Protein AF-0000000087744013 (afdb_homodimer)

Structure (mmCIF, N/CA/C/O backbone):
data_AF-0000000087744013-model_v1
#
loop_
_entity.id
_entity.type
_entity.pdbx_description
1 polymer 'HTH araC/xylS-type domain-containing protein'
#
loop_
_atom_site.group_PDB
_atom_site.id
_atom_site.type_symbol
_atom_site.label_atom_id
_atom_site.label_alt_id
_atom_site.label_comp_id
_atom_site.label_asym_id
_atom_site.label_entity_id
_atom_site.label_seq_id
_atom_site.pdbx_PDB_ins_code
_atom_site.Cartn_x
_atom_site.Cartn_y
_atom_site.Cartn_z
_atom_site.occupancy
_atom_site.B_iso_or_equiv
_atom_site.auth_seq_id
_atom_site.auth_comp_id
_atom_site.auth_asym_id
_atom_site.auth_atom_id
_atom_site.pdbx_PDB_model_num
ATOM 1 N N . MET A 1 1 ? 2.92 0.363 21.812 1 88 1 MET A N 1
ATOM 2 C CA . MET A 1 1 ? 1.718 0.573 21.016 1 88 1 MET A CA 1
ATOM 3 C C . MET A 1 1 ? 1.677 1.992 20.453 1 88 1 MET A C 1
ATOM 5 O O . MET A 1 1 ? 1.945 2.955 21.188 1 88 1 MET A O 1
ATOM 9 N N . TYR A 1 2 ? 1.379 2.107 19.188 1 93.19 2 TYR A N 1
ATOM 10 C CA . TYR A 1 2 ? 1.37 3.414 18.531 1 93.19 2 TYR A CA 1
ATOM 11 C C . TYR A 1 2 ? -0.012 4.051 18.609 1 93.19 2 TYR A C 1
ATOM 13 O O . TYR A 1 2 ? -1.027 3.354 18.578 1 93.19 2 TYR A O 1
ATOM 21 N N . GLU A 1 3 ? -0.002 5.312 18.781 1 94.38 3 GLU A N 1
ATOM 22 C CA . GLU A 1 3 ? -1.193 6.145 18.656 1 94.38 3 GLU A CA 1
ATOM 23 C C . GLU A 1 3 ? -0.997 7.215 17.578 1 94.38 3 GLU A C 1
ATOM 25 O O . GLU A 1 3 ? -0.146 8.094 17.719 1 94.38 3 GLU A O 1
ATOM 30 N N . VAL A 1 4 ? -1.73 7.078 16.531 1 96.88 4 VAL A N 1
ATOM 31 C CA . VAL A 1 4 ? -1.647 8.055 15.445 1 96.88 4 VAL A CA 1
ATOM 32 C C . VAL A 1 4 ? -2.746 9.102 15.602 1 96.88 4 VAL A C 1
ATOM 34 O O . VAL A 1 4 ? -3.912 8.758 15.82 1 96.88 4 VAL A O 1
ATOM 37 N N . PHE A 1 5 ? -2.357 10.336 15.492 1 95.75 5 PHE A N 1
ATOM 38 C CA . PHE A 1 5 ? -3.309 11.422 15.703 1 95.75 5 PHE A CA 1
ATOM 39 C C . PHE A 1 5 ? -3.885 11.898 14.375 1 95.75 5 PHE A C 1
ATOM 41 O O . PHE A 1 5 ? -5.102 12.039 14.234 1 95.75 5 PHE A O 1
ATOM 48 N N . TYR A 1 6 ? -3.092 12.258 13.484 1 94.62 6 TYR A N 1
ATOM 49 C CA . TYR A 1 6 ? -3.475 12.742 12.164 1 94.62 6 TYR A CA 1
ATOM 50 C C . TYR A 1 6 ? -2.273 12.781 11.227 1 94.62 6 TYR A C 1
ATOM 52 O O . TYR A 1 6 ? -1.135 12.586 11.664 1 94.62 6 TYR A O 1
ATOM 60 N N . GLY A 1 7 ? -2.541 12.977 9.945 1 96.12 7 GLY A N 1
ATOM 61 C CA . GLY A 1 7 ? -1.487 13.016 8.945 1 96.12 7 GLY A CA 1
ATOM 62 C C . GLY A 1 7 ? -1.976 13.477 7.586 1 96.12 7 GLY A C 1
ATOM 63 O O . GLY A 1 7 ? -3.127 13.891 7.445 1 96.12 7 GLY A O 1
ATOM 64 N N . GLY A 1 8 ? -1.054 13.523 6.727 1 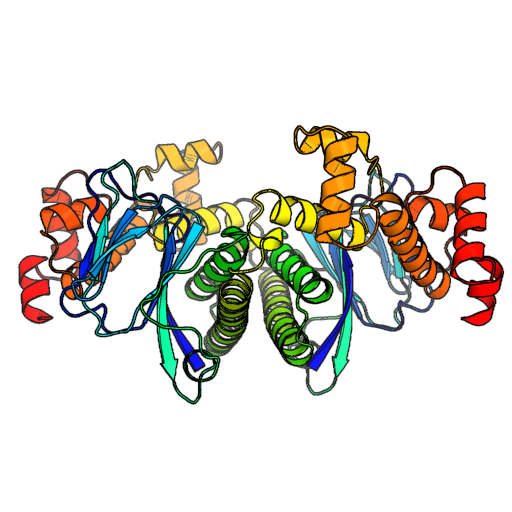94.62 8 GLY A N 1
ATOM 65 C CA . GLY A 1 8 ? -1.317 13.891 5.344 1 94.62 8 GLY A CA 1
ATOM 66 C C . GLY A 1 8 ? -0.425 13.172 4.355 1 94.62 8 GLY A C 1
ATOM 67 O O . GLY A 1 8 ? 0.685 12.758 4.695 1 94.62 8 GLY A O 1
ATOM 68 N N . SER A 1 9 ? -0.974 12.977 3.16 1 94.44 9 SER A N 1
ATOM 69 C CA . SER A 1 9 ? -0.246 12.266 2.109 1 94.44 9 SER A CA 1
ATOM 70 C C . SER A 1 9 ? -0.187 13.094 0.83 1 94.44 9 SER A C 1
ATOM 72 O O . SER A 1 9 ? -1.205 13.625 0.378 1 94.44 9 SER A O 1
ATOM 74 N N . ASN A 1 10 ? 1.054 13.117 0.286 1 93.38 10 ASN A N 1
ATOM 75 C CA . ASN A 1 10 ? 1.293 13.836 -0.958 1 93.38 10 ASN A CA 1
ATOM 76 C C . ASN A 1 10 ? 0.64 15.219 -0.942 1 93.38 10 ASN A C 1
ATOM 78 O O . ASN A 1 10 ? -0.073 15.578 -1.878 1 93.38 10 ASN A O 1
ATOM 82 N N . LYS A 1 11 ? 0.801 15.875 0.161 1 92.38 11 LYS A N 1
ATOM 83 C CA . LYS A 1 11 ? 0.198 17.188 0.333 1 92.38 11 LYS A CA 1
ATOM 84 C C . LYS A 1 11 ? 0.995 18.266 -0.407 1 92.38 11 LYS A C 1
ATOM 86 O O . LYS A 1 11 ? 2.195 18.422 -0.176 1 92.38 11 LYS A O 1
ATOM 91 N N . VAL A 1 12 ? 0.341 18.953 -1.263 1 91.81 12 VAL A N 1
ATOM 92 C CA . VAL A 1 12 ? 0.916 20.125 -1.931 1 91.81 12 VAL A CA 1
ATOM 93 C C . VAL A 1 12 ? 0.519 21.391 -1.185 1 91.81 12 VAL A C 1
ATOM 95 O O . VAL A 1 12 ? -0.65 21.781 -1.19 1 91.81 12 VAL A O 1
ATOM 98 N N . HIS A 1 13 ? 1.458 22 -0.572 1 90.38 13 HIS A N 1
ATOM 99 C CA . HIS A 1 13 ? 1.181 23.219 0.191 1 90.38 13 HIS A CA 1
ATOM 100 C C . HIS A 1 13 ? 1.21 24.453 -0.705 1 90.38 13 HIS A C 1
ATOM 102 O O . HIS A 1 13 ? 1.871 24.453 -1.746 1 90.38 13 HIS A O 1
ATOM 108 N N . PRO A 1 14 ? 0.477 25.406 -0.302 1 83.81 14 PRO A N 1
ATOM 109 C CA . PRO A 1 14 ? 0.463 26.641 -1.105 1 83.81 14 PRO A CA 1
ATOM 110 C C . PRO A 1 14 ? 1.826 27.328 -1.154 1 83.81 14 PRO A C 1
ATOM 112 O O . PRO A 1 14 ? 2.68 27.078 -0.3 1 83.81 14 PRO A O 1
ATOM 115 N N . GLU A 1 15 ? 1.925 28.156 -2.178 1 84.12 15 GLU A N 1
ATOM 116 C CA . GLU A 1 15 ? 3.146 28.953 -2.277 1 84.12 15 GLU A CA 1
ATOM 117 C C . GLU A 1 15 ? 3.352 29.812 -1.032 1 84.12 15 GLU A C 1
ATOM 119 O O . GLU A 1 15 ? 2.396 30.375 -0.499 1 84.12 15 GLU A O 1
ATOM 124 N N . GLY A 1 16 ? 4.617 29.891 -0.596 1 84.94 16 GLY A N 1
ATOM 125 C CA . GLY A 1 16 ? 4.93 30.672 0.588 1 84.94 16 GLY A CA 1
ATOM 126 C C . GLY A 1 16 ? 4.719 29.906 1.882 1 84.94 16 GLY A C 1
ATOM 127 O O . GLY A 1 16 ? 4.922 30.453 2.969 1 84.94 16 GLY A O 1
ATOM 128 N N . PHE A 1 17 ? 4.473 28.656 1.68 1 90.12 17 PHE A N 1
ATOM 129 C CA . PHE A 1 17 ? 4.262 27.797 2.832 1 90.12 17 PHE A CA 1
ATOM 130 C C . PHE A 1 17 ? 5.469 27.828 3.762 1 90.12 17 PHE A C 1
ATOM 132 O O . PHE A 1 17 ? 6.613 27.797 3.303 1 90.12 17 PHE A O 1
ATOM 139 N N . MET A 1 18 ? 5.109 27.984 5.086 1 93.19 18 MET A N 1
ATOM 140 C CA . MET A 1 18 ? 6.117 27.875 6.137 1 93.19 18 MET A CA 1
ATOM 141 C C . MET A 1 18 ? 5.523 27.234 7.391 1 93.19 18 MET A C 1
ATOM 143 O O . MET A 1 18 ? 4.449 27.625 7.844 1 93.19 18 MET A O 1
ATOM 147 N N . MET A 1 19 ? 6.168 26.219 7.867 1 95.81 19 MET A N 1
ATOM 148 C CA . MET A 1 19 ? 5.809 25.594 9.133 1 95.81 19 MET A CA 1
ATOM 149 C C . MET A 1 19 ? 6.801 25.969 10.227 1 95.81 19 MET A C 1
ATOM 151 O O . MET A 1 19 ? 8.016 25.875 10.031 1 95.81 19 MET A O 1
ATOM 155 N N . SER A 1 20 ? 6.277 26.5 11.352 1 96.69 20 SER A N 1
ATOM 156 C CA . SER A 1 20 ? 7.145 26.891 12.461 1 96.69 20 SER A CA 1
ATOM 157 C C . SER A 1 20 ? 6.59 26.391 13.797 1 96.69 20 SER A C 1
ATOM 159 O O . SER A 1 20 ? 5.492 26.781 14.203 1 96.69 20 SER A O 1
ATOM 161 N N . ARG A 1 21 ? 7.363 25.5 14.406 1 96.94 21 ARG A N 1
ATOM 162 C CA . ARG A 1 21 ? 7.039 24.969 15.719 1 96.94 21 ARG A CA 1
ATOM 163 C C . ARG A 1 21 ? 8.195 25.156 16.688 1 96.94 21 ARG A C 1
ATOM 165 O O . ARG A 1 21 ? 8.961 24.234 16.953 1 96.94 21 ARG A O 1
ATOM 172 N N . PRO A 1 22 ? 8.219 26.344 17.297 1 95.38 22 PRO A N 1
ATOM 173 C CA . PRO A 1 22 ? 9.367 26.672 18.141 1 95.38 22 PRO A CA 1
ATOM 174 C C . PRO A 1 22 ? 9.453 25.812 19.391 1 95.38 22 PRO A C 1
ATOM 176 O O . PRO A 1 22 ? 10.523 25.703 20 1 95.38 22 PRO A O 1
ATOM 179 N N . LYS A 1 23 ? 8.359 25.203 19.844 1 95.12 23 LYS A N 1
ATOM 180 C CA . LYS A 1 23 ? 8.359 24.375 21.047 1 95.12 23 LYS A CA 1
ATOM 181 C C . LYS A 1 23 ? 8.156 22.891 20.688 1 95.12 23 LYS A C 1
ATOM 183 O O . LYS A 1 23 ? 7.875 22.078 21.562 1 95.12 23 LYS A O 1
ATOM 188 N N . GLY A 1 24 ? 8.234 22.594 19.422 1 96.12 24 GLY A N 1
ATOM 189 C CA . GLY A 1 24 ? 7.938 21.25 18.953 1 96.12 24 GLY A CA 1
ATOM 190 C C . GLY A 1 24 ? 6.457 21 18.75 1 96.12 24 GLY A C 1
ATOM 191 O O . GLY A 1 24 ? 5.633 21.875 19.016 1 96.12 24 GLY A O 1
ATOM 192 N N . ALA A 1 25 ? 6.074 19.844 18.281 1 95.38 25 ALA A N 1
ATOM 193 C CA . ALA A 1 25 ? 4.688 19.5 17.984 1 95.38 25 ALA A CA 1
ATOM 194 C C . ALA A 1 25 ? 4.004 18.891 19.203 1 95.38 25 ALA A C 1
ATOM 196 O O . ALA A 1 25 ? 2.777 18.75 19.234 1 95.38 25 ALA A O 1
ATOM 197 N N . GLY A 1 26 ? 4.727 18.5 20.234 1 95.44 26 GLY A N 1
ATOM 198 C CA . GLY A 1 26 ? 4.176 17.859 21.406 1 95.44 26 GLY A CA 1
ATOM 199 C C . GLY A 1 26 ? 4.062 16.359 21.266 1 95.44 26 GLY A C 1
ATOM 200 O O . GLY A 1 26 ? 3.75 15.656 22.234 1 95.44 26 GLY A O 1
ATOM 201 N N . HIS A 1 27 ? 4.238 15.828 20.156 1 95.88 27 HIS A N 1
ATOM 202 C CA . HIS A 1 27 ? 4.305 14.414 19.797 1 95.88 27 HIS A CA 1
ATOM 203 C C . HIS A 1 27 ? 5.258 14.18 18.641 1 95.88 27 HIS A C 1
ATOM 205 O O . HIS A 1 27 ? 5.816 15.125 18.078 1 95.88 27 HIS A O 1
ATOM 211 N N . TYR A 1 28 ? 5.523 12.945 18.297 1 95.62 28 TYR A N 1
ATOM 212 C CA . TYR A 1 28 ? 6.457 12.625 17.234 1 95.62 28 TYR A CA 1
ATOM 213 C C . TYR A 1 28 ? 5.844 12.938 15.867 1 95.62 28 TYR A C 1
ATOM 215 O O . TYR A 1 28 ? 4.633 12.812 15.68 1 95.62 28 TYR A O 1
ATOM 223 N N . VAL A 1 29 ? 6.707 13.359 14.945 1 97.69 29 VAL A N 1
ATOM 224 C CA . VAL A 1 29 ? 6.27 13.648 13.586 1 97.69 29 VAL A CA 1
ATOM 225 C C . VAL A 1 29 ? 7.188 12.945 12.586 1 97.69 29 VAL A C 1
ATOM 227 O O . VAL A 1 29 ? 8.414 13.078 12.664 1 97.69 29 VAL A O 1
ATOM 230 N N . ILE A 1 30 ? 6.648 12.148 11.711 1 97.94 30 ILE A N 1
ATOM 231 C CA . ILE A 1 30 ? 7.371 11.641 10.547 1 97.94 30 ILE A CA 1
ATOM 232 C C . ILE A 1 30 ? 7.137 12.562 9.352 1 97.94 30 ILE A C 1
ATOM 234 O O . ILE A 1 30 ? 5.996 12.906 9.039 1 97.94 30 ILE A O 1
ATOM 238 N N . LEU A 1 31 ? 8.18 12.984 8.703 1 98.5 31 LEU A N 1
ATOM 239 C CA . LEU A 1 31 ? 8.094 13.734 7.457 1 98.5 31 LEU A CA 1
ATOM 240 C C . LEU A 1 31 ? 8.758 12.969 6.316 1 98.5 31 LEU A C 1
ATOM 242 O O . LEU A 1 31 ? 9.914 12.562 6.426 1 98.5 31 LEU A O 1
ATOM 246 N N . LEU A 1 32 ? 8.047 12.68 5.293 1 98.56 32 LEU A N 1
ATOM 247 C CA . LEU A 1 32 ? 8.57 12.242 4.008 1 98.56 32 LEU A CA 1
ATOM 248 C C . LEU A 1 32 ? 8.594 13.391 3.004 1 98.56 32 LEU A C 1
ATOM 250 O O . LEU A 1 32 ? 7.543 13.859 2.564 1 98.56 32 LEU A O 1
ATOM 254 N N . ILE A 1 33 ? 9.781 13.82 2.625 1 98.25 33 ILE A N 1
ATOM 255 C CA . ILE A 1 33 ? 9.984 15.094 1.941 1 98.25 33 ILE A CA 1
ATOM 256 C C . ILE A 1 33 ? 10.047 14.867 0.433 1 98.25 33 ILE A C 1
ATOM 258 O O . ILE A 1 33 ? 11.031 14.32 -0.077 1 98.25 33 ILE A O 1
ATOM 262 N N . ARG A 1 34 ? 9.062 15.328 -0.295 1 97.12 34 ARG A N 1
ATOM 263 C CA . ARG A 1 34 ? 8.953 15.07 -1.727 1 97.12 34 ARG A CA 1
ATOM 264 C C . ARG A 1 34 ? 9.586 16.188 -2.537 1 97.12 34 ARG A C 1
ATOM 266 O O . ARG A 1 34 ? 10.195 15.945 -3.584 1 97.12 34 ARG A O 1
ATOM 273 N N . SER A 1 35 ? 9.477 17.469 -2.092 1 96.62 35 SER A N 1
ATOM 274 C CA . SER A 1 35 ? 9.938 18.594 -2.885 1 96.62 35 SER A CA 1
ATOM 275 C C . SER A 1 35 ? 11.312 19.062 -2.43 1 96.62 35 SER A C 1
ATOM 277 O O . SER A 1 35 ? 11.93 19.906 -3.08 1 96.62 35 SER A O 1
ATOM 279 N N . GLY A 1 36 ? 11.859 18.609 -1.398 1 96.12 36 GLY A N 1
ATOM 280 C CA . GLY A 1 36 ? 12.969 19.266 -0.721 1 96.12 36 GLY A CA 1
ATOM 281 C C . GLY A 1 36 ? 12.562 20.531 -0.009 1 96.12 36 GLY A C 1
ATOM 282 O O . GLY A 1 36 ? 11.375 20.859 0.057 1 96.12 36 GLY A O 1
ATOM 283 N N . GLY A 1 37 ? 13.531 21.109 0.631 1 96.88 37 GLY A N 1
ATOM 284 C CA . GLY A 1 37 ? 13.242 22.328 1.353 1 96.88 37 GLY A CA 1
ATOM 285 C C . GLY A 1 37 ? 14.344 22.75 2.301 1 96.88 37 GLY A C 1
ATOM 286 O O . GLY A 1 37 ? 15.398 22.109 2.348 1 96.88 37 GLY A O 1
ATOM 287 N N . GLU A 1 38 ? 14.133 23.922 2.865 1 98.12 38 GLU A N 1
ATOM 288 C CA . GLU A 1 38 ? 15.008 24.438 3.912 1 98.12 38 GLU A CA 1
ATOM 289 C C . GLU A 1 38 ? 14.445 24.141 5.297 1 98.12 38 GLU A C 1
ATOM 291 O O . GLU A 1 38 ? 13.289 24.453 5.582 1 98.12 38 GLU A O 1
ATOM 296 N N . TYR A 1 39 ? 15.297 23.547 6.098 1 98.31 39 TYR A N 1
ATOM 297 C CA . TYR A 1 39 ? 14.875 23.141 7.434 1 98.31 39 TYR A CA 1
ATOM 298 C C . TYR A 1 39 ? 15.734 23.797 8.5 1 98.31 39 TYR A C 1
ATOM 300 O O . TYR A 1 39 ? 16.938 23.984 8.312 1 98.31 39 TYR A O 1
ATOM 308 N N . ASN A 1 40 ? 15.141 24.25 9.539 1 98.38 40 ASN A N 1
ATOM 309 C CA . ASN A 1 40 ? 15.797 24.641 10.781 1 98.38 40 ASN A CA 1
ATOM 310 C C . ASN A 1 40 ? 15.398 23.719 11.938 1 98.38 40 ASN A C 1
ATOM 312 O O . ASN A 1 40 ? 14.281 23.812 12.461 1 98.38 40 ASN A O 1
ATOM 316 N N . ILE A 1 41 ? 16.25 22.797 12.297 1 98.19 41 ILE A N 1
ATOM 317 C CA . ILE A 1 41 ? 16 21.891 13.406 1 98.19 41 ILE A CA 1
ATOM 318 C C . ILE A 1 41 ? 16.891 22.266 14.594 1 98.19 41 ILE A C 1
ATOM 320 O O . ILE A 1 41 ? 18.109 22.078 14.555 1 98.19 41 ILE A O 1
ATOM 324 N N . ASP A 1 42 ? 16.266 22.766 15.625 1 97.19 42 ASP A N 1
ATOM 325 C CA . ASP A 1 42 ? 16.969 23.172 16.844 1 97.19 42 ASP A CA 1
ATOM 326 C C . ASP A 1 42 ? 18.094 24.156 16.531 1 97.19 42 ASP A C 1
ATOM 328 O O . ASP A 1 42 ? 19.219 23.984 16.984 1 97.19 42 ASP A O 1
ATOM 332 N N . GLY A 1 43 ? 17.828 24.984 15.633 1 96.75 43 GLY A N 1
ATOM 333 C CA . GLY A 1 43 ? 18.781 26.016 15.297 1 96.75 43 GLY A CA 1
ATOM 334 C C . GLY A 1 43 ? 19.703 25.641 14.148 1 96.75 43 GLY A C 1
ATOM 335 O O . GLY A 1 43 ? 20.438 26.484 13.641 1 96.75 43 GLY A O 1
ATOM 336 N N . ASN A 1 44 ? 19.734 24.453 13.727 1 97.19 44 ASN A N 1
ATOM 337 C CA . ASN A 1 44 ? 20.562 24 12.617 1 97.19 44 ASN A CA 1
ATOM 338 C C . ASN A 1 44 ? 19.828 24.109 11.289 1 97.19 44 ASN A C 1
ATOM 340 O O . ASN A 1 44 ? 18.891 23.359 11.023 1 97.19 44 ASN A O 1
ATOM 344 N N . ILE A 1 45 ? 20.406 25.031 10.5 1 97.62 45 ILE A N 1
ATOM 345 C CA . ILE A 1 45 ? 19.766 25.297 9.219 1 97.62 45 ILE A CA 1
ATOM 346 C C . ILE A 1 45 ? 20.438 24.469 8.125 1 97.62 45 ILE A C 1
ATOM 348 O O . ILE A 1 45 ? 21.672 24.422 8.039 1 97.62 45 ILE A O 1
ATOM 352 N N . GLN A 1 46 ? 19.594 23.812 7.336 1 97.12 46 GLN A N 1
ATOM 353 C CA . GLN A 1 46 ? 20.156 23.031 6.238 1 97.12 46 GLN A CA 1
ATOM 354 C C . GLN A 1 46 ? 19.156 22.875 5.105 1 97.12 46 GLN A C 1
ATOM 356 O O . GLN A 1 46 ? 17.938 22.906 5.332 1 97.12 46 GLN A O 1
ATOM 361 N N . MET A 1 47 ? 19.656 22.766 3.91 1 97.69 47 MET A N 1
ATOM 362 C CA . MET A 1 47 ? 18.859 22.406 2.75 1 97.69 47 MET A CA 1
ATOM 363 C C . MET A 1 47 ? 18.75 20.891 2.629 1 97.69 47 MET A C 1
ATOM 365 O O . MET A 1 47 ? 19.75 20.172 2.729 1 97.69 47 MET A O 1
ATOM 369 N N . VAL A 1 48 ? 17.531 20.422 2.475 1 97.88 48 VAL A N 1
ATOM 370 C CA . VAL A 1 48 ? 17.281 18.984 2.379 1 97.88 48 VAL A CA 1
ATOM 371 C C . VAL A 1 48 ? 16.734 18.656 0.993 1 97.88 48 VAL A C 1
ATOM 373 O O . VAL A 1 48 ? 15.805 19.297 0.506 1 97.88 48 VAL A O 1
ATOM 376 N N . PRO A 1 49 ? 17.266 17.734 0.324 1 95.81 49 PRO A N 1
ATOM 377 C CA . PRO A 1 49 ? 16.812 17.359 -1.018 1 95.81 49 PRO A CA 1
ATOM 378 C C . PRO A 1 49 ? 15.531 16.531 -0.997 1 95.81 49 PRO A C 1
ATOM 380 O O . PRO A 1 49 ? 15.156 15.992 0.045 1 95.81 49 PRO A O 1
ATOM 383 N N . PRO A 1 50 ? 14.812 16.469 -2.209 1 96.62 50 PRO A N 1
ATOM 384 C CA . PRO A 1 50 ? 13.703 15.523 -2.322 1 96.62 50 PRO A CA 1
ATOM 385 C C . PRO A 1 50 ? 14.117 14.086 -2.029 1 96.62 50 PRO A C 1
ATOM 387 O O . PRO A 1 50 ? 15.266 13.711 -2.271 1 96.62 50 PRO A O 1
ATOM 390 N N . GLY A 1 51 ? 13.164 13.312 -1.507 1 95.94 51 GLY A N 1
ATOM 391 C CA . GLY A 1 51 ? 13.461 11.914 -1.229 1 95.94 51 GLY A CA 1
ATOM 392 C C . GLY A 1 51 ? 14.109 11.695 0.125 1 95.94 51 GLY A C 1
ATOM 393 O O . GLY A 1 51 ? 14.805 10.703 0.335 1 95.94 51 GLY A O 1
ATOM 394 N N . SER A 1 52 ? 13.969 12.648 1.019 1 97.38 52 SER A N 1
ATOM 395 C CA . SER A 1 52 ? 14.492 12.531 2.373 1 97.38 52 SER A CA 1
ATOM 396 C C . SER A 1 52 ? 13.375 12.289 3.383 1 97.38 52 SER A C 1
ATOM 398 O O . SER A 1 52 ? 12.203 12.508 3.082 1 97.38 52 SER A O 1
ATOM 400 N N . ALA A 1 53 ? 13.766 11.75 4.52 1 97.75 53 ALA A N 1
ATOM 401 C CA . ALA A 1 53 ? 12.836 11.555 5.629 1 97.75 53 ALA A CA 1
ATOM 402 C C . ALA A 1 53 ? 13.453 12.008 6.949 1 97.75 53 ALA A C 1
ATOM 404 O O . ALA A 1 53 ? 14.68 12.125 7.059 1 97.75 53 ALA A O 1
ATOM 405 N N . VAL A 1 54 ? 12.625 12.297 7.914 1 97.81 54 VAL A N 1
ATOM 406 C CA . VAL A 1 54 ? 13.062 12.617 9.266 1 97.81 54 VAL A CA 1
ATOM 407 C C . VAL A 1 54 ? 11.953 12.281 10.266 1 97.81 54 VAL A C 1
ATOM 409 O O . VAL A 1 54 ? 10.773 12.336 9.922 1 97.81 54 VAL A O 1
ATOM 412 N N . ILE A 1 55 ? 12.32 11.812 11.398 1 96.75 55 ILE A N 1
ATOM 413 C CA . ILE A 1 55 ? 11.414 11.711 12.539 1 96.75 55 ILE A CA 1
ATOM 414 C C . ILE A 1 55 ? 11.773 12.766 13.578 1 96.75 55 ILE A C 1
ATOM 416 O O . ILE A 1 55 ? 12.914 12.812 14.055 1 96.75 55 ILE A O 1
ATOM 420 N N . LEU A 1 56 ? 10.812 13.594 13.891 1 97.19 56 LEU A N 1
ATOM 421 C CA . LEU A 1 56 ? 11.062 14.711 14.797 1 97.19 56 LEU A CA 1
ATOM 422 C C . LEU A 1 56 ? 10.586 14.383 16.219 1 97.19 56 LEU A C 1
ATOM 424 O O . LEU A 1 56 ? 9.492 13.844 16.391 1 97.19 56 LEU A O 1
ATOM 428 N N . ASP A 1 57 ? 11.414 14.812 17.156 1 93.69 57 ASP A N 1
ATOM 429 C CA . ASP A 1 57 ? 11.109 14.672 18.578 1 93.69 57 ASP A CA 1
ATOM 430 C C . ASP A 1 57 ? 9.977 15.609 18.984 1 93.69 57 ASP A C 1
ATOM 432 O O . ASP A 1 57 ? 9.859 16.719 18.469 1 93.69 57 ASP A O 1
ATOM 436 N N . PRO A 1 58 ? 9.188 15.148 20.016 1 94.94 58 PRO A N 1
ATOM 437 C CA . PRO A 1 58 ? 8.039 15.945 20.453 1 94.94 58 PRO A CA 1
ATOM 438 C C . PRO A 1 58 ? 8.43 17.359 20.859 1 94.94 58 PRO A C 1
ATOM 440 O O . PRO A 1 58 ? 7.664 18.297 20.641 1 94.94 58 PRO A O 1
ATOM 443 N N . LYS A 1 59 ? 9.602 17.578 21.297 1 95.88 59 LYS A N 1
ATOM 444 C CA . LYS A 1 59 ? 9.93 18.859 21.891 1 95.88 59 LYS A CA 1
ATOM 445 C C . LYS A 1 59 ? 10.969 19.609 21.062 1 95.88 59 LYS A C 1
ATOM 447 O O . LYS A 1 59 ? 11.367 20.734 21.422 1 95.88 59 LYS A O 1
ATOM 452 N N . VAL A 1 60 ? 11.445 19.062 20 1 97.06 60 VAL A N 1
ATOM 453 C CA . VAL A 1 60 ? 12.477 19.719 19.203 1 97.06 60 VAL A CA 1
ATOM 454 C C . VAL A 1 60 ? 11.867 20.922 18.469 1 97.06 60 VAL A C 1
ATOM 456 O O . VAL A 1 60 ? 10.789 20.812 17.891 1 97.06 60 VAL A O 1
ATOM 459 N N . SER A 1 61 ? 12.539 22.062 18.594 1 97.75 61 SER A N 1
ATOM 460 C CA . SER A 1 61 ? 12.125 23.219 17.797 1 97.75 61 SER A CA 1
ATOM 461 C C . SER A 1 61 ? 12.445 23.016 16.328 1 97.75 61 SER A C 1
ATOM 463 O O . SER A 1 61 ? 13.539 22.547 15.977 1 97.75 61 SER A O 1
ATOM 465 N N . TYR A 1 62 ? 11.508 23.312 15.469 1 98.06 62 TYR A N 1
ATOM 466 C CA . TYR A 1 62 ? 11.828 23.188 14.055 1 98.06 62 TYR A CA 1
ATOM 467 C C . TYR A 1 62 ? 10.961 24.125 13.219 1 98.06 62 TYR A C 1
ATOM 469 O O . TYR A 1 62 ? 9.891 24.547 13.656 1 98.06 62 TYR A O 1
ATOM 477 N N . SER A 1 63 ? 11.438 24.484 12.07 1 97.81 63 SER A N 1
ATOM 478 C CA . SER A 1 63 ? 10.719 25.172 11.008 1 97.81 63 SER A CA 1
ATOM 479 C C . SER A 1 63 ? 11.188 24.719 9.633 1 97.81 63 SER A C 1
ATOM 481 O O . SER A 1 63 ? 12.32 24.25 9.477 1 97.81 63 SER A O 1
ATOM 483 N N . TYR A 1 64 ? 10.328 24.766 8.695 1 97.81 64 TYR A N 1
ATOM 484 C CA . TYR A 1 64 ? 10.734 24.391 7.344 1 97.81 64 TYR A CA 1
ATOM 485 C C . TYR A 1 64 ? 9.844 25.047 6.301 1 97.81 64 TYR A C 1
ATOM 487 O O . TYR A 1 64 ? 8.719 25.453 6.602 1 97.81 64 TYR A O 1
ATOM 495 N N . SER A 1 65 ? 10.344 25.188 5.152 1 96.62 65 SER A N 1
ATOM 496 C CA . SER A 1 65 ? 9.703 25.734 3.959 1 96.62 65 SER A CA 1
ATOM 497 C C . SER A 1 65 ? 10.453 25.328 2.695 1 96.62 65 SER A C 1
ATOM 499 O O . SER A 1 65 ? 11.477 24.641 2.77 1 96.62 65 SER A O 1
ATOM 501 N N . ASN A 1 66 ? 9.867 25.609 1.555 1 95.69 66 ASN A N 1
ATOM 502 C CA . ASN A 1 66 ? 10.547 25.453 0.271 1 95.69 66 ASN A CA 1
ATOM 503 C C . ASN A 1 66 ? 10.664 26.797 -0.458 1 95.69 66 ASN A C 1
ATOM 505 O O . ASN A 1 66 ? 9.742 27.219 -1.152 1 95.69 66 ASN A O 1
ATOM 509 N N . PRO A 1 67 ? 11.828 27.422 -0.363 1 91.25 67 PRO A N 1
ATOM 510 C CA . PRO A 1 67 ? 12.016 28.719 -1.009 1 91.25 67 PRO A CA 1
ATOM 511 C C . PRO A 1 67 ? 11.992 28.641 -2.533 1 91.25 67 PRO A C 1
ATOM 513 O O . PRO A 1 67 ? 11.852 29.656 -3.213 1 91.25 67 PRO A O 1
ATOM 516 N N . LYS A 1 68 ? 12.148 27.469 -3.068 1 89.25 68 LYS A N 1
ATOM 517 C CA . LYS A 1 68 ? 12.273 27.297 -4.512 1 89.25 68 LYS A CA 1
ATOM 518 C C . LYS A 1 68 ? 10.922 26.984 -5.148 1 89.25 68 LYS A C 1
ATOM 520 O O . LYS A 1 68 ? 10.828 26.812 -6.367 1 89.25 68 LYS A O 1
ATOM 525 N N . GLY A 1 69 ? 9.906 26.875 -4.363 1 90.44 69 GLY A N 1
ATOM 526 C CA . GLY A 1 69 ? 8.602 26.547 -4.926 1 90.44 69 GLY A CA 1
ATOM 527 C C . GLY A 1 69 ? 7.645 25.953 -3.916 1 90.44 69 GLY A C 1
ATOM 528 O O . GLY A 1 69 ? 7.684 26.297 -2.734 1 90.44 69 GLY A O 1
ATOM 529 N N . GLN A 1 70 ? 6.754 25.172 -4.418 1 92.19 70 GLN A N 1
ATOM 530 C CA . GLN A 1 70 ? 5.766 24.547 -3.553 1 92.19 70 GLN A CA 1
ATOM 531 C C . GLN A 1 70 ? 6.41 23.469 -2.678 1 92.19 70 GLN A C 1
ATOM 533 O O . GLN A 1 70 ? 7.285 22.734 -3.135 1 92.19 70 GLN A O 1
ATOM 538 N N . TYR A 1 71 ? 6.035 23.469 -1.505 1 94.94 71 TYR A N 1
ATOM 539 C CA . TYR A 1 71 ? 6.457 22.422 -0.58 1 94.94 71 TYR A CA 1
ATOM 540 C C . TYR A 1 71 ? 5.504 21.234 -0.631 1 94.94 71 TYR A C 1
ATOM 542 O O . TYR A 1 71 ? 4.285 21.406 -0.546 1 94.94 71 TYR A O 1
ATOM 550 N N . ILE A 1 72 ? 6.008 19.984 -0.87 1 96.06 72 ILE A N 1
ATOM 551 C CA . ILE A 1 72 ? 5.219 18.766 -0.981 1 96.06 72 ILE A CA 1
ATOM 552 C C . ILE A 1 72 ? 5.777 17.703 -0.036 1 96.06 72 ILE A C 1
ATOM 554 O O . ILE A 1 72 ? 6.984 17.453 -0.021 1 96.06 72 ILE A O 1
ATOM 558 N N . ASP A 1 73 ? 4.906 17.141 0.782 1 96.62 73 ASP A N 1
ATOM 559 C CA . ASP A 1 73 ? 5.395 16.109 1.694 1 96.62 73 ASP A CA 1
ATOM 560 C C . ASP A 1 73 ? 4.266 15.172 2.109 1 96.62 73 ASP A C 1
ATOM 562 O O . ASP A 1 73 ? 3.119 15.344 1.691 1 96.62 73 ASP A O 1
ATOM 566 N N . ASP A 1 74 ? 4.578 14.047 2.73 1 97.31 74 ASP A N 1
ATOM 567 C CA . ASP A 1 74 ? 3.744 13.203 3.588 1 97.31 74 ASP A CA 1
ATOM 568 C C . ASP A 1 74 ? 4.137 13.359 5.055 1 97.31 74 ASP A C 1
ATOM 570 O O . ASP A 1 74 ? 5.32 13.477 5.379 1 97.31 74 ASP A O 1
ATOM 574 N N . TRP A 1 75 ? 3.178 13.414 5.922 1 97.75 75 TRP A N 1
ATOM 575 C CA . TRP A 1 75 ? 3.516 13.594 7.328 1 97.75 75 TRP A CA 1
ATOM 576 C C . TRP A 1 75 ? 2.574 12.797 8.227 1 97.75 75 TRP A C 1
ATOM 578 O O . TRP A 1 75 ? 1.42 12.562 7.867 1 97.75 75 TRP A O 1
ATOM 588 N N . LEU A 1 76 ? 3.012 12.336 9.297 1 97.88 76 LEU A N 1
ATOM 589 C CA . LEU A 1 76 ? 2.25 11.562 10.273 1 97.88 76 LEU A CA 1
ATOM 590 C C . LEU A 1 76 ? 2.588 12 11.695 1 97.88 76 LEU A C 1
ATOM 592 O O . LEU A 1 76 ? 3.758 12.008 12.086 1 97.88 76 LEU A O 1
ATOM 596 N N . HIS A 1 77 ? 1.619 12.43 12.492 1 97.25 77 HIS A N 1
ATOM 597 C CA . HIS A 1 77 ? 1.749 12.781 13.898 1 97.25 77 HIS A CA 1
ATOM 598 C C . HIS A 1 77 ? 1.321 11.625 14.797 1 97.25 77 HIS A C 1
ATOM 600 O O . HIS A 1 77 ? 0.207 11.117 14.672 1 97.25 77 HIS A O 1
ATOM 606 N N . PHE A 1 78 ? 2.178 11.25 15.625 1 96.62 78 PHE A N 1
ATOM 607 C CA . PHE A 1 78 ? 1.896 10.031 16.375 1 96.62 78 PHE A CA 1
ATOM 608 C C . PHE A 1 78 ? 2.635 10.039 17.703 1 96.62 78 PHE A C 1
ATOM 610 O O . PHE A 1 78 ? 3.473 10.906 17.953 1 96.62 78 PHE A O 1
ATOM 617 N N . SER A 1 79 ? 2.262 9.195 18.594 1 94.38 79 SER A N 1
ATOM 618 C CA . SER A 1 79 ? 2.936 8.867 19.859 1 94.38 79 SER A CA 1
ATOM 619 C C . SER A 1 79 ? 3.064 7.359 20.031 1 94.38 79 SER A C 1
ATOM 621 O O . SER A 1 79 ? 2.596 6.582 19.203 1 94.38 79 SER A O 1
ATOM 623 N N . PHE A 1 80 ? 3.826 6.934 20.906 1 89.56 80 PHE A N 1
ATOM 624 C CA . PHE A 1 80 ? 3.883 5.516 21.234 1 89.56 80 PHE A CA 1
ATOM 625 C C . PHE A 1 80 ? 4.168 5.316 22.719 1 89.56 80 PHE A C 1
ATOM 627 O O . PHE A 1 80 ? 4.711 6.207 23.375 1 89.56 80 PHE A O 1
ATOM 634 N N . GLU A 1 81 ? 3.646 4.254 23.188 1 84.12 81 GLU A N 1
ATOM 635 C CA . GLU A 1 81 ? 3.895 3.832 24.562 1 84.12 81 GLU A CA 1
ATOM 636 C C . GLU A 1 81 ? 4.664 2.514 24.609 1 84.12 81 GLU A C 1
ATOM 638 O O . GLU A 1 81 ? 4.469 1.646 23.75 1 84.12 81 GLU A O 1
ATOM 643 N N . GLY A 1 82 ? 5.5 2.342 25.719 1 75.62 82 GLY A N 1
ATOM 644 C CA . GLY A 1 82 ? 6.25 1.114 25.922 1 75.62 82 GLY A CA 1
ATOM 645 C C . GLY A 1 82 ? 7.559 1.071 25.156 1 75.62 82 GLY A C 1
ATOM 646 O O . GLY A 1 82 ? 8.055 2.105 24.703 1 75.62 82 GLY A O 1
ATOM 647 N N . ASP A 1 83 ? 8.297 -0.117 25.328 1 61.75 83 ASP A N 1
ATOM 648 C CA . ASP A 1 83 ? 9.555 -0.323 24.625 1 61.75 83 ASP A CA 1
ATOM 649 C C . ASP A 1 83 ? 9.344 -0.361 23.109 1 61.75 83 ASP A C 1
ATOM 651 O O . ASP A 1 83 ? 8.523 -1.137 22.609 1 61.75 83 ASP A O 1
ATOM 655 N N . ASN A 1 84 ? 9.453 0.813 22.484 1 61.44 84 ASN A N 1
ATOM 656 C CA . ASN A 1 84 ? 9.109 0.764 21.078 1 61.44 84 ASN A CA 1
ATOM 657 C C . ASN A 1 84 ? 10.359 0.79 20.188 1 61.44 84 ASN A C 1
ATOM 659 O O . ASN A 1 84 ? 11.453 1.1 20.672 1 61.44 84 ASN A O 1
ATOM 663 N N . ILE A 1 85 ? 10.133 0.125 19.062 1 61.22 85 ILE A N 1
ATOM 664 C CA . ILE A 1 85 ? 11.141 -0.121 18.047 1 61.22 85 ILE A CA 1
ATOM 665 C C . ILE A 1 85 ? 11.906 1.171 17.75 1 61.22 85 ILE A C 1
ATOM 667 O O . ILE A 1 85 ? 13.109 1.146 17.5 1 61.22 85 ILE A O 1
ATOM 671 N N . ILE A 1 86 ? 11.172 2.33 17.953 1 60.16 86 ILE A N 1
ATOM 672 C CA . ILE A 1 86 ? 11.836 3.578 17.578 1 60.16 86 ILE A CA 1
ATOM 673 C C . ILE A 1 86 ? 13.008 3.834 18.531 1 60.16 86 ILE A C 1
ATOM 675 O O . ILE A 1 86 ? 14.117 4.137 18.078 1 60.16 86 ILE A O 1
ATOM 679 N N . LEU A 1 87 ? 12.711 3.561 19.688 1 60.38 87 LEU A N 1
ATOM 680 C CA . LEU A 1 87 ? 13.758 3.846 20.672 1 60.38 87 LEU A CA 1
ATOM 681 C C . LEU A 1 87 ? 14.766 2.703 20.734 1 60.38 87 LEU A C 1
ATOM 683 O O . LEU A 1 87 ? 15.961 2.936 20.922 1 60.38 87 LEU A O 1
ATOM 687 N N . SER A 1 88 ? 14.211 1.617 20.453 1 65.06 88 SER A N 1
ATOM 688 C CA . SER A 1 88 ? 15.094 0.463 20.609 1 65.06 88 SER A CA 1
ATOM 689 C C . SER A 1 88 ? 15.914 0.206 19.359 1 65.06 88 SER A C 1
ATOM 691 O O . SER A 1 88 ? 16.984 -0.406 19.422 1 65.06 88 SER A O 1
ATOM 693 N N . ARG A 1 89 ? 15.461 0.636 18.078 1 63.91 89 ARG A N 1
ATOM 694 C CA . ARG A 1 89 ? 16.078 0.16 16.844 1 63.91 89 ARG A CA 1
ATOM 695 C C . ARG A 1 89 ? 17.031 1.199 16.266 1 63.91 89 ARG A C 1
ATOM 697 O O . ARG A 1 89 ? 17.5 1.063 15.133 1 63.91 89 ARG A O 1
ATOM 704 N N . LYS A 1 90 ? 17.281 2.217 17.062 1 71.62 90 LYS A N 1
ATOM 705 C CA . LYS A 1 90 ? 18.391 3.102 16.719 1 71.62 90 LYS A CA 1
ATOM 706 C C . LYS A 1 90 ? 18.016 4.059 15.594 1 71.62 90 LYS A C 1
ATOM 708 O O . LYS A 1 90 ? 18.875 4.547 14.867 1 71.62 90 LYS A O 1
ATOM 713 N N . LEU A 1 91 ? 16.844 4.145 15.156 1 80.62 91 LEU A N 1
ATOM 714 C CA . LEU A 1 91 ? 16.5 5.188 14.188 1 80.62 91 LEU A CA 1
ATOM 715 C C . LEU A 1 91 ? 16.703 6.574 14.789 1 80.62 91 LEU A C 1
ATOM 717 O O . LEU A 1 91 ? 16.062 6.926 15.781 1 80.62 91 LEU A O 1
ATOM 721 N N . PRO A 1 92 ? 17.703 7.293 14.266 1 87.94 92 PRO A N 1
ATOM 722 C CA . PRO A 1 92 ? 17.984 8.594 14.883 1 87.94 92 PRO A CA 1
ATOM 723 C C . PRO A 1 92 ? 16.828 9.594 14.695 1 87.94 92 PRO A C 1
ATOM 725 O O . PRO A 1 92 ? 16.234 9.656 13.617 1 87.94 92 PRO A O 1
ATOM 728 N N . LEU A 1 93 ? 16.562 10.305 15.758 1 93 93 LEU A N 1
ATOM 729 C CA . LEU A 1 93 ? 15.594 11.391 15.719 1 93 93 LEU A CA 1
ATOM 730 C C . LEU A 1 93 ? 16.234 12.695 15.273 1 93 93 LEU A C 1
ATOM 732 O O . LEU A 1 93 ? 17.438 12.906 15.484 1 93 93 LEU A O 1
ATOM 736 N N . ASN A 1 94 ? 15.484 13.539 14.547 1 96.38 94 ASN A N 1
ATOM 737 C CA . ASN A 1 94 ? 15.891 14.883 14.141 1 96.38 94 ASN A CA 1
ATOM 738 C C . ASN A 1 94 ? 17.047 14.852 13.148 1 96.38 94 ASN A C 1
ATOM 740 O O . ASN A 1 94 ? 17.828 15.797 13.078 1 96.38 94 ASN A O 1
ATOM 744 N N . THR A 1 95 ? 17.172 13.742 12.5 1 95.25 95 THR A N 1
ATOM 745 C CA . THR A 1 95 ? 18.234 13.555 11.516 1 95.25 95 THR A CA 1
ATOM 746 C C . THR A 1 95 ? 17.656 13.125 10.164 1 95.25 95 THR A C 1
ATOM 748 O O . THR A 1 95 ? 16.875 12.172 10.094 1 95.25 95 THR A O 1
ATOM 751 N N . PHE A 1 96 ? 18.094 13.836 9.164 1 97.19 96 PHE A N 1
ATOM 752 C CA . PHE A 1 96 ? 17.594 13.523 7.832 1 97.19 96 PHE A CA 1
ATOM 753 C C . PHE A 1 96 ? 18.328 12.328 7.242 1 97.19 96 PHE A C 1
ATOM 755 O O . PHE A 1 96 ? 19.531 12.164 7.469 1 97.19 96 PHE A O 1
ATOM 762 N N . PHE A 1 97 ? 17.672 11.531 6.492 1 95.69 97 PHE A N 1
ATOM 763 C CA . PHE A 1 97 ? 18.266 10.445 5.734 1 95.69 97 PHE A CA 1
ATOM 764 C C . PHE A 1 97 ? 17.547 10.242 4.406 1 95.69 97 PHE A C 1
ATOM 766 O O . PHE A 1 97 ? 16.406 10.68 4.242 1 95.69 97 PHE A O 1
ATOM 773 N N . SER A 1 98 ? 18.188 9.648 3.51 1 95.31 98 SER A N 1
ATOM 774 C CA . SER A 1 98 ? 17.688 9.492 2.152 1 95.31 98 SER A CA 1
ATOM 775 C C . SER A 1 98 ? 16.812 8.242 2.027 1 95.31 98 SER A C 1
ATOM 777 O O . SER A 1 98 ? 17.125 7.211 2.629 1 95.31 98 SER A O 1
ATOM 779 N N . LEU A 1 99 ? 15.789 8.375 1.208 1 95.38 99 LEU A N 1
ATOM 780 C CA . LEU A 1 99 ? 14.953 7.25 0.807 1 95.38 99 LEU A CA 1
ATOM 781 C C . LEU A 1 99 ? 15.227 6.855 -0.641 1 95.38 99 LEU A C 1
ATOM 783 O O . LEU A 1 99 ? 15.273 7.715 -1.524 1 95.38 99 LEU A O 1
ATOM 787 N N . SER A 1 100 ? 15.438 5.605 -0.838 1 92.25 100 SER A N 1
ATOM 788 C CA . SER A 1 100 ? 15.57 5.129 -2.211 1 92.25 100 SER A CA 1
ATOM 789 C C . SER A 1 100 ? 14.227 5.18 -2.943 1 92.25 100 SER A C 1
ATOM 791 O O . SER A 1 100 ? 14.188 5.324 -4.168 1 92.25 100 SER A O 1
ATOM 793 N N . ASP A 1 101 ? 13.203 4.973 -2.254 1 94.62 101 ASP A N 1
ATOM 794 C CA . ASP A 1 101 ? 11.836 5.012 -2.771 1 94.62 101 ASP A CA 1
ATOM 795 C C . ASP A 1 101 ? 10.875 5.605 -1.745 1 94.62 101 ASP A C 1
ATOM 797 O O . ASP A 1 101 ? 10.422 4.91 -0.838 1 94.62 101 ASP A O 1
ATOM 801 N N . ILE A 1 102 ? 10.398 6.785 -2.004 1 96.19 102 ILE A N 1
ATOM 802 C CA . ILE A 1 102 ? 9.547 7.48 -1.045 1 96.19 102 ILE A CA 1
ATOM 803 C C . ILE A 1 102 ? 8.156 6.855 -1.044 1 96.19 102 ILE A C 1
ATOM 805 O O . ILE A 1 102 ? 7.406 6.992 -0.073 1 96.19 102 ILE A O 1
ATOM 809 N N . GLU A 1 103 ? 7.785 6.133 -2.125 1 95.5 103 GLU A N 1
ATOM 810 C CA . GLU A 1 103 ? 6.449 5.555 -2.217 1 95.5 103 GLU A CA 1
ATOM 811 C C . GLU A 1 103 ? 6.297 4.363 -1.278 1 95.5 103 GLU A C 1
ATOM 813 O O . GLU A 1 103 ? 5.188 4.043 -0.845 1 95.5 103 GLU A O 1
ATOM 818 N N . ASP A 1 104 ? 7.457 3.762 -0.948 1 94.88 104 ASP A N 1
ATOM 819 C CA . ASP A 1 104 ? 7.414 2.627 -0.032 1 94.88 104 ASP A CA 1
ATOM 820 C C . ASP A 1 104 ? 6.844 3.035 1.324 1 94.88 104 ASP A C 1
ATOM 822 O O . ASP A 1 104 ? 5.738 2.633 1.685 1 94.88 104 ASP A O 1
ATOM 826 N N . PRO A 1 105 ? 7.449 3.939 2.045 1 97.5 105 PRO A N 1
ATOM 827 C CA . PRO A 1 105 ? 6.859 4.359 3.318 1 97.5 105 PRO A CA 1
ATOM 828 C C . PRO A 1 105 ? 5.578 5.172 3.135 1 97.5 105 PRO A C 1
ATOM 830 O O . PRO A 1 105 ? 4.688 5.125 3.988 1 97.5 105 PRO A O 1
ATOM 833 N N . ALA A 1 106 ? 5.41 5.863 2.045 1 97.25 106 ALA A N 1
ATOM 834 C CA . ALA A 1 106 ? 4.223 6.68 1.818 1 97.25 106 ALA A CA 1
ATOM 835 C C . ALA A 1 106 ? 2.975 5.812 1.688 1 97.25 106 ALA A C 1
ATOM 837 O O . ALA A 1 106 ? 1.895 6.199 2.141 1 97.25 106 ALA A O 1
ATOM 838 N N . THR A 1 107 ? 3.125 4.711 1.048 1 97.12 107 THR A N 1
ATOM 839 C CA . THR A 1 107 ? 2.008 3.785 0.9 1 97.12 107 THR A CA 1
ATOM 840 C C . THR A 1 107 ? 1.526 3.297 2.264 1 97.12 107 THR A C 1
ATOM 842 O O . THR A 1 107 ? 0.321 3.227 2.514 1 97.12 107 THR A O 1
ATOM 845 N N . LEU A 1 108 ? 2.434 2.939 3.135 1 98.19 108 LEU A N 1
ATOM 846 C CA . LEU A 1 108 ? 2.092 2.518 4.488 1 98.19 108 LEU A CA 1
ATOM 847 C C . LEU A 1 108 ? 1.421 3.65 5.258 1 98.19 108 LEU A C 1
ATOM 849 O O . LEU A 1 108 ? 0.429 3.432 5.957 1 98.19 108 LEU A O 1
ATOM 853 N N . LEU A 1 109 ? 1.941 4.812 5.078 1 97.94 109 LEU A N 1
ATOM 854 C CA . LEU A 1 109 ? 1.354 5.988 5.715 1 97.94 109 LEU A CA 1
ATOM 855 C C . LEU A 1 109 ? -0.089 6.184 5.262 1 97.94 109 LEU A C 1
ATOM 857 O O . LEU A 1 109 ? -0.974 6.426 6.086 1 97.94 109 LEU A O 1
ATOM 861 N N . ARG A 1 110 ? -0.362 6.047 4.023 1 96.62 110 ARG A N 1
ATOM 862 C CA . ARG A 1 110 ? -1.709 6.195 3.484 1 96.62 110 ARG A CA 1
ATOM 863 C C . ARG A 1 110 ? -2.648 5.141 4.059 1 96.62 110 ARG A C 1
ATOM 865 O O . ARG A 1 110 ? -3.818 5.422 4.328 1 96.62 110 ARG A O 1
ATOM 872 N N . GLN A 1 111 ? -2.143 3.957 4.207 1 97.31 111 GLN A N 1
ATOM 873 C CA . GLN A 1 111 ? -2.955 2.896 4.789 1 97.31 111 GLN A CA 1
ATOM 874 C C . GLN A 1 111 ? -3.297 3.203 6.246 1 97.31 111 GLN A C 1
ATOM 876 O O . GLN A 1 111 ? -4.395 2.885 6.711 1 97.31 111 GLN A O 1
ATOM 881 N N . ILE A 1 112 ? -2.373 3.73 6.93 1 98.12 112 ILE A N 1
ATOM 882 C CA . ILE A 1 112 ? -2.605 4.129 8.312 1 98.12 112 ILE A CA 1
ATOM 883 C C . ILE A 1 112 ? -3.723 5.168 8.375 1 98.12 112 ILE A C 1
ATOM 885 O O . ILE A 1 112 ? -4.641 5.059 9.188 1 98.12 112 ILE A O 1
ATOM 889 N N . LEU A 1 113 ? -3.652 6.148 7.477 1 97.12 113 LEU A N 1
ATOM 890 C CA . LEU A 1 113 ? -4.672 7.188 7.43 1 97.12 113 LEU A CA 1
ATOM 891 C C . LEU A 1 113 ? -6.031 6.605 7.059 1 97.12 113 LEU A C 1
ATOM 893 O O . LEU A 1 113 ? -7.062 7.047 7.566 1 97.12 113 LEU A O 1
ATOM 897 N N . PHE A 1 114 ? -6.035 5.645 6.219 1 96.75 114 PHE A N 1
ATOM 898 C CA . PHE A 1 114 ? -7.266 4.949 5.859 1 96.75 114 PHE A CA 1
ATOM 899 C C . PHE A 1 114 ? -7.879 4.277 7.082 1 96.75 114 PHE A C 1
ATOM 901 O O . PHE A 1 114 ? -9.086 4.391 7.32 1 96.75 114 PHE A O 1
ATOM 908 N N . GLU A 1 115 ? -7.035 3.582 7.836 1 97.38 115 GLU A N 1
ATOM 909 C CA . GLU A 1 115 ? -7.512 2.936 9.055 1 97.38 115 GLU A CA 1
ATOM 910 C C . GLU A 1 115 ? -8.125 3.953 10.016 1 97.38 115 GLU A C 1
ATOM 912 O O . GLU A 1 115 ? -9.188 3.709 10.594 1 97.38 115 GLU A O 1
ATOM 917 N N . LEU A 1 116 ? -7.457 5.008 10.172 1 95.5 116 LEU A N 1
ATOM 918 C CA . LEU A 1 116 ? -7.906 6.055 11.086 1 95.5 116 LEU A CA 1
ATOM 919 C C . LEU A 1 116 ? -9.281 6.57 10.68 1 95.5 116 LEU A C 1
ATOM 921 O O . LEU A 1 116 ? -10.094 6.918 11.539 1 95.5 116 LEU A O 1
ATOM 925 N N . SER A 1 117 ? -9.57 6.527 9.43 1 94 117 SER A N 1
ATOM 926 C CA . SER A 1 117 ? -10.75 7.203 8.914 1 94 117 SER A CA 1
ATOM 927 C C . SER A 1 117 ? -11.914 6.234 8.734 1 94 117 SER A C 1
ATOM 929 O O . SER A 1 117 ? -13.078 6.621 8.852 1 94 117 SER A O 1
ATOM 931 N N . TYR A 1 118 ? -11.586 4.93 8.477 1 93.25 118 TYR A N 1
ATOM 932 C CA . TYR A 1 118 ? -12.68 4.141 7.922 1 93.25 118 TYR A CA 1
ATOM 933 C C . TYR A 1 118 ? -12.867 2.842 8.695 1 93.25 118 TYR A C 1
ATOM 935 O O . TYR A 1 118 ? -13.867 2.145 8.523 1 93.25 118 TYR A O 1
ATOM 943 N N . THR A 1 119 ? -11.922 2.477 9.508 1 94.62 119 THR A N 1
ATOM 944 C CA . THR A 1 119 ? -12.117 1.281 10.32 1 94.62 119 THR A CA 1
ATOM 945 C C . THR A 1 119 ? -12.969 1.595 11.547 1 94.62 119 THR A C 1
ATOM 947 O O . THR A 1 119 ? -12.547 2.352 12.43 1 94.62 119 THR A O 1
ATOM 950 N N . LYS A 1 120 ? -14.109 1.03 11.656 1 91.06 120 LYS A N 1
ATOM 951 C CA . LYS A 1 120 ? -15.086 1.389 12.68 1 91.06 120 LYS A CA 1
ATOM 952 C C . LYS A 1 120 ? -14.805 0.661 13.992 1 91.06 120 LYS A C 1
ATOM 954 O O . LYS A 1 120 ? -14.93 1.244 15.07 1 91.06 120 LYS A O 1
ATOM 959 N N . ASP A 1 121 ? -14.453 -0.639 13.914 1 93.75 121 ASP A N 1
ATOM 960 C CA . ASP A 1 121 ? -14.109 -1.392 15.125 1 93.75 121 ASP A CA 1
ATOM 961 C C . ASP A 1 121 ? -12.836 -0.848 15.766 1 93.75 121 ASP A C 1
ATOM 963 O O . ASP A 1 121 ? -11.75 -0.955 15.195 1 93.75 121 ASP A O 1
ATOM 967 N N . GLU A 1 122 ? -12.992 -0.321 16.969 1 95.31 122 GLU A N 1
ATOM 968 C CA . GLU A 1 122 ? -11.898 0.389 17.625 1 95.31 122 GLU A CA 1
ATOM 969 C C . GLU A 1 122 ? -10.711 -0.537 17.875 1 95.31 122 GLU A C 1
ATOM 971 O O . GLU A 1 122 ? -9.562 -0.137 17.703 1 95.31 122 GLU A O 1
ATOM 976 N N . GLU A 1 123 ? -10.984 -1.689 18.359 1 94.5 123 GLU A N 1
ATOM 977 C CA . GLU A 1 123 ? -9.914 -2.637 18.641 1 94.5 123 GLU A CA 1
ATOM 978 C C . GLU A 1 123 ? -9.172 -3.047 17.375 1 94.5 123 GLU A C 1
ATOM 980 O O . GLU A 1 123 ? -7.941 -3.092 17.359 1 94.5 123 GLU A O 1
ATOM 985 N N . VAL A 1 124 ? -9.898 -3.301 16.312 1 94.62 124 VAL A N 1
ATOM 986 C CA . VAL A 1 124 ? -9.312 -3.664 15.023 1 94.62 124 VAL A CA 1
ATOM 987 C C . VAL A 1 124 ? -8.5 -2.492 14.469 1 94.62 124 VAL A C 1
ATOM 989 O O . VAL A 1 124 ? -7.395 -2.678 13.961 1 94.62 124 VAL A O 1
ATOM 992 N N . GLN A 1 125 ? -9.094 -1.338 14.609 1 96.75 125 GLN A N 1
ATOM 993 C CA . GLN A 1 125 ? -8.406 -0.134 14.148 1 96.75 125 GLN A CA 1
ATOM 994 C C . GLN A 1 125 ? -7.051 0.02 14.836 1 96.75 125 GLN A C 1
ATOM 996 O O . GLN A 1 125 ? -6.027 0.207 14.172 1 96.75 125 GLN A O 1
ATOM 1001 N N . LYS A 1 126 ? -7.082 -0.067 16.172 1 96.06 126 LYS A N 1
ATOM 1002 C CA . LYS A 1 126 ? -5.859 0.09 16.953 1 96.06 126 LYS A CA 1
ATOM 1003 C C . LYS A 1 126 ? -4.824 -0.966 16.562 1 96.06 126 LYS A C 1
ATOM 1005 O O . LYS A 1 126 ? -3.645 -0.654 16.391 1 96.06 126 LYS A O 1
ATOM 1010 N N . ASP A 1 127 ? -5.262 -2.166 16.422 1 95.06 127 ASP A N 1
ATOM 1011 C CA . ASP A 1 127 ? -4.367 -3.26 16.062 1 95.06 127 ASP A CA 1
ATOM 1012 C C . ASP A 1 127 ? -3.783 -3.057 14.672 1 95.06 127 ASP A C 1
ATOM 1014 O O . ASP A 1 127 ? -2.584 -3.25 14.461 1 95.06 127 ASP A O 1
ATOM 1018 N N . ASN A 1 128 ? -4.641 -2.719 13.695 1 97.44 128 ASN A N 1
ATOM 1019 C CA . ASN A 1 128 ? -4.184 -2.469 12.336 1 97.44 128 ASN A CA 1
ATOM 1020 C C . ASN A 1 128 ? -3.17 -1.328 12.289 1 97.44 128 ASN A C 1
ATOM 1022 O O . ASN A 1 128 ? -2.133 -1.441 11.633 1 97.44 128 ASN A O 1
ATOM 1026 N N . ILE A 1 129 ? -3.496 -0.291 12.969 1 97.69 129 ILE A N 1
ATOM 1027 C CA . ILE A 1 129 ? -2.607 0.866 12.977 1 97.69 129 ILE A CA 1
ATOM 1028 C C . ILE A 1 129 ? -1.271 0.487 13.609 1 97.69 129 ILE A C 1
ATOM 1030 O O . ILE A 1 129 ? -0.209 0.838 13.094 1 97.69 129 ILE A O 1
ATOM 1034 N N . ASN A 1 130 ? -1.306 -0.23 14.695 1 95.5 130 ASN A N 1
ATOM 1035 C CA . ASN A 1 130 ? -0.071 -0.673 15.328 1 95.5 130 ASN A CA 1
ATOM 1036 C C . ASN A 1 130 ? 0.772 -1.528 14.391 1 95.5 130 ASN A C 1
ATOM 1038 O O . ASN A 1 130 ? 1.991 -1.361 14.32 1 95.5 130 ASN A O 1
ATOM 1042 N N . CYS A 1 131 ? 0.162 -2.439 13.703 1 95.94 131 CYS A N 1
ATOM 1043 C CA . CYS A 1 131 ? 0.835 -3.299 12.742 1 95.94 131 CYS A CA 1
ATOM 1044 C C . CYS A 1 131 ? 1.468 -2.473 11.625 1 95.94 131 CYS A C 1
ATOM 1046 O O . CYS A 1 131 ? 2.656 -2.619 11.336 1 95.94 131 CYS A O 1
ATOM 1048 N N . LEU A 1 132 ? 0.723 -1.594 11.047 1 97.94 132 LEU A N 1
ATOM 1049 C CA . LEU A 1 132 ? 1.194 -0.786 9.93 1 97.94 132 LEU A CA 1
ATOM 1050 C C . LEU A 1 132 ? 2.309 0.157 10.375 1 97.94 132 LEU A C 1
ATOM 1052 O O . LEU A 1 132 ? 3.285 0.354 9.641 1 97.94 132 LEU A O 1
ATOM 1056 N N . MET A 1 133 ? 2.182 0.679 11.57 1 96.38 133 MET A N 1
ATOM 1057 C CA . MET A 1 133 ? 3.229 1.535 12.117 1 96.38 133 MET A CA 1
ATOM 1058 C C . MET A 1 133 ? 4.523 0.753 12.312 1 96.38 133 MET A C 1
ATOM 1060 O O . MET A 1 133 ? 5.609 1.258 12.016 1 96.38 133 MET A O 1
ATOM 1064 N N . ASN A 1 134 ? 4.41 -0.405 12.805 1 93.94 134 ASN A N 1
ATOM 1065 C CA . ASN A 1 134 ? 5.598 -1.232 12.969 1 93.94 134 ASN A CA 1
ATOM 1066 C C . ASN A 1 134 ? 6.316 -1.459 11.641 1 93.94 134 ASN A C 1
ATOM 1068 O O . ASN A 1 134 ? 7.535 -1.322 11.562 1 93.94 134 ASN A O 1
ATOM 1072 N N . VAL A 1 135 ? 5.598 -1.785 10.641 1 96.69 135 VAL A N 1
ATOM 1073 C CA . VAL A 1 135 ? 6.176 -2.027 9.32 1 96.69 135 VAL A CA 1
ATOM 1074 C C . VAL A 1 135 ? 6.785 -0.737 8.781 1 96.69 135 VAL A C 1
ATOM 1076 O O . VAL A 1 135 ? 7.891 -0.747 8.234 1 96.69 135 VAL A O 1
ATOM 1079 N N . LEU A 1 136 ? 6.055 0.369 8.906 1 96.88 136 LEU A N 1
ATOM 1080 C CA . LEU A 1 136 ? 6.539 1.67 8.461 1 96.88 136 LEU A CA 1
ATOM 1081 C C . LEU A 1 136 ? 7.875 2.008 9.109 1 96.88 136 LEU A C 1
ATOM 1083 O O . LEU A 1 136 ? 8.836 2.367 8.414 1 96.88 136 LEU A O 1
ATOM 1087 N N . ILE A 1 137 ? 7.949 1.822 10.43 1 94.88 137 ILE A N 1
ATOM 1088 C CA . ILE A 1 137 ? 9.164 2.158 11.164 1 94.88 137 ILE A CA 1
ATOM 1089 C C . ILE A 1 137 ? 10.297 1.23 10.742 1 94.88 137 ILE A C 1
ATOM 1091 O O . ILE A 1 137 ? 11.438 1.671 10.578 1 94.88 137 ILE A O 1
ATOM 1095 N N . ASN A 1 138 ? 10.031 -0.014 10.547 1 94.19 138 ASN A N 1
ATOM 1096 C CA . ASN A 1 138 ? 11.047 -0.952 10.07 1 94.19 138 ASN A CA 1
ATOM 1097 C C . ASN A 1 138 ? 11.586 -0.55 8.703 1 94.19 138 ASN A C 1
ATOM 1099 O O . ASN A 1 138 ? 12.789 -0.65 8.453 1 94.19 138 ASN A O 1
ATOM 1103 N N . HIS A 1 139 ? 10.734 -0.108 7.824 1 95.44 139 HIS A N 1
ATOM 1104 C CA . HIS A 1 139 ? 11.156 0.314 6.496 1 95.44 139 HIS A CA 1
ATOM 1105 C C . HIS A 1 139 ? 12.008 1.577 6.562 1 95.44 139 HIS A C 1
ATOM 1107 O O . HIS A 1 139 ? 13 1.702 5.84 1 95.44 139 HIS A O 1
ATOM 1113 N N . LEU A 1 140 ? 11.617 2.467 7.418 1 95.44 140 LEU A N 1
ATOM 1114 C CA . LEU A 1 140 ? 12.422 3.674 7.598 1 95.44 140 LEU A CA 1
ATOM 1115 C C . LEU A 1 140 ? 13.789 3.334 8.172 1 95.44 140 LEU A C 1
ATOM 1117 O O . LEU A 1 140 ? 14.805 3.893 7.738 1 95.44 140 LEU A O 1
ATOM 1121 N N . LEU A 1 141 ? 13.773 2.453 9.148 1 93.38 141 LEU A N 1
ATOM 1122 C CA . LEU A 1 141 ? 15.039 2.016 9.734 1 93.38 141 LEU A CA 1
ATOM 1123 C C . LEU A 1 141 ? 15.93 1.364 8.68 1 93.38 141 LEU A C 1
ATOM 1125 O O . LEU A 1 141 ? 17.125 1.628 8.625 1 93.38 141 LEU A O 1
ATOM 1129 N N . SER A 1 142 ? 15.352 0.513 7.852 1 92.31 142 SER A N 1
ATOM 1130 C CA . SER A 1 142 ? 16.094 -0.138 6.777 1 92.31 142 SER A CA 1
ATOM 1131 C C . SER A 1 142 ? 16.688 0.885 5.812 1 92.31 142 SER A C 1
ATOM 1133 O O . SER A 1 142 ? 17.844 0.772 5.414 1 92.31 142 SER A O 1
ATOM 1135 N N . ALA A 1 143 ? 15.914 1.845 5.43 1 93.12 143 ALA A N 1
ATOM 1136 C CA . ALA A 1 143 ? 16.391 2.906 4.543 1 93.12 143 ALA A CA 1
ATOM 1137 C C . ALA A 1 143 ? 17.562 3.656 5.164 1 93.12 143 ALA A C 1
ATOM 1139 O O . ALA A 1 143 ? 18.547 3.945 4.484 1 93.12 143 ALA A O 1
ATOM 1140 N N . TYR A 1 144 ? 17.438 3.947 6.453 1 93.5 144 TYR A N 1
ATOM 1141 C CA . TYR A 1 144 ? 18.5 4.648 7.164 1 93.5 144 TYR A CA 1
ATOM 1142 C C . TYR A 1 144 ? 19.797 3.84 7.145 1 93.5 144 TYR A C 1
ATOM 1144 O O . TYR A 1 144 ? 20.875 4.387 6.898 1 93.5 144 TYR A O 1
ATOM 1152 N N . LYS A 1 145 ? 19.641 2.609 7.41 1 91.12 145 LYS A N 1
ATOM 1153 C CA . LYS A 1 145 ? 20.812 1.738 7.48 1 91.12 145 LYS A CA 1
ATOM 1154 C C . LYS A 1 145 ? 21.453 1.573 6.105 1 91.12 145 LYS A C 1
ATOM 1156 O O . LYS A 1 145 ? 22.672 1.419 6 1 91.12 145 LYS A O 1
ATOM 1161 N N . MET A 1 146 ? 20.703 1.681 5.051 1 90.38 146 MET A N 1
ATOM 1162 C CA . MET A 1 146 ? 21.188 1.383 3.703 1 90.38 146 MET A CA 1
ATOM 1163 C C . MET A 1 146 ? 21.625 2.656 2.986 1 90.38 146 MET A C 1
ATOM 1165 O O . MET A 1 146 ? 22.125 2.602 1.858 1 90.38 146 MET A O 1
ATOM 1169 N N . GLN A 1 147 ? 21.422 3.777 3.553 1 87 147 GLN A N 1
ATOM 1170 C CA . GLN A 1 147 ? 21.656 5.051 2.875 1 87 147 GLN A CA 1
ATOM 1171 C C . GLN A 1 147 ? 23.094 5.164 2.404 1 87 147 GLN A C 1
ATOM 1173 O O . GLN A 1 147 ? 23.391 5.914 1.471 1 87 147 GLN A O 1
ATOM 1178 N N . GLY A 1 148 ? 24.031 4.445 2.926 1 85.19 148 GLY A N 1
ATOM 1179 C CA . GLY A 1 148 ? 25.422 4.477 2.514 1 85.19 148 GLY A CA 1
ATOM 1180 C C . GLY A 1 148 ? 25.734 3.518 1.379 1 85.19 148 GLY A C 1
ATOM 1181 O O . GLY A 1 148 ? 26.828 3.555 0.807 1 85.19 148 GLY A O 1
ATOM 1182 N N . ASP A 1 149 ? 24.812 2.709 0.988 1 88.94 149 ASP A N 1
ATOM 1183 C CA . ASP A 1 149 ? 24.984 1.752 -0.103 1 88.94 149 ASP A CA 1
ATOM 1184 C C . ASP A 1 149 ? 24.688 2.404 -1.453 1 88.94 149 ASP A C 1
ATOM 1186 O O . ASP A 1 149 ? 23.562 2.82 -1.722 1 88.94 149 ASP A O 1
ATOM 1190 N N . GLU A 1 150 ? 25.688 2.43 -2.293 1 89.19 150 GLU A N 1
ATOM 1191 C CA . GLU A 1 150 ? 25.594 3.104 -3.586 1 89.19 150 GLU A CA 1
ATOM 1192 C C . GLU A 1 150 ? 24.5 2.482 -4.457 1 89.19 150 GLU A C 1
ATOM 1194 O O . GLU A 1 150 ? 23.859 3.182 -5.238 1 89.19 150 GLU A O 1
ATOM 1199 N N . ARG A 1 151 ? 24.359 1.218 -4.418 1 89.19 151 ARG A N 1
ATOM 1200 C CA . ARG A 1 151 ? 23.312 0.543 -5.18 1 89.19 151 ARG A CA 1
ATOM 1201 C C . ARG A 1 151 ? 21.938 1.108 -4.844 1 89.19 151 ARG A C 1
ATOM 1203 O O . ARG A 1 151 ? 21.141 1.414 -5.738 1 89.19 151 ARG A O 1
ATOM 1210 N N . TYR A 1 152 ? 21.781 1.324 -3.588 1 87.69 152 TYR A N 1
ATOM 1211 C CA . TYR A 1 152 ? 20.484 1.762 -3.094 1 87.69 152 TYR A CA 1
ATOM 1212 C C . TYR A 1 152 ? 20.25 3.236 -3.404 1 87.69 152 TYR A C 1
ATOM 1214 O O . TYR A 1 152 ? 19.109 3.695 -3.436 1 87.69 152 TYR A O 1
ATOM 1222 N N . GLN A 1 153 ? 21.297 3.93 -3.684 1 88.06 153 GLN A N 1
ATOM 1223 C CA . GLN A 1 153 ? 21.188 5.359 -3.963 1 88.06 153 GLN A CA 1
ATOM 1224 C C . GLN A 1 153 ? 20.891 5.609 -5.438 1 88.06 153 GLN A C 1
ATOM 1226 O O . GLN A 1 153 ? 20.516 6.719 -5.824 1 88.06 153 GLN A O 1
ATOM 1231 N N . ASN A 1 154 ? 21.062 4.57 -6.203 1 92.69 154 ASN A N 1
ATOM 1232 C CA . ASN A 1 154 ? 20.766 4.695 -7.625 1 92.69 154 ASN A CA 1
ATOM 1233 C C . ASN A 1 154 ? 19.266 4.914 -7.867 1 92.69 154 ASN A C 1
ATOM 1235 O O . ASN A 1 154 ? 18.438 4.148 -7.371 1 92.69 154 ASN A O 1
ATOM 1239 N N . PRO A 1 155 ? 18.953 5.922 -8.609 1 90.38 155 PRO A N 1
ATOM 1240 C CA . PRO A 1 155 ? 17.547 6.266 -8.805 1 90.38 155 PRO A CA 1
ATOM 1241 C C . PRO A 1 155 ? 16.766 5.176 -9.547 1 90.38 155 PRO A C 1
AT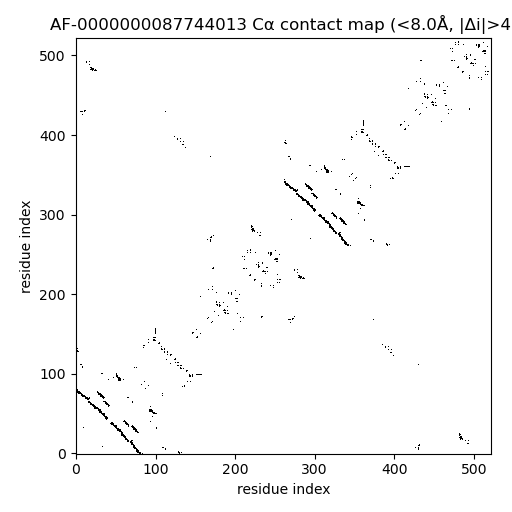OM 1243 O O . PRO A 1 155 ? 15.539 5.121 -9.461 1 90.38 155 PRO A O 1
ATOM 1246 N N . TYR A 1 156 ? 17.469 4.301 -10.18 1 94.75 156 TYR A N 1
ATOM 1247 C CA . TYR A 1 156 ? 16.797 3.25 -10.945 1 94.75 156 TYR A CA 1
ATOM 1248 C C . TYR A 1 156 ? 16.516 2.035 -10.07 1 94.75 156 TYR A C 1
ATOM 1250 O O . TYR A 1 156 ? 15.727 1.166 -10.438 1 94.75 156 TYR A O 1
ATOM 1258 N N . TYR A 1 157 ? 17.094 1.972 -8.969 1 94.88 157 TYR A N 1
ATOM 1259 C CA . TYR A 1 157 ? 17.047 0.769 -8.141 1 94.88 157 TYR A CA 1
ATOM 1260 C C . TYR A 1 157 ? 15.609 0.404 -7.797 1 94.88 157 TYR A C 1
ATOM 1262 O O . TYR A 1 157 ? 15.188 -0.739 -7.992 1 94.88 157 TYR A O 1
ATOM 1270 N N . PRO A 1 158 ? 14.789 1.384 -7.395 1 94.38 158 PRO A N 1
ATOM 1271 C CA . PRO A 1 158 ? 13.406 1.012 -7.082 1 94.38 158 PRO A CA 1
ATOM 1272 C C . PRO A 1 158 ? 12.648 0.472 -8.289 1 94.38 158 PRO A C 1
ATOM 1274 O O . PRO A 1 158 ? 11.781 -0.394 -8.148 1 94.38 158 PRO A O 1
ATOM 1277 N N . HIS A 1 159 ? 12.93 0.969 -9.391 1 94.81 159 HIS A N 1
ATOM 1278 C CA . HIS A 1 159 ? 12.281 0.495 -10.609 1 94.81 159 HIS A CA 1
ATOM 1279 C C . HIS A 1 159 ? 12.672 -0.948 -10.914 1 94.81 159 HIS A C 1
ATOM 1281 O O . HIS A 1 159 ? 11.828 -1.753 -11.312 1 94.81 159 HIS A O 1
ATOM 1287 N N . PHE A 1 160 ? 13.938 -1.216 -10.734 1 96 160 PHE A N 1
ATOM 1288 C CA . PHE A 1 160 ? 14.414 -2.578 -10.945 1 96 160 PHE A CA 1
ATOM 1289 C C . PHE A 1 160 ? 13.789 -3.531 -9.93 1 96 160 PHE A C 1
ATOM 1291 O O . PHE A 1 160 ? 13.43 -4.66 -10.273 1 96 160 PHE A O 1
ATOM 1298 N N . GLN A 1 161 ? 13.664 -3.084 -8.695 1 95.19 161 GLN A N 1
ATOM 1299 C CA . GLN A 1 161 ? 12.992 -3.896 -7.688 1 95.19 161 GLN A CA 1
ATOM 1300 C C . GLN A 1 161 ? 11.555 -4.207 -8.094 1 95.19 161 GLN A C 1
ATOM 1302 O O . GLN A 1 161 ? 11.102 -5.34 -7.957 1 95.19 161 GLN A O 1
ATOM 1307 N N . ALA A 1 162 ? 10.906 -3.189 -8.57 1 93.5 162 ALA A N 1
ATOM 1308 C CA . ALA A 1 162 ? 9.508 -3.35 -8.969 1 93.5 162 ALA A CA 1
ATOM 1309 C C . ALA A 1 162 ? 9.383 -4.359 -10.102 1 93.5 162 ALA A C 1
ATOM 1311 O O . ALA A 1 162 ? 8.484 -5.211 -10.086 1 93.5 162 ALA A O 1
ATOM 1312 N N . ILE A 1 163 ? 10.227 -4.297 -11.047 1 92.81 163 ILE A N 1
ATOM 1313 C CA . ILE A 1 163 ? 10.219 -5.211 -12.18 1 92.81 163 ILE A CA 1
ATOM 1314 C C . ILE A 1 163 ? 10.492 -6.633 -11.703 1 92.81 163 ILE A C 1
ATOM 1316 O O . ILE A 1 163 ? 9.766 -7.566 -12.062 1 92.81 163 ILE A O 1
ATOM 1320 N N . ARG A 1 164 ? 11.484 -6.75 -10.914 1 94.31 164 ARG A N 1
ATOM 1321 C CA . ARG A 1 164 ? 11.852 -8.07 -10.414 1 94.31 164 ARG A CA 1
ATOM 1322 C C . ARG A 1 164 ? 10.727 -8.672 -9.57 1 94.31 164 ARG A C 1
ATOM 1324 O O . ARG A 1 164 ? 10.43 -9.859 -9.672 1 94.31 164 ARG A O 1
ATOM 1331 N N . LEU A 1 165 ? 10.133 -7.836 -8.82 1 93.31 165 LEU A N 1
ATOM 1332 C CA . LEU A 1 165 ? 9.016 -8.289 -7.996 1 93.31 165 LEU A CA 1
ATOM 1333 C C . LEU A 1 165 ? 7.848 -8.742 -8.867 1 93.31 165 LEU A C 1
ATOM 1335 O O . LEU A 1 165 ? 7.188 -9.734 -8.555 1 93.31 165 LEU A O 1
ATOM 1339 N N . SER A 1 166 ? 7.625 -8.016 -9.844 1 90.25 166 SER A N 1
ATOM 1340 C CA . SER A 1 166 ? 6.551 -8.391 -10.758 1 90.25 166 SER A CA 1
ATOM 1341 C C . SER A 1 166 ? 6.812 -9.75 -11.391 1 90.25 166 SER A C 1
ATOM 1343 O O . SER A 1 166 ? 5.891 -10.547 -11.57 1 90.25 166 SER A O 1
ATOM 1345 N N . MET A 1 167 ? 8.039 -10.016 -11.703 1 90.69 167 MET A N 1
ATOM 1346 C CA . MET A 1 167 ? 8.414 -11.305 -12.273 1 90.69 167 MET A CA 1
ATOM 1347 C C . MET A 1 167 ? 8.281 -12.414 -11.242 1 90.69 167 MET A C 1
ATOM 1349 O O . MET A 1 167 ? 7.723 -13.477 -11.523 1 90.69 167 MET A O 1
ATOM 1353 N N . LEU A 1 168 ? 8.734 -12.094 -10.102 1 88.06 168 LEU A N 1
ATOM 1354 C CA . LEU A 1 168 ? 8.664 -13.062 -9 1 88.06 168 LEU A CA 1
ATOM 1355 C C . LEU A 1 168 ? 7.211 -13.406 -8.68 1 88.06 168 LEU A C 1
ATOM 1357 O O . LEU A 1 168 ? 6.918 -14.531 -8.273 1 88.06 168 LEU A O 1
ATOM 1361 N N . SER A 1 169 ? 6.375 -12.469 -9.047 1 84.06 169 SER A N 1
ATOM 1362 C CA . SER A 1 169 ? 4.965 -12.625 -8.719 1 84.06 169 SER A CA 1
ATOM 1363 C C . SER A 1 169 ? 4.203 -13.297 -9.852 1 84.06 169 SER A C 1
ATOM 1365 O O . SER A 1 169 ? 2.971 -13.375 -9.82 1 84.06 169 SER A O 1
ATOM 1367 N N . GLY A 1 170 ? 4.91 -13.695 -10.82 1 78.69 170 GLY A N 1
ATOM 1368 C CA . GLY A 1 170 ? 4.297 -14.555 -11.82 1 78.69 170 GLY A CA 1
ATOM 1369 C C . GLY A 1 170 ? 4.152 -13.883 -13.172 1 78.69 170 GLY A C 1
ATOM 1370 O O . GLY A 1 170 ? 3.729 -14.523 -14.141 1 78.69 170 GLY A O 1
ATOM 1371 N N . ARG A 1 171 ? 4.395 -12.633 -13.18 1 80 171 ARG A N 1
ATOM 1372 C CA . ARG A 1 171 ? 4.316 -11.969 -14.477 1 80 171 ARG A CA 1
ATOM 1373 C C . ARG A 1 171 ? 5.52 -12.32 -15.344 1 80 171 ARG A C 1
ATOM 1375 O O . ARG A 1 171 ? 6.426 -11.5 -15.516 1 80 171 ARG A O 1
ATOM 1382 N N . LEU A 1 172 ? 5.43 -13.422 -15.883 1 80.31 172 LEU A N 1
ATOM 1383 C CA . LEU A 1 172 ? 6.598 -13.977 -16.562 1 80.31 172 LEU A CA 1
ATOM 1384 C C . LEU A 1 172 ? 6.398 -13.961 -18.078 1 80.31 172 LEU A C 1
ATOM 1386 O O . LEU A 1 172 ? 7.188 -14.562 -18.812 1 80.31 172 LEU A O 1
ATOM 1390 N N . TYR A 1 173 ? 5.312 -13.18 -18.484 1 77.44 173 TYR A N 1
ATOM 1391 C CA . TYR A 1 173 ? 5.074 -13.102 -19.922 1 77.44 173 TYR A CA 1
ATOM 1392 C C . TYR A 1 173 ? 5.539 -11.758 -20.469 1 77.44 173 TYR A C 1
ATOM 1394 O O . TYR A 1 173 ? 5.504 -10.742 -19.781 1 77.44 173 TYR A O 1
ATOM 1402 N N . ASP A 1 174 ? 6.023 -11.75 -21.688 1 74.69 174 ASP A N 1
ATOM 1403 C CA . ASP A 1 174 ? 6.422 -10.555 -22.406 1 74.69 174 ASP A CA 1
ATOM 1404 C C . ASP A 1 174 ? 7.449 -9.742 -21.625 1 74.69 174 ASP A C 1
ATOM 1406 O O . ASP A 1 174 ? 7.316 -8.523 -21.5 1 74.69 174 ASP A O 1
ATOM 1410 N N . ILE A 1 175 ? 8.344 -10.43 -21.078 1 82.5 175 ILE A N 1
ATOM 1411 C CA . ILE A 1 175 ? 9.352 -9.742 -20.266 1 82.5 175 ILE A CA 1
ATOM 1412 C C . ILE A 1 175 ? 10.719 -9.852 -20.953 1 82.5 175 ILE A C 1
ATOM 1414 O O . ILE A 1 175 ? 11.719 -10.148 -20.297 1 82.5 175 ILE A O 1
ATOM 1418 N N . SER A 1 176 ? 10.719 -9.523 -22.25 1 87.75 176 SER A N 1
ATOM 1419 C CA . SER A 1 176 ? 12.016 -9.484 -22.906 1 87.75 176 SER A CA 1
ATOM 1420 C C . SER A 1 176 ? 12.859 -8.32 -22.391 1 87.75 176 SER A C 1
ATOM 1422 O O . SER A 1 176 ? 12.328 -7.281 -22 1 87.75 176 SER A O 1
ATOM 1424 N N . MET A 1 177 ? 14.156 -8.531 -22.422 1 91.12 177 MET A N 1
ATOM 1425 C CA . MET A 1 177 ? 15.086 -7.512 -21.938 1 91.12 177 MET A CA 1
ATOM 1426 C C . MET A 1 177 ? 14.883 -6.199 -22.703 1 91.12 177 MET A C 1
ATOM 1428 O O . MET A 1 177 ? 14.945 -5.121 -22.109 1 91.12 177 MET A O 1
ATOM 1432 N N . GLN A 1 178 ? 14.648 -6.344 -23.953 1 92.69 178 GLN A N 1
ATOM 1433 C CA . GLN A 1 178 ? 14.445 -5.16 -24.781 1 92.69 178 GLN A CA 1
ATOM 1434 C C . GLN A 1 178 ? 13.227 -4.371 -24.328 1 92.69 178 GLN A C 1
ATOM 1436 O O . GLN A 1 178 ? 13.297 -3.156 -24.141 1 92.69 178 GLN A O 1
ATOM 1441 N N . LYS A 1 179 ? 12.156 -5.043 -24.125 1 91.75 179 LYS A N 1
ATOM 1442 C CA . LYS A 1 179 ? 10.906 -4.395 -23.734 1 91.75 179 LYS A CA 1
ATOM 1443 C C . LYS A 1 179 ? 11.039 -3.729 -22.375 1 91.75 179 LYS A C 1
ATOM 1445 O O . LYS A 1 179 ? 10.578 -2.6 -22.172 1 91.75 179 LYS A O 1
ATOM 1450 N N . VAL A 1 180 ? 11.641 -4.402 -21.438 1 92.75 180 VAL A N 1
ATOM 1451 C CA . VAL A 1 180 ? 11.797 -3.883 -20.094 1 92.75 180 VAL A CA 1
ATOM 1452 C C . VAL A 1 180 ? 12.734 -2.676 -20.109 1 92.75 180 VAL A C 1
ATOM 1454 O O . VAL A 1 180 ? 12.453 -1.655 -19.469 1 92.75 180 VAL A O 1
ATOM 1457 N N . ALA A 1 181 ? 13.82 -2.771 -20.828 1 95.19 181 ALA A N 1
ATOM 1458 C CA . ALA A 1 181 ? 14.758 -1.66 -20.953 1 95.19 181 ALA A CA 1
ATOM 1459 C C . ALA A 1 181 ? 14.086 -0.44 -21.578 1 95.19 181 ALA A C 1
ATOM 1461 O O . ALA A 1 181 ? 14.258 0.684 -21.094 1 95.19 181 ALA A O 1
ATOM 1462 N N . ASP A 1 182 ? 13.266 -0.64 -22.594 1 93.75 182 ASP A N 1
ATOM 1463 C CA . ASP A 1 182 ? 12.547 0.434 -23.281 1 93.75 182 ASP A CA 1
ATOM 1464 C C . ASP A 1 182 ? 11.594 1.149 -22.328 1 93.75 182 ASP A C 1
ATOM 1466 O O . ASP A 1 182 ? 11.453 2.373 -22.375 1 93.75 182 ASP A O 1
ATOM 1470 N N . SER A 1 183 ? 10.992 0.35 -21.516 1 90.06 183 SER A N 1
ATOM 1471 C CA . SER A 1 183 ? 10.039 0.928 -20.578 1 90.06 183 SER A CA 1
ATOM 1472 C C . SER A 1 183 ? 10.727 1.878 -19.609 1 90.06 183 SER A C 1
ATOM 1474 O O . SER A 1 183 ? 10.078 2.73 -19 1 90.06 183 SER A O 1
ATOM 1476 N N . MET A 1 184 ? 12.031 1.759 -19.469 1 93.25 184 MET A N 1
ATOM 1477 C CA . MET A 1 184 ? 12.805 2.607 -18.562 1 93.25 184 MET A CA 1
ATOM 1478 C C . MET A 1 184 ? 13.688 3.576 -19.344 1 93.25 184 MET A C 1
ATOM 1480 O O . MET A 1 184 ? 14.555 4.227 -18.766 1 93.25 184 MET A O 1
ATOM 1484 N N . SER A 1 185 ? 13.516 3.551 -20.625 1 95.06 185 SER A N 1
ATOM 1485 C CA . SER A 1 185 ? 14.242 4.438 -21.531 1 95.06 185 SER A CA 1
ATOM 1486 C C . SER A 1 185 ? 15.75 4.242 -21.406 1 95.06 185 SER A C 1
ATOM 1488 O O . SER A 1 185 ? 16.5 5.215 -21.312 1 95.06 185 SER A O 1
ATOM 1490 N N . MET A 1 186 ? 16.172 2.992 -21.391 1 95.94 186 MET A N 1
ATOM 1491 C CA . MET A 1 186 ? 17.594 2.701 -21.328 1 95.94 186 MET A CA 1
ATOM 1492 C C . MET A 1 186 ? 17.984 1.634 -22.344 1 95.94 186 MET A C 1
ATOM 1494 O O . MET A 1 186 ? 17.109 0.915 -22.859 1 95.94 186 MET A O 1
ATOM 1498 N N . SER A 1 187 ? 19.25 1.549 -22.672 1 96.56 187 SER A N 1
ATOM 1499 C CA . SER A 1 187 ? 19.75 0.506 -23.562 1 96.56 187 SER A CA 1
ATOM 1500 C C . SER A 1 187 ? 19.734 -0.858 -22.891 1 96.56 187 SER A C 1
ATOM 1502 O O . SER A 1 187 ? 19.797 -0.943 -21.656 1 96.56 187 SER A O 1
ATOM 1504 N N . VAL A 1 188 ? 19.672 -1.855 -23.688 1 96.88 188 VAL A N 1
ATOM 1505 C CA . VAL A 1 188 ? 19.672 -3.223 -23.188 1 96.88 188 VAL A CA 1
ATOM 1506 C C . VAL A 1 188 ? 20.984 -3.49 -22.438 1 96.88 188 VAL A C 1
ATOM 1508 O O . VAL A 1 188 ? 21 -4.145 -21.406 1 96.88 188 VAL A O 1
ATOM 1511 N N . SER A 1 189 ? 22.078 -2.977 -22.984 1 97.19 189 SER A N 1
ATOM 1512 C CA . SER A 1 189 ? 23.391 -3.17 -22.359 1 97.19 189 SER A CA 1
ATOM 1513 C C . SER A 1 189 ? 23.438 -2.541 -20.984 1 97.19 189 SER A C 1
ATOM 1515 O O . SER A 1 189 ? 23.922 -3.164 -20.031 1 97.19 189 SER A O 1
ATOM 1517 N N . TYR A 1 190 ? 22.984 -1.369 -20.906 1 97.56 190 TYR A N 1
ATOM 1518 C CA . TYR A 1 190 ? 22.969 -0.666 -19.625 1 97.56 190 TYR A CA 1
ATOM 1519 C C . TYR A 1 190 ? 22.031 -1.334 -18.625 1 97.56 190 TYR A C 1
ATOM 1521 O O . TYR A 1 190 ? 22.359 -1.478 -17.453 1 97.56 190 TYR A O 1
ATOM 1529 N N . PHE A 1 191 ? 20.875 -1.744 -19.125 1 97.69 191 PHE A N 1
ATOM 1530 C CA . PHE A 1 191 ? 19.906 -2.467 -18.297 1 97.69 191 PHE A CA 1
ATOM 1531 C C . PHE A 1 191 ? 20.547 -3.715 -17.688 1 97.69 191 PHE A C 1
ATOM 1533 O O . PHE A 1 191 ? 20.453 -3.949 -16.484 1 97.69 191 PHE A O 1
ATOM 1540 N N . GLN A 1 192 ? 21.188 -4.477 -18.484 1 97.31 192 GLN A N 1
ATOM 1541 C CA . GLN A 1 192 ? 21.812 -5.719 -18.031 1 97.31 192 GLN A CA 1
ATOM 1542 C C . GLN A 1 192 ? 22.891 -5.445 -17 1 97.31 192 GLN A C 1
ATOM 1544 O O . GLN A 1 192 ? 23.016 -6.168 -16.016 1 97.31 192 GLN A O 1
ATOM 1549 N N . HIS A 1 193 ? 23.625 -4.465 -17.266 1 97.75 193 HIS A N 1
ATOM 1550 C CA . HIS A 1 193 ? 24.703 -4.09 -16.344 1 97.75 193 HIS A CA 1
ATOM 1551 C C . HIS A 1 193 ? 24.156 -3.723 -14.977 1 97.75 193 HIS A C 1
ATOM 1553 O O . HIS A 1 193 ? 24.625 -4.238 -13.953 1 97.75 193 HIS A O 1
ATOM 1559 N N . LEU A 1 194 ? 23.141 -2.924 -14.898 1 97.5 194 LEU A N 1
ATOM 1560 C CA . LEU A 1 194 ? 22.547 -2.477 -13.641 1 97.5 194 LEU A CA 1
ATOM 1561 C C . LEU A 1 194 ? 21.891 -3.637 -12.906 1 97.5 194 LEU A C 1
ATOM 1563 O O . LEU A 1 194 ? 21.984 -3.74 -11.68 1 97.5 194 LEU A O 1
ATOM 1567 N N . TYR A 1 195 ? 21.188 -4.426 -13.711 1 97.75 195 TYR A N 1
ATOM 1568 C CA . TYR A 1 195 ? 20.516 -5.559 -13.086 1 97.75 195 TYR A CA 1
ATOM 1569 C C . TYR A 1 195 ? 21.5 -6.438 -12.344 1 97.75 195 TYR A C 1
ATOM 1571 O O . TYR A 1 195 ? 21.266 -6.82 -11.195 1 97.75 195 TYR A O 1
ATOM 1579 N N . LYS A 1 196 ? 22.578 -6.754 -12.969 1 97.69 196 LYS A N 1
ATOM 1580 C CA . LYS A 1 196 ? 23.609 -7.578 -12.352 1 97.69 196 LYS A CA 1
ATOM 1581 C C . LYS A 1 196 ? 24.234 -6.871 -11.156 1 97.69 196 LYS A C 1
ATOM 1583 O O . LYS A 1 196 ? 24.531 -7.496 -10.133 1 97.69 196 LYS A O 1
ATOM 1588 N N . GLU A 1 197 ? 24.469 -5.648 -11.305 1 96.94 197 GLU A N 1
ATOM 1589 C CA . GLU A 1 197 ? 25.031 -4.859 -10.211 1 96.94 197 GLU A CA 1
ATOM 1590 C C . GLU A 1 197 ? 24.094 -4.871 -9 1 96.94 197 GLU A C 1
ATOM 1592 O O . GLU A 1 197 ? 24.547 -5.031 -7.863 1 96.94 197 GLU A O 1
ATOM 1597 N N . PHE A 1 198 ? 22.828 -4.75 -9.258 1 96.25 198 PHE A N 1
ATOM 1598 C CA . PHE A 1 198 ? 21.844 -4.605 -8.188 1 96.25 198 PHE A CA 1
ATOM 1599 C C . PHE A 1 198 ? 21.578 -5.945 -7.508 1 96.25 198 PHE A C 1
ATOM 1601 O O . PHE A 1 198 ? 21.438 -6.008 -6.285 1 96.25 198 PHE A O 1
ATOM 1608 N N . PHE A 1 199 ? 21.547 -6.996 -8.32 1 96 199 PHE A N 1
ATOM 1609 C CA . PHE A 1 199 ? 20.984 -8.219 -7.766 1 96 199 PHE A CA 1
ATOM 1610 C C . PHE A 1 199 ? 22.016 -9.344 -7.793 1 96 199 PHE A C 1
ATOM 1612 O O . PHE A 1 199 ? 21.75 -10.438 -7.27 1 96 199 PHE A O 1
ATOM 1619 N N . GLY A 1 200 ? 23.172 -9.156 -8.398 1 96.69 200 GLY A N 1
ATOM 1620 C CA . GLY A 1 200 ? 24.281 -10.102 -8.383 1 96.69 200 GLY A CA 1
ATOM 1621 C C . GLY A 1 200 ? 24.078 -11.273 -9.328 1 96.69 200 GLY A C 1
ATOM 1622 O O . GLY A 1 200 ? 24.844 -12.234 -9.312 1 96.69 200 GLY A O 1
ATOM 1623 N N . ILE A 1 201 ? 23.094 -11.234 -10.125 1 97.25 201 ILE A N 1
ATOM 1624 C CA . ILE A 1 201 ? 22.75 -12.25 -11.109 1 97.25 201 ILE A CA 1
ATOM 1625 C C . ILE A 1 201 ? 22.25 -11.586 -12.391 1 97.25 201 ILE A C 1
ATOM 1627 O O . ILE A 1 201 ? 21.672 -10.5 -12.344 1 97.25 201 ILE A O 1
ATOM 1631 N N . SER A 1 202 ? 22.5 -12.18 -13.531 1 97 202 SER A N 1
ATOM 1632 C CA . SER A 1 202 ? 22.031 -11.602 -14.781 1 97 202 SER A CA 1
ATOM 1633 C C . SER A 1 202 ? 20.516 -11.719 -14.898 1 97 202 SER A C 1
ATOM 1635 O O . SER A 1 202 ? 19.906 -12.625 -14.328 1 97 202 SER A O 1
ATOM 1637 N N . TYR A 1 203 ? 19.922 -10.781 -15.641 1 96.19 203 TYR A N 1
ATOM 1638 C CA . TYR A 1 203 ? 18.484 -10.742 -15.844 1 96.19 203 TYR A CA 1
ATOM 1639 C C . TYR A 1 203 ? 17.984 -12.062 -16.422 1 96.19 203 TYR A C 1
ATOM 1641 O O . TYR A 1 203 ? 17.016 -12.641 -15.914 1 96.19 203 TYR A O 1
ATOM 1649 N N . GLN A 1 204 ? 18.656 -12.609 -17.422 1 94.25 204 GLN A N 1
ATOM 1650 C CA . GLN A 1 204 ? 18.234 -13.836 -18.094 1 94.25 204 GLN A CA 1
ATOM 1651 C C . GLN A 1 204 ? 18.25 -15.031 -17.141 1 94.25 204 GLN A C 1
ATOM 1653 O O . GLN A 1 204 ? 17.312 -15.812 -17.109 1 94.25 204 GLN A O 1
ATOM 1658 N N . LYS A 1 205 ? 19.297 -15.141 -16.438 1 96.06 205 LYS A N 1
ATOM 1659 C CA . LYS A 1 205 ? 19.422 -16.25 -15.484 1 96.06 205 LYS A CA 1
ATOM 1660 C C . LYS A 1 205 ? 18.344 -16.156 -14.406 1 96.06 205 LYS A C 1
ATOM 1662 O O . LYS A 1 205 ? 17.781 -17.156 -13.992 1 96.06 205 LYS A O 1
ATOM 1667 N N . ASP A 1 206 ? 18.141 -14.914 -13.945 1 96.12 206 ASP A N 1
ATOM 1668 C CA . ASP A 1 206 ? 17.125 -14.695 -12.914 1 96.12 206 ASP A CA 1
ATOM 1669 C C . ASP A 1 206 ? 15.742 -15.102 -13.406 1 96.12 206 ASP A C 1
ATOM 1671 O O . ASP A 1 206 ? 15.008 -15.797 -12.703 1 96.12 206 ASP A O 1
ATOM 1675 N N . VAL A 1 207 ? 15.422 -14.711 -14.602 1 94.94 207 VAL A N 1
ATOM 1676 C CA . VAL A 1 207 ? 14.141 -15.047 -15.219 1 94.94 207 VAL A CA 1
ATOM 1677 C C . VAL A 1 207 ? 13.977 -16.562 -15.297 1 94.94 207 VAL A C 1
ATOM 1679 O O . VAL A 1 207 ? 12.938 -17.109 -14.922 1 94.94 207 VAL A O 1
ATOM 1682 N N . ILE A 1 208 ? 14.984 -17.234 -15.734 1 95.06 208 ILE A N 1
ATOM 1683 C CA . ILE A 1 208 ? 14.938 -18.688 -15.875 1 95.06 208 ILE A CA 1
ATOM 1684 C C . ILE A 1 208 ? 14.695 -19.328 -14.516 1 95.06 208 ILE A C 1
ATOM 1686 O O . ILE A 1 208 ? 13.859 -20.219 -14.391 1 95.06 208 ILE A O 1
ATOM 1690 N N . GLN A 1 209 ? 15.391 -18.875 -13.547 1 95.62 209 GLN A N 1
ATOM 1691 C CA . GLN A 1 209 ? 15.234 -19.422 -12.203 1 95.62 209 GLN A CA 1
ATOM 1692 C C . GLN A 1 209 ? 13.812 -19.203 -11.688 1 95.62 209 GLN A C 1
ATOM 1694 O O . GLN A 1 209 ? 13.219 -20.125 -11.109 1 95.62 209 GLN A O 1
ATOM 1699 N N . MET A 1 210 ? 13.281 -18.047 -11.891 1 95 210 MET A N 1
ATOM 1700 C CA . MET A 1 210 ? 11.93 -17.734 -11.445 1 95 210 MET A CA 1
ATOM 1701 C C . MET A 1 210 ? 10.898 -18.594 -12.18 1 95 210 MET A C 1
ATOM 1703 O O . MET A 1 210 ? 9.938 -19.062 -11.578 1 95 210 MET A O 1
ATOM 1707 N N . ARG A 1 211 ? 11.109 -18.75 -13.469 1 94.88 211 ARG A N 1
ATOM 1708 C CA . ARG A 1 211 ? 10.211 -19.578 -14.266 1 94.88 211 ARG A CA 1
ATOM 1709 C C . ARG A 1 211 ? 10.203 -21.016 -13.758 1 94.88 211 ARG A C 1
ATOM 1711 O O . ARG A 1 211 ? 9.141 -21.609 -13.602 1 94.88 211 ARG A O 1
ATOM 1718 N N . ILE A 1 212 ? 11.344 -21.516 -13.516 1 96.19 212 ILE A N 1
ATOM 1719 C CA . ILE A 1 212 ? 11.461 -22.922 -13.117 1 96.19 212 ILE A CA 1
ATOM 1720 C C . ILE A 1 212 ? 10.891 -23.109 -11.719 1 96.19 212 ILE A C 1
ATOM 1722 O O . ILE A 1 212 ? 10.227 -24.109 -11.438 1 96.19 212 ILE A O 1
ATOM 1726 N N . GLU A 1 213 ? 11.164 -22.172 -10.852 1 95.38 213 GLU A N 1
ATOM 1727 C CA . GLU A 1 213 ? 10.594 -22.266 -9.516 1 95.38 213 GLU A CA 1
ATOM 1728 C C . GLU A 1 213 ? 9.07 -22.266 -9.562 1 95.38 213 GLU A C 1
ATOM 1730 O O . GLU A 1 213 ? 8.422 -23.031 -8.836 1 95.38 213 GLU A O 1
ATOM 1735 N N . TYR A 1 214 ? 8.555 -21.422 -10.336 1 93.56 214 TYR A N 1
ATOM 1736 C CA . TYR A 1 214 ? 7.109 -21.375 -10.516 1 93.56 214 TYR A CA 1
ATOM 1737 C C . TYR A 1 214 ? 6.594 -22.688 -11.102 1 93.56 214 TYR A C 1
ATOM 1739 O O . TYR A 1 214 ? 5.578 -23.219 -10.656 1 93.56 214 TYR A O 1
ATOM 1747 N N . ALA A 1 215 ? 7.273 -23.188 -12.055 1 95.25 215 ALA A N 1
ATOM 1748 C CA . ALA A 1 215 ? 6.91 -24.453 -12.68 1 95.25 215 ALA A CA 1
ATOM 1749 C C . ALA A 1 215 ? 6.902 -25.594 -11.664 1 95.25 215 ALA A C 1
ATOM 1751 O O . ALA A 1 215 ? 5.988 -26.422 -11.656 1 95.25 215 ALA A O 1
ATOM 1752 N N . LYS A 1 216 ? 7.902 -25.625 -10.875 1 95.69 216 LYS A N 1
ATOM 1753 C CA . LYS A 1 216 ? 7.977 -26.656 -9.844 1 95.69 216 LYS A CA 1
ATOM 1754 C C . LYS A 1 216 ? 6.723 -26.656 -8.969 1 95.69 216 LYS A C 1
ATOM 1756 O O . LYS A 1 216 ? 6.176 -27.719 -8.656 1 95.69 216 LYS A O 1
ATOM 1761 N N . ARG A 1 217 ? 6.285 -25.578 -8.633 1 93.25 217 ARG A N 1
ATOM 1762 C CA . ARG A 1 217 ? 5.109 -25.438 -7.777 1 93.25 217 ARG A CA 1
ATOM 1763 C C . ARG A 1 217 ? 3.857 -25.938 -8.492 1 93.25 217 ARG A C 1
ATOM 1765 O O . ARG A 1 217 ? 3.039 -26.641 -7.895 1 93.25 217 ARG A O 1
ATOM 1772 N N . LEU A 1 218 ? 3.734 -25.516 -9.711 1 93.88 218 LEU A N 1
ATOM 1773 C CA . LEU A 1 218 ? 2.562 -25.922 -10.484 1 93.88 218 LEU A CA 1
ATOM 1774 C C . LEU A 1 218 ? 2.555 -27.422 -10.734 1 93.88 218 LEU A C 1
ATOM 1776 O O . LEU A 1 218 ? 1.511 -28.062 -10.617 1 93.88 218 LEU A O 1
ATOM 1780 N N . VAL A 1 219 ? 3.703 -27.938 -11.078 1 95.38 219 VAL A N 1
ATOM 1781 C CA . VAL A 1 219 ? 3.828 -29.359 -11.367 1 95.38 219 VAL A CA 1
ATOM 1782 C C . VAL A 1 219 ? 3.449 -30.172 -10.133 1 95.38 219 VAL A C 1
ATOM 1784 O O . VAL A 1 219 ? 2.82 -31.234 -10.242 1 95.38 219 VAL A O 1
ATOM 1787 N N . LYS A 1 220 ? 3.74 -29.641 -9.023 1 93.31 220 LYS A N 1
ATOM 1788 C CA . LYS A 1 220 ? 3.52 -30.344 -7.754 1 93.31 220 LYS A CA 1
ATOM 1789 C C . LYS A 1 220 ? 2.053 -30.266 -7.34 1 93.31 220 LYS A C 1
ATOM 1791 O O . LYS A 1 220 ? 1.515 -31.234 -6.781 1 93.31 220 LYS A O 1
ATOM 1796 N N . SER A 1 221 ? 1.389 -29.203 -7.641 1 92.25 221 SER A N 1
ATOM 1797 C CA . SER A 1 221 ? 0.128 -28.953 -6.949 1 92.25 221 SER A CA 1
ATOM 1798 C C . SER A 1 221 ? -1.046 -28.969 -7.922 1 92.25 221 SER A C 1
ATOM 1800 O O . SER A 1 221 ? -2.201 -28.844 -7.508 1 92.25 221 SER A O 1
ATOM 1802 N N . THR A 1 222 ? -0.785 -29.078 -9.188 1 94.56 222 THR A N 1
ATOM 1803 C CA . THR A 1 222 ? -1.867 -29.047 -10.164 1 94.56 222 THR A CA 1
ATOM 1804 C C . THR A 1 222 ? -1.871 -30.328 -11.008 1 94.56 222 THR A C 1
ATOM 1806 O O . THR A 1 222 ? -0.914 -31.094 -10.977 1 94.56 222 THR A O 1
ATOM 1809 N N . ASP A 1 223 ? -2.955 -30.547 -11.711 1 93.75 223 ASP A N 1
ATOM 1810 C CA . ASP A 1 223 ? -3.016 -31.641 -12.695 1 93.75 223 ASP A CA 1
ATOM 1811 C C . ASP A 1 223 ? -3.006 -31.078 -14.117 1 93.75 223 ASP A C 1
ATOM 1813 O O . ASP A 1 223 ? -3.424 -31.766 -15.055 1 93.75 223 ASP A O 1
ATOM 1817 N N . ASN A 1 224 ? -2.562 -29.875 -14.234 1 94 224 ASN A N 1
ATOM 1818 C CA . ASN A 1 224 ? -2.449 -29.281 -15.562 1 94 224 ASN A CA 1
ATOM 1819 C C . ASN A 1 224 ? -1.479 -30.062 -16.438 1 94 224 ASN A C 1
ATOM 1821 O O . ASN A 1 224 ? -0.494 -30.609 -15.953 1 94 224 ASN A O 1
ATOM 1825 N N . LYS A 1 225 ? -1.765 -30.031 -17.734 1 94.56 225 LYS A N 1
ATOM 1826 C CA . LYS A 1 225 ? -0.817 -30.625 -18.672 1 94.56 225 LYS A CA 1
ATOM 1827 C C . LYS A 1 225 ? 0.499 -29.859 -18.688 1 94.56 225 LYS A C 1
ATOM 1829 O O . LYS A 1 225 ? 0.512 -28.641 -18.516 1 94.56 225 LYS A O 1
ATOM 1834 N N . LEU A 1 226 ? 1.543 -30.578 -18.859 1 94.25 226 LEU A N 1
ATOM 1835 C CA . LEU A 1 226 ? 2.875 -29.984 -18.781 1 94.25 226 LEU A CA 1
ATOM 1836 C C . LEU A 1 226 ? 3.037 -28.875 -19.828 1 94.25 226 LEU A C 1
ATOM 1838 O O . LEU A 1 226 ? 3.717 -27.891 -19.578 1 94.25 226 LEU A O 1
ATOM 1842 N N . GLU A 1 227 ? 2.393 -29.109 -20.969 1 91.69 227 GLU A N 1
ATOM 1843 C CA . GLU A 1 227 ? 2.43 -28.094 -22 1 91.69 227 GLU A CA 1
ATOM 1844 C C . GLU A 1 227 ? 1.776 -26.797 -21.531 1 91.69 227 GLU A C 1
ATOM 1846 O O . GLU A 1 227 ? 2.26 -25.703 -21.828 1 91.69 227 GLU A O 1
ATOM 1851 N N . HIS A 1 228 ? 0.728 -26.938 -20.844 1 92.38 228 HIS A N 1
ATOM 1852 C CA . HIS A 1 228 ? 0.033 -25.781 -20.281 1 92.38 228 HIS A CA 1
ATOM 1853 C C . HIS A 1 228 ? 0.87 -25.109 -19.203 1 92.38 228 HIS A C 1
ATOM 1855 O O . HIS A 1 228 ? 0.924 -23.875 -19.141 1 92.38 228 HIS A O 1
ATOM 1861 N N . ILE A 1 229 ? 1.49 -25.906 -18.391 1 94.31 229 ILE A N 1
ATOM 1862 C CA . ILE A 1 229 ? 2.35 -25.375 -17.328 1 94.31 229 ILE A CA 1
ATOM 1863 C C . ILE A 1 229 ? 3.48 -24.547 -17.953 1 94.31 229 ILE A C 1
ATOM 1865 O O . ILE A 1 229 ? 3.818 -23.469 -17.453 1 94.31 229 ILE A O 1
ATOM 1869 N N . ALA A 1 230 ? 4.066 -25.047 -19.047 1 93.56 230 ALA A N 1
ATOM 1870 C CA . ALA A 1 230 ? 5.121 -24.312 -19.75 1 93.56 230 ALA A CA 1
ATOM 1871 C C . ALA A 1 230 ? 4.645 -22.922 -20.141 1 93.56 230 ALA A C 1
ATOM 1873 O O . ALA A 1 230 ? 5.348 -21.938 -19.922 1 93.56 230 ALA A O 1
ATOM 1874 N N . SER A 1 231 ? 3.465 -22.859 -20.625 1 89.81 231 SER A N 1
ATOM 1875 C CA . SER A 1 231 ? 2.889 -21.578 -21.062 1 89.81 231 SER A CA 1
ATOM 1876 C C . SER A 1 231 ? 2.654 -20.656 -19.875 1 89.81 231 SER A C 1
ATOM 1878 O O . SER A 1 231 ? 2.924 -19.453 -19.953 1 89.81 231 SER A O 1
ATOM 1880 N N . LEU A 1 232 ? 2.205 -21.203 -18.766 1 89.5 232 LEU A N 1
ATOM 1881 C CA . LEU A 1 232 ? 1.949 -20.438 -17.562 1 89.5 232 LEU A CA 1
ATOM 1882 C C . LEU A 1 232 ? 3.24 -19.828 -17.016 1 89.5 232 LEU A C 1
ATOM 1884 O O . LEU A 1 232 ? 3.219 -18.766 -16.406 1 89.5 232 LEU A O 1
ATOM 1888 N N . CYS A 1 233 ? 4.27 -20.5 -17.312 1 92.75 233 CYS A N 1
ATOM 1889 C CA . CYS A 1 233 ? 5.566 -20.062 -16.797 1 92.75 233 CYS A CA 1
ATOM 1890 C C . CYS A 1 233 ? 6.262 -19.141 -17.797 1 92.75 233 CYS A C 1
ATOM 1892 O O . CYS A 1 233 ? 7.402 -18.734 -17.578 1 92.75 233 CYS A O 1
ATOM 1894 N N . GLY A 1 234 ? 5.617 -18.828 -18.891 1 90.44 234 GLY A N 1
ATOM 1895 C CA . GLY A 1 234 ? 6.113 -17.828 -19.812 1 90.44 234 GLY A CA 1
ATOM 1896 C C . GLY A 1 234 ? 6.93 -18.406 -20.953 1 90.44 234 GLY A C 1
ATOM 1897 O O . GLY A 1 234 ? 7.637 -17.688 -21.656 1 90.44 234 GLY A O 1
ATOM 1898 N N . TYR A 1 235 ? 6.848 -19.719 -21.156 1 92.12 235 TYR A N 1
ATOM 1899 C CA . TYR A 1 235 ? 7.566 -20.328 -22.266 1 92.12 235 TYR A CA 1
ATOM 1900 C C . TYR A 1 235 ? 6.695 -20.375 -23.516 1 92.12 235 TYR A C 1
ATOM 1902 O O . TYR A 1 235 ? 5.516 -20.734 -23.453 1 92.12 235 TYR A O 1
ATOM 1910 N N . THR A 1 236 ? 7.328 -19.953 -24.609 1 86.94 236 THR A N 1
ATOM 1911 C CA . THR A 1 236 ? 6.648 -20.078 -25.891 1 86.94 236 THR A CA 1
ATOM 1912 C C . THR A 1 236 ? 7.043 -21.391 -26.578 1 86.94 236 THR A C 1
ATOM 1914 O O . THR A 1 236 ? 6.359 -21.828 -27.5 1 86.94 236 THR A O 1
ATOM 1917 N N . ASN A 1 237 ? 8.125 -21.922 -26.203 1 89.69 237 ASN A N 1
ATOM 1918 C CA . ASN A 1 237 ? 8.664 -23.156 -26.734 1 89.69 237 ASN A CA 1
ATOM 1919 C C . ASN A 1 237 ? 8.859 -24.219 -25.641 1 89.69 237 ASN A C 1
ATOM 1921 O O . ASN A 1 237 ? 9.711 -24.047 -24.766 1 89.69 237 ASN A O 1
ATOM 1925 N N . GLU A 1 238 ? 8.203 -25.344 -25.766 1 93.12 238 GLU A N 1
ATOM 1926 C CA . GLU A 1 238 ? 8.211 -26.391 -24.734 1 93.12 238 GLU A CA 1
ATOM 1927 C C . GLU A 1 238 ? 9.594 -27.031 -24.625 1 93.12 238 GLU A C 1
ATOM 1929 O O . GLU A 1 238 ? 9.984 -27.484 -23.547 1 93.12 238 GLU A O 1
ATOM 1934 N N . ILE A 1 239 ? 10.25 -27.078 -25.703 1 94.75 239 ILE A N 1
ATOM 1935 C CA . ILE A 1 239 ? 11.578 -27.688 -25.703 1 94.75 239 ILE A CA 1
ATOM 1936 C C . ILE A 1 239 ? 12.492 -26.938 -24.75 1 94.75 239 ILE A C 1
ATOM 1938 O O . ILE A 1 239 ? 13.219 -27.547 -23.953 1 94.75 239 ILE A O 1
ATOM 1942 N N . HIS A 1 240 ? 12.43 -25.594 -24.828 1 95 240 HIS A N 1
ATOM 1943 C CA . HIS A 1 240 ? 13.234 -24.766 -23.922 1 95 240 HIS A CA 1
ATOM 1944 C C . HIS A 1 240 ? 12.836 -24.984 -22.469 1 95 240 HIS A C 1
ATOM 1946 O O . HIS A 1 240 ? 13.688 -25.016 -21.578 1 95 240 HIS A O 1
ATOM 1952 N N . PHE A 1 241 ? 11.539 -25.172 -22.234 1 96.62 241 PHE A N 1
ATOM 1953 C CA . PHE A 1 241 ? 11.023 -25.422 -20.906 1 96.62 241 PHE A CA 1
A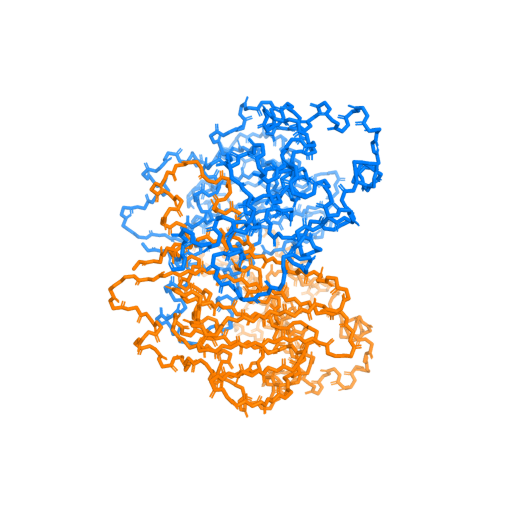TOM 1954 C C . PHE A 1 241 ? 11.594 -26.719 -20.328 1 96.62 241 PHE A C 1
ATOM 1956 O O . PHE A 1 241 ? 12.172 -26.734 -19.25 1 96.62 241 PHE A O 1
ATOM 1963 N N . TYR A 1 242 ? 11.477 -27.75 -21.109 1 96.88 242 TYR A N 1
ATOM 1964 C CA . TYR A 1 242 ? 11.93 -29.062 -20.641 1 96.88 242 TYR A CA 1
ATOM 1965 C C . TYR A 1 242 ? 13.43 -29.062 -20.375 1 96.88 242 TYR A C 1
ATOM 1967 O O . TYR A 1 242 ? 13.891 -29.578 -19.359 1 96.88 242 TYR A O 1
ATOM 1975 N N . ARG A 1 243 ? 14.172 -28.469 -21.234 1 97.25 243 ARG A N 1
ATOM 1976 C CA . ARG A 1 243 ? 15.625 -28.422 -21.109 1 97.25 243 ARG A CA 1
ATOM 1977 C C . ARG A 1 243 ? 16.031 -27.656 -19.859 1 97.25 243 ARG A C 1
ATOM 1979 O O . ARG A 1 243 ? 16.859 -28.141 -19.078 1 97.25 243 ARG A O 1
ATOM 1986 N N . GLN A 1 244 ? 15.484 -26.484 -19.672 1 97.06 244 GLN A N 1
ATOM 1987 C CA . GLN A 1 244 ? 15.852 -25.641 -18.531 1 97.06 244 GLN A CA 1
ATOM 1988 C C . GLN A 1 244 ? 15.391 -26.266 -17.219 1 97.06 244 GLN A C 1
ATOM 1990 O O . GLN A 1 244 ? 16.094 -26.188 -16.219 1 97.06 244 GLN A O 1
ATOM 1995 N N . PHE A 1 245 ? 14.211 -26.859 -17.234 1 98.06 245 PHE A N 1
ATOM 1996 C CA . PHE A 1 245 ? 13.703 -27.531 -16.047 1 98.06 245 PHE A CA 1
ATOM 1997 C C . PHE A 1 245 ? 14.641 -28.656 -15.609 1 98.06 245 PHE A C 1
ATOM 1999 O O . PHE A 1 245 ? 15.023 -28.734 -14.438 1 98.06 245 PHE A O 1
ATOM 2006 N N . LYS A 1 246 ? 15.055 -29.406 -16.562 1 97.56 246 LYS A N 1
ATOM 2007 C CA . LYS A 1 246 ? 15.945 -30.516 -16.281 1 97.56 246 LYS A CA 1
ATOM 2008 C C . LYS A 1 246 ? 17.312 -30.016 -15.82 1 97.56 246 LYS A C 1
ATOM 2010 O O . LYS A 1 246 ? 17.906 -30.578 -14.891 1 97.56 246 LYS A O 1
ATOM 2015 N N . LYS A 1 247 ? 17.812 -29.062 -16.469 1 97.38 247 LYS A N 1
ATOM 2016 C CA . LYS A 1 247 ? 19.109 -28.5 -16.141 1 97.38 247 LYS A CA 1
ATOM 2017 C C . LYS A 1 247 ? 19.156 -28.031 -14.68 1 97.38 247 LYS A C 1
ATOM 2019 O O . LYS A 1 247 ? 20.141 -28.25 -13.977 1 97.38 247 LYS A O 1
ATOM 2024 N N . ILE A 1 248 ? 18.078 -27.453 -14.227 1 96.5 248 ILE A N 1
ATOM 2025 C CA . ILE A 1 248 ? 18.062 -26.812 -12.914 1 96.5 248 ILE A CA 1
ATOM 2026 C C . ILE A 1 248 ? 17.672 -27.828 -11.844 1 96.5 248 ILE A C 1
ATOM 2028 O O . ILE A 1 248 ? 18.25 -27.828 -10.75 1 96.5 248 ILE A O 1
ATOM 2032 N N . THR A 1 249 ? 16.766 -28.734 -12.102 1 96.25 249 THR A N 1
ATOM 2033 C CA . THR A 1 249 ? 16.234 -29.609 -11.07 1 96.25 249 THR A CA 1
ATOM 2034 C C . THR A 1 249 ? 16.891 -30.984 -11.117 1 96.25 249 THR A C 1
ATOM 2036 O O . THR A 1 249 ? 16.797 -31.766 -10.164 1 96.25 249 THR A O 1
ATOM 2039 N N . GLY A 1 250 ? 17.469 -31.312 -12.266 1 96.19 250 GLY A N 1
ATOM 2040 C CA . GLY A 1 250 ? 18.094 -32.625 -12.453 1 96.19 250 GLY A CA 1
ATOM 2041 C C . GLY A 1 250 ? 17.125 -33.688 -12.969 1 96.19 250 GLY A C 1
ATOM 2042 O O . GLY A 1 250 ? 17.531 -34.812 -13.258 1 96.19 250 GLY A O 1
ATOM 2043 N N . MET A 1 251 ? 15.867 -33.25 -13.102 1 96 251 MET A N 1
ATOM 2044 C CA . MET A 1 251 ? 14.859 -34.188 -13.594 1 96 251 MET A CA 1
ATOM 2045 C C . MET A 1 251 ? 13.883 -33.5 -14.531 1 96 251 MET A C 1
ATOM 2047 O O . MET A 1 251 ? 13.812 -32.25 -14.562 1 96 251 MET A O 1
ATOM 2051 N N . THR A 1 252 ? 13.164 -34.281 -15.32 1 96.12 252 THR A N 1
ATOM 2052 C CA . THR A 1 252 ? 12.117 -33.719 -16.172 1 96.12 252 THR A CA 1
ATOM 2053 C C . THR A 1 252 ? 10.898 -33.344 -15.344 1 96.12 252 THR A C 1
ATOM 2055 O O . THR A 1 252 ? 10.719 -33.812 -14.227 1 96.12 252 THR A O 1
ATOM 2058 N N . PRO A 1 253 ? 10.062 -32.438 -15.914 1 96 253 PRO A N 1
ATOM 2059 C CA . PRO A 1 253 ? 8.836 -32.094 -15.203 1 96 253 PRO A CA 1
ATOM 2060 C C . PRO A 1 253 ? 7.973 -33.312 -14.875 1 96 253 PRO A C 1
ATOM 2062 O O . PRO A 1 253 ? 7.375 -33.375 -13.797 1 96 253 PRO A O 1
ATOM 2065 N N . GLY A 1 254 ? 7.855 -34.219 -15.812 1 95.06 254 GLY A N 1
ATOM 2066 C CA . GLY A 1 254 ? 7.105 -35.438 -15.57 1 95.06 254 GLY A CA 1
ATOM 2067 C C . GLY A 1 254 ? 7.629 -36.219 -14.391 1 95.06 254 GLY A C 1
ATOM 2068 O O . GLY A 1 254 ? 6.852 -36.688 -13.547 1 95.06 254 GLY A O 1
ATOM 2069 N N . GLN A 1 255 ? 8.922 -36.469 -14.328 1 95.81 255 GLN A N 1
ATOM 2070 C CA . GLN A 1 255 ? 9.562 -37.156 -13.219 1 95.81 255 GLN A CA 1
ATOM 2071 C C . GLN A 1 255 ? 9.32 -36.406 -11.898 1 95.81 255 GLN A C 1
ATOM 2073 O O . GLN A 1 255 ? 9.062 -37.031 -10.867 1 95.81 255 GLN A O 1
ATOM 2078 N N . TYR A 1 256 ? 9.453 -35.125 -12.016 1 95.56 256 TYR A N 1
ATOM 2079 C CA . TYR A 1 256 ? 9.25 -34.281 -10.836 1 95.56 256 TYR A CA 1
ATOM 2080 C C . TYR A 1 256 ? 7.852 -34.469 -10.266 1 95.56 256 TYR A C 1
ATOM 2082 O O . TYR A 1 256 ? 7.672 -34.531 -9.047 1 95.56 256 TYR A O 1
ATOM 2090 N N . ARG A 1 257 ? 6.895 -34.469 -11.164 1 94.25 257 ARG A N 1
ATOM 2091 C CA . ARG A 1 257 ? 5.504 -34.688 -10.758 1 94.25 257 ARG A CA 1
ATOM 2092 C C . ARG A 1 257 ? 5.324 -36.031 -10.086 1 94.25 257 ARG A C 1
ATOM 2094 O O . ARG A 1 257 ? 4.641 -36.125 -9.062 1 94.25 257 ARG A O 1
ATOM 2101 N N . GLN A 1 258 ? 5.887 -37.062 -10.609 1 92.12 258 GLN A N 1
ATOM 2102 C CA . GLN A 1 258 ? 5.781 -38.406 -10.062 1 92.12 258 GLN A CA 1
ATOM 2103 C C . GLN A 1 258 ? 6.406 -38.469 -8.68 1 92.12 258 GLN A C 1
ATOM 2105 O O . GLN A 1 258 ? 5.914 -39.219 -7.812 1 92.12 258 GLN A O 1
ATOM 2110 N N . LEU A 1 259 ? 7.414 -37.75 -8.445 1 88 259 LEU A N 1
ATOM 2111 C CA . LEU A 1 259 ? 8.117 -37.75 -7.168 1 88 259 LEU A CA 1
ATOM 2112 C C . LEU A 1 259 ? 7.285 -37.062 -6.094 1 88 259 LEU A C 1
ATOM 2114 O O . LEU A 1 259 ? 7.383 -37.406 -4.91 1 88 259 LEU A O 1
ATOM 2118 N N . ASN A 1 260 ? 6.484 -36.156 -6.484 1 81.12 260 ASN A N 1
ATOM 2119 C CA . ASN A 1 260 ? 5.766 -35.344 -5.508 1 81.12 260 ASN A CA 1
ATOM 2120 C C . ASN A 1 260 ? 4.309 -35.781 -5.379 1 81.12 260 ASN A C 1
ATOM 2122 O O . ASN A 1 260 ? 3.551 -35.188 -4.594 1 81.12 260 ASN A O 1
ATOM 2126 N N . ASN A 1 261 ? 3.811 -36.594 -6.242 1 73.88 261 ASN A N 1
ATOM 2127 C CA . ASN A 1 261 ? 2.486 -37.188 -6.098 1 73.88 261 ASN A CA 1
ATOM 2128 C C . ASN A 1 261 ? 2.52 -38.438 -5.191 1 73.88 261 ASN A C 1
ATOM 2130 O O . ASN A 1 261 ? 3.463 -39.219 -5.242 1 73.88 261 ASN A O 1
ATOM 2134 N N . MET B 1 1 ? 0.504 -17.047 13.844 1 88 1 MET B N 1
ATOM 2135 C CA . MET B 1 1 ? 1.566 -16.5 13.008 1 88 1 MET B CA 1
ATOM 2136 C C . MET B 1 1 ? 1.424 -16.969 11.562 1 88 1 MET B C 1
ATOM 2138 O O . MET B 1 1 ? 1.188 -18.156 11.32 1 88 1 MET B O 1
ATOM 2142 N N . TYR B 1 2 ? 1.541 -16.047 10.625 1 93.19 2 TYR B N 1
ATOM 2143 C CA . TYR B 1 2 ? 1.365 -16.391 9.219 1 93.19 2 TYR B CA 1
ATOM 2144 C C . TYR B 1 2 ? 2.697 -16.766 8.578 1 93.19 2 TYR B C 1
ATOM 2146 O O . TYR B 1 2 ? 3.742 -16.219 8.945 1 93.19 2 TYR B O 1
ATOM 2154 N N . GLU B 1 3 ? 2.625 -17.703 7.719 1 94.44 3 GLU B N 1
ATOM 2155 C CA . GLU B 1 3 ? 3.721 -18.047 6.816 1 94.44 3 GLU B CA 1
ATOM 2156 C C . GLU B 1 3 ? 3.291 -17.922 5.359 1 94.44 3 GLU B C 1
ATOM 2158 O O . GLU B 1 3 ? 2.402 -18.656 4.902 1 94.44 3 GLU B O 1
ATOM 2163 N N . VAL B 1 4 ? 3.867 -16.984 4.695 1 96.81 4 VAL B N 1
ATOM 2164 C CA . VAL B 1 4 ? 3.557 -16.781 3.283 1 96.81 4 VAL B CA 1
ATOM 2165 C C . VAL B 1 4 ? 4.59 -17.5 2.418 1 96.81 4 VAL B C 1
ATOM 2167 O O . VAL B 1 4 ? 5.797 -17.375 2.639 1 96.81 4 VAL B O 1
ATOM 2170 N N . PHE B 1 5 ? 4.113 -18.25 1.465 1 95.69 5 PHE B N 1
ATOM 2171 C CA . PHE B 1 5 ? 5.008 -19.031 0.626 1 95.69 5 PHE B CA 1
ATOM 2172 C C . PHE B 1 5 ? 5.348 -18.281 -0.656 1 95.69 5 PHE B C 1
ATOM 2174 O O . PHE B 1 5 ? 6.52 -18.188 -1.03 1 95.69 5 PHE B O 1
ATOM 2181 N N . TYR B 1 6 ? 4.418 -17.875 -1.372 1 94.56 6 TYR B N 1
ATOM 2182 C CA . TYR B 1 6 ? 4.566 -17.141 -2.621 1 94.56 6 TYR B CA 1
ATOM 2183 C C . TYR B 1 6 ? 3.242 -16.531 -3.055 1 94.56 6 TYR B C 1
ATOM 2185 O O . TYR B 1 6 ? 2.197 -16.812 -2.465 1 94.56 6 TYR B O 1
ATOM 2193 N N . GLY B 1 7 ? 3.303 -15.664 -4.039 1 96.06 7 GLY B N 1
ATOM 2194 C CA . GLY B 1 7 ? 2.113 -14.992 -4.535 1 96.06 7 GLY B CA 1
ATOM 2195 C C . GLY B 1 7 ? 2.359 -14.211 -5.816 1 96.06 7 GLY B C 1
ATOM 2196 O O . GLY B 1 7 ? 3.445 -14.289 -6.395 1 96.06 7 GLY B O 1
ATOM 2197 N N . GLY B 1 8 ? 1.321 -13.648 -6.258 1 94.5 8 GLY B N 1
ATOM 2198 C CA . GLY B 1 8 ? 1.351 -12.812 -7.445 1 94.5 8 GLY B CA 1
ATOM 2199 C C . GLY B 1 8 ? 0.38 -11.648 -7.379 1 94.5 8 GLY B C 1
ATOM 2200 O O . GLY B 1 8 ? -0.631 -11.711 -6.676 1 94.5 8 GLY B O 1
ATOM 2201 N N . SER B 1 9 ? 0.752 -10.578 -8.062 1 94.31 9 SER B N 1
ATOM 2202 C CA . SER B 1 9 ? -0.068 -9.367 -8.078 1 94.31 9 SER B CA 1
ATOM 2203 C C . SER B 1 9 ? -0.368 -8.922 -9.508 1 94.31 9 SER B C 1
ATOM 2205 O O . SER B 1 9 ? 0.539 -8.828 -10.336 1 94.31 9 SER B O 1
ATOM 2207 N N . ASN B 1 10 ? -1.671 -8.602 -9.68 1 93.31 10 ASN B N 1
ATOM 2208 C CA . ASN B 1 10 ? -2.135 -8.125 -10.984 1 93.31 10 ASN B CA 1
ATOM 2209 C C . ASN B 1 10 ? -1.582 -8.977 -12.117 1 93.31 10 ASN B C 1
ATOM 2211 O O . ASN B 1 10 ? -1.032 -8.445 -13.086 1 93.31 10 ASN B O 1
ATOM 2215 N N . LYS B 1 11 ? -1.636 -10.258 -11.906 1 92.31 11 LYS B N 1
ATOM 2216 C CA . LYS B 1 11 ? -1.102 -11.195 -12.898 1 92.31 11 LYS B CA 1
ATOM 2217 C C . LYS B 1 11 ? -2.066 -11.367 -14.07 1 92.31 11 LYS B C 1
ATOM 2219 O O . LYS B 1 11 ? -3.23 -11.727 -13.867 1 92.31 11 LYS B O 1
ATOM 2224 N N . VAL B 1 12 ? -1.591 -11.109 -15.227 1 91.62 12 VAL B N 1
ATOM 2225 C CA . VAL B 1 12 ? -2.33 -11.391 -16.453 1 91.62 12 VAL B CA 1
ATOM 2226 C C . VAL B 1 12 ? -1.914 -12.75 -17.016 1 91.62 12 VAL B C 1
ATOM 2228 O O . VAL B 1 12 ? -0.788 -12.914 -17.484 1 91.62 12 VAL B O 1
ATOM 2231 N N . HIS B 1 13 ? -2.789 -13.68 -16.953 1 90.44 13 HIS B N 1
ATOM 2232 C CA . HIS B 1 13 ? -2.48 -15.023 -17.438 1 90.44 13 HIS B CA 1
ATOM 2233 C C . HIS B 1 13 ? -2.711 -15.141 -18.938 1 90.44 13 HIS B C 1
ATOM 2235 O O . HIS B 1 13 ? -3.504 -14.383 -19.5 1 90.44 13 HIS B O 1
ATOM 2241 N N . PRO B 1 14 ? -1.98 -16.016 -19.516 1 84 14 PRO B N 1
ATOM 2242 C CA . PRO B 1 14 ? -2.156 -16.188 -20.969 1 84 14 PRO B CA 1
ATOM 2243 C C . PRO B 1 14 ? -3.557 -16.688 -21.328 1 84 14 PRO B C 1
ATOM 2245 O O . PRO B 1 14 ? -4.27 -17.219 -20.484 1 84 14 PRO B O 1
ATOM 2248 N N . GLU B 1 15 ? -3.871 -16.438 -22.594 1 84.25 15 GLU B N 1
ATOM 2249 C CA . GLU B 1 15 ? -5.145 -16.953 -23.094 1 84.25 15 GLU B CA 1
ATOM 2250 C C . GLU B 1 15 ? -5.234 -18.469 -22.922 1 84.25 15 GLU B C 1
ATOM 2252 O O . GLU B 1 15 ? -4.254 -19.172 -23.156 1 84.25 15 GLU B O 1
ATOM 2257 N N . GLY B 1 16 ? -6.414 -18.938 -22.547 1 85.19 16 GLY B N 1
ATOM 2258 C CA . GLY B 1 16 ? -6.613 -20.359 -22.359 1 85.19 16 GLY B CA 1
ATOM 2259 C C . GLY B 1 16 ? -6.172 -20.844 -20.984 1 85.19 16 GLY B C 1
ATOM 2260 O O . GLY B 1 16 ? -6.25 -22.031 -20.688 1 85.19 16 GLY B O 1
ATOM 2261 N N . PHE B 1 17 ? -5.871 -19.875 -20.203 1 90.38 17 PHE B N 1
ATOM 2262 C CA . PHE B 1 17 ? -5.438 -20.188 -18.844 1 90.38 17 PHE B CA 1
ATOM 2263 C C . PHE B 1 17 ? -6.5 -21.016 -18.109 1 90.38 17 PHE B C 1
ATOM 2265 O O . PHE B 1 17 ? -7.691 -20.719 -18.203 1 90.38 17 PHE B O 1
ATOM 2272 N N . MET B 1 18 ? -5.961 -22.109 -17.453 1 93.38 18 MET B N 1
ATOM 2273 C CA . MET B 1 18 ? -6.793 -22.906 -16.562 1 93.38 18 MET B CA 1
ATOM 2274 C C . MET B 1 18 ? -5.984 -23.422 -15.375 1 93.38 18 MET B C 1
ATOM 2276 O O . MET B 1 18 ? -4.887 -23.953 -15.555 1 93.38 18 MET B O 1
ATOM 2280 N N . MET B 1 19 ? -6.492 -23.172 -14.211 1 96 19 MET B N 1
ATOM 2281 C CA . MET B 1 19 ? -5.906 -23.719 -12.984 1 96 19 MET B CA 1
ATOM 2282 C C . MET B 1 19 ? -6.754 -24.859 -12.438 1 96 19 MET B C 1
ATOM 2284 O O . MET B 1 19 ? -7.969 -24.734 -12.305 1 96 19 MET B O 1
ATOM 2288 N N . SER B 1 20 ? -6.121 -26.031 -12.234 1 96.88 20 SER B N 1
ATOM 2289 C CA . SER B 1 20 ? -6.844 -27.172 -11.695 1 96.88 20 SER B CA 1
ATOM 2290 C C . SER B 1 20 ? -6.062 -27.844 -10.562 1 96.88 20 SER B C 1
ATOM 2292 O O . SER B 1 20 ? -4.953 -28.328 -10.773 1 96.88 20 SER B O 1
ATOM 2294 N N . ARG B 1 21 ? -6.668 -27.781 -9.391 1 97.12 21 ARG B N 1
ATOM 2295 C CA . ARG B 1 21 ? -6.117 -28.422 -8.195 1 97.12 21 ARG B CA 1
ATOM 2296 C C . ARG B 1 21 ? -7.125 -29.359 -7.566 1 97.12 21 ARG B C 1
ATOM 2298 O O . ARG B 1 21 ? -7.793 -29.016 -6.59 1 97.12 21 ARG B O 1
ATOM 2305 N N . PRO B 1 22 ? -7.141 -30.578 -8.086 1 95.56 22 PRO B N 1
ATOM 2306 C CA . PRO B 1 22 ? -8.172 -31.516 -7.648 1 95.56 22 PRO B CA 1
ATOM 2307 C C . PRO B 1 22 ? -8.016 -31.938 -6.184 1 95.56 22 PRO B C 1
ATOM 2309 O O . PRO B 1 22 ? -8.977 -32.406 -5.566 1 95.56 22 PRO B O 1
ATOM 2312 N N . LYS B 1 23 ? -6.824 -31.812 -5.598 1 95.25 23 LYS B N 1
ATOM 2313 C CA . LYS B 1 23 ? -6.594 -32.188 -4.207 1 95.25 23 LYS B CA 1
ATOM 2314 C C . LYS B 1 23 ? -6.34 -30.953 -3.34 1 95.25 23 LYS B C 1
ATOM 2316 O O . LYS B 1 23 ? -5.879 -31.078 -2.203 1 95.25 23 LYS B O 1
ATOM 2321 N N . GLY B 1 24 ? -6.59 -29.812 -3.893 1 96.12 24 GLY B N 1
ATOM 2322 C CA . GLY B 1 24 ? -6.273 -28.562 -3.203 1 96.12 24 GLY B CA 1
ATOM 2323 C C . GLY B 1 24 ? -4.824 -28.156 -3.35 1 96.12 24 GLY B C 1
ATOM 2324 O O . GLY B 1 24 ? -4.031 -28.859 -3.975 1 96.12 24 GLY B O 1
ATOM 2325 N N . ALA B 1 25 ? -4.434 -27.031 -2.83 1 95.56 25 ALA B N 1
ATOM 2326 C CA . ALA B 1 25 ? -3.08 -26.484 -2.955 1 95.56 25 ALA B CA 1
ATOM 2327 C C . ALA B 1 25 ? -2.186 -26.984 -1.82 1 95.56 25 ALA B C 1
ATOM 2329 O O . ALA B 1 25 ? -0.963 -26.828 -1.875 1 95.56 25 ALA B O 1
ATOM 2330 N N . GLY B 1 26 ? -2.721 -27.578 -0.782 1 95.56 26 GLY B N 1
ATOM 2331 C CA . GLY B 1 26 ? -1.964 -28.031 0.374 1 95.56 26 GLY B CA 1
ATOM 2332 C C . GLY B 1 26 ? -1.769 -26.938 1.42 1 95.56 26 GLY B C 1
ATOM 2333 O O . GLY B 1 26 ? -1.265 -27.219 2.512 1 95.56 26 GLY B O 1
ATOM 2334 N N . HIS B 1 27 ? -2.072 -25.766 1.152 1 95.88 27 HIS B N 1
ATOM 2335 C CA . HIS B 1 27 ? -2.092 -24.594 2.023 1 95.88 27 HIS B CA 1
ATOM 2336 C C . HIS B 1 27 ? -3.188 -23.609 1.609 1 95.88 27 HIS B C 1
ATOM 2338 O O . HIS B 1 27 ? -3.887 -23.844 0.621 1 95.88 27 HIS B O 1
ATOM 2344 N N . TYR B 1 28 ? -3.414 -22.594 2.387 1 95.62 28 TYR B N 1
ATOM 2345 C CA . TYR B 1 28 ? -4.473 -21.625 2.094 1 95.62 28 TYR B CA 1
ATOM 2346 C C . TYR B 1 28 ? -4.09 -20.75 0.914 1 95.62 28 TYR B C 1
ATOM 2348 O O . TYR B 1 28 ? -2.914 -20.438 0.713 1 95.62 28 TYR B O 1
ATOM 2356 N N . VAL B 1 29 ? -5.113 -20.375 0.138 1 97.62 29 VAL B N 1
ATOM 2357 C CA . VAL B 1 29 ? -4.902 -19.484 -0.999 1 97.62 29 VAL B CA 1
ATOM 2358 C C . VAL B 1 29 ? -5.91 -18.344 -0.95 1 97.62 29 VAL B C 1
ATOM 2360 O O . VAL B 1 29 ? -7.113 -18.562 -0.822 1 97.62 29 VAL B O 1
ATOM 2363 N N . ILE B 1 30 ? -5.457 -17.125 -0.975 1 97.88 30 ILE B N 1
ATOM 2364 C CA . ILE B 1 30 ? -6.305 -15.961 -1.205 1 97.88 30 ILE B CA 1
ATOM 2365 C C . ILE B 1 30 ? -6.316 -15.617 -2.693 1 97.88 30 ILE B C 1
ATOM 2367 O O . ILE B 1 30 ? -5.262 -15.523 -3.322 1 97.88 30 ILE B O 1
ATOM 2371 N N . LEU B 1 31 ? -7.461 -15.469 -3.262 1 98.5 31 LEU B N 1
ATOM 2372 C CA . LEU B 1 31 ? -7.609 -14.984 -4.633 1 98.5 31 LEU B CA 1
ATOM 2373 C C . LEU B 1 31 ? -8.375 -13.664 -4.664 1 98.5 31 LEU B C 1
ATOM 2375 O O . LEU B 1 31 ? -9.477 -13.57 -4.113 1 98.5 31 LEU B O 1
ATOM 2379 N N . LEU B 1 32 ? -7.805 -12.656 -5.188 1 98.5 32 LEU B N 1
ATOM 2380 C CA . LEU B 1 32 ? -8.484 -11.422 -5.578 1 98.5 32 LEU B CA 1
ATOM 2381 C C . LEU B 1 32 ? -8.734 -11.391 -7.082 1 98.5 32 LEU B C 1
ATOM 2383 O O . LEU B 1 32 ? -7.793 -11.289 -7.871 1 98.5 32 LEU B O 1
ATOM 2387 N N . ILE B 1 33 ? -9.984 -11.461 -7.469 1 98.19 33 ILE B N 1
ATOM 2388 C CA . ILE B 1 33 ? -10.375 -11.758 -8.844 1 98.19 33 ILE B CA 1
ATOM 2389 C C . ILE B 1 33 ? -10.641 -10.461 -9.602 1 98.19 33 ILE B C 1
ATOM 2391 O O . ILE B 1 33 ? -11.641 -9.781 -9.352 1 98.19 33 ILE B O 1
ATOM 2395 N N . ARG B 1 34 ? -9.812 -10.148 -10.578 1 97.12 34 ARG B N 1
ATOM 2396 C CA . ARG B 1 34 ? -9.898 -8.883 -11.289 1 97.12 34 ARG B CA 1
ATOM 2397 C C . ARG B 1 34 ? -10.719 -9.023 -12.57 1 97.12 34 ARG B C 1
ATOM 2399 O O . ARG B 1 34 ? -11.453 -8.102 -12.945 1 97.12 34 ARG B O 1
ATOM 2406 N N . SER B 1 35 ? -10.617 -10.164 -13.289 1 96.56 35 SER B N 1
ATOM 2407 C CA . SER B 1 35 ? -11.266 -10.312 -14.586 1 96.56 35 SER B CA 1
ATOM 2408 C C . SER B 1 35 ? -12.586 -11.07 -14.453 1 96.56 35 SER B C 1
ATOM 2410 O O . SER B 1 35 ? -13.344 -11.172 -15.414 1 96.56 35 SER B O 1
ATOM 2412 N N . GLY B 1 36 ? -12.953 -11.602 -13.383 1 96 36 GLY B N 1
ATOM 2413 C CA . GLY B 1 36 ? -13.992 -12.617 -13.289 1 96 36 GLY B CA 1
ATOM 2414 C C . GLY B 1 36 ? -13.578 -13.953 -13.883 1 96 36 GLY B C 1
ATOM 2415 O O . GLY B 1 36 ? -12.422 -14.133 -14.281 1 96 36 GLY B O 1
ATOM 2416 N N . GLY B 1 37 ? -14.477 -14.867 -13.773 1 96.81 37 GLY B N 1
ATOM 2417 C CA . GLY B 1 37 ? -14.172 -16.188 -14.305 1 96.81 37 GLY B CA 1
ATOM 2418 C C . GLY B 1 37 ? -15.156 -17.25 -13.867 1 96.81 37 GLY B C 1
ATOM 2419 O O . GLY B 1 37 ? -16.141 -16.953 -13.195 1 96.81 37 GLY B O 1
ATOM 2420 N N . GLU B 1 38 ? -14.945 -18.422 -14.438 1 98.12 38 GLU B N 1
ATOM 2421 C CA . GLU B 1 38 ? -15.688 -19.625 -14.047 1 98.12 38 GLU B CA 1
ATOM 2422 C C . GLU B 1 38 ? -14.914 -20.453 -13.031 1 98.12 38 GLU B C 1
ATOM 2424 O O . GLU B 1 38 ? -13.742 -20.781 -13.258 1 98.12 38 GLU B O 1
ATOM 2429 N N . TYR B 1 39 ? -15.578 -20.734 -11.945 1 98.31 39 TYR B N 1
ATOM 2430 C CA . TYR B 1 39 ? -14.93 -21.469 -10.852 1 98.31 39 TYR B CA 1
ATOM 2431 C C . TYR B 1 39 ? -15.672 -22.766 -10.555 1 98.31 39 TYR B C 1
ATOM 2433 O O . TYR B 1 39 ? -16.906 -22.812 -10.633 1 98.31 39 TYR B O 1
ATOM 2441 N N . ASN B 1 40 ? -14.961 -23.797 -10.344 1 98.38 40 ASN B N 1
ATOM 2442 C CA . ASN B 1 40 ? -15.445 -25.047 -9.766 1 98.38 40 ASN B CA 1
ATOM 2443 C C . ASN B 1 40 ? -14.828 -25.312 -8.391 1 98.38 40 ASN B C 1
ATOM 2445 O O . ASN B 1 40 ? -13.656 -25.688 -8.297 1 98.38 40 ASN B O 1
ATOM 2449 N N . ILE B 1 41 ? -15.555 -25.062 -7.34 1 98.19 41 ILE B N 1
ATOM 2450 C CA . ILE B 1 41 ? -15.086 -25.297 -5.98 1 98.19 41 ILE B CA 1
ATOM 2451 C C . ILE B 1 41 ? -15.805 -26.516 -5.391 1 98.19 41 ILE B C 1
ATOM 2453 O O . ILE B 1 41 ? -17 -26.453 -5.102 1 98.19 41 ILE B O 1
ATOM 2457 N N . ASP B 1 42 ? -15.07 -27.578 -5.234 1 97.25 42 ASP B N 1
ATOM 2458 C CA . ASP B 1 42 ? -15.609 -28.812 -4.676 1 97.25 42 ASP B CA 1
ATOM 2459 C C . ASP B 1 42 ? -16.828 -29.281 -5.461 1 97.25 42 ASP B C 1
ATOM 2461 O O . ASP B 1 42 ? -17.859 -29.609 -4.871 1 97.25 42 ASP B O 1
ATOM 2465 N N . GLY B 1 43 ? -16.766 -29.109 -6.688 1 96.81 43 GLY B N 1
ATOM 2466 C CA . GLY B 1 43 ? -17.828 -29.594 -7.559 1 96.81 43 GLY B CA 1
ATOM 2467 C C . GLY B 1 43 ? -18.875 -28.531 -7.852 1 96.81 43 GLY B C 1
ATOM 2468 O O . GLY B 1 43 ? -19.75 -28.734 -8.703 1 96.81 43 GLY B O 1
ATOM 2469 N N . ASN B 1 44 ? -18.891 -27.453 -7.207 1 97.19 44 ASN B N 1
ATOM 2470 C CA . ASN B 1 44 ? -19.844 -26.375 -7.43 1 97.19 44 ASN B CA 1
ATOM 2471 C C . ASN B 1 44 ? -19.328 -25.375 -8.461 1 97.19 44 ASN B C 1
ATOM 2473 O O . ASN B 1 44 ? -18.391 -24.609 -8.18 1 97.19 44 ASN B O 1
ATOM 2477 N N . ILE B 1 45 ? -20.062 -25.406 -9.578 1 97.69 45 ILE B N 1
ATOM 2478 C CA . ILE B 1 45 ? -19.641 -24.547 -10.672 1 97.69 45 ILE B CA 1
ATOM 2479 C C . ILE B 1 45 ? -20.406 -23.234 -10.633 1 97.69 45 ILE B C 1
ATOM 2481 O O . ILE B 1 45 ? -21.641 -23.219 -10.484 1 97.69 45 ILE B O 1
ATOM 2485 N N . GLN B 1 46 ? -19.672 -22.141 -10.742 1 97.12 46 GLN B N 1
ATOM 2486 C CA . GLN B 1 46 ? -20.328 -20.844 -10.75 1 97.12 46 GLN B CA 1
ATOM 2487 C C . GLN B 1 46 ? -19.5 -19.812 -11.492 1 97.12 46 GLN B C 1
ATOM 2489 O O . GLN B 1 46 ? -18.266 -19.922 -11.555 1 97.12 46 GLN B O 1
ATOM 2494 N N . MET B 1 47 ? -20.172 -18.875 -12.094 1 97.69 47 MET B N 1
ATOM 2495 C CA . MET B 1 47 ? -19.516 -17.688 -12.656 1 97.69 47 MET B CA 1
ATOM 2496 C C . MET B 1 47 ? -19.312 -16.625 -11.594 1 97.69 47 MET B C 1
ATOM 2498 O O . MET B 1 47 ? -20.234 -16.312 -10.836 1 97.69 47 MET B O 1
ATOM 2502 N N . VAL B 1 48 ? -18.109 -16.109 -11.5 1 97.88 48 VAL B N 1
ATOM 2503 C CA . VAL B 1 48 ? -17.781 -15.102 -10.5 1 97.88 48 VAL B CA 1
ATOM 2504 C C . VAL B 1 48 ? -17.422 -13.789 -11.195 1 97.88 48 VAL B C 1
ATOM 2506 O O . VAL B 1 48 ? -16.609 -13.773 -12.133 1 97.88 48 VAL B O 1
ATOM 2509 N N . PRO B 1 49 ? -17.984 -12.719 -10.836 1 95.75 49 PRO B N 1
ATOM 2510 C CA . PRO B 1 49 ? -17.703 -11.43 -11.469 1 95.75 49 PRO B CA 1
ATOM 2511 C C . PRO B 1 49 ? -16.375 -10.828 -11.008 1 95.75 49 PRO B C 1
ATOM 2513 O O . PRO B 1 49 ? -15.828 -11.242 -9.984 1 95.75 49 PRO B O 1
ATOM 2516 N N . PRO B 1 50 ? -15.836 -9.812 -11.812 1 96.56 50 PRO B N 1
ATOM 2517 C CA . PRO B 1 50 ? -14.695 -9.047 -11.32 1 96.56 50 PRO B CA 1
ATOM 2518 C C . PRO B 1 50 ? -14.969 -8.375 -9.977 1 96.56 50 PRO B C 1
ATOM 2520 O O . PRO B 1 50 ? -16.109 -8.031 -9.672 1 96.56 50 PRO B O 1
ATOM 2523 N N . GLY B 1 51 ? -13.906 -8.195 -9.195 1 95.88 51 GLY B N 1
ATOM 2524 C CA . GLY B 1 51 ? -14.062 -7.539 -7.91 1 95.88 51 GLY B CA 1
ATOM 2525 C C . GLY B 1 51 ? -14.492 -8.484 -6.805 1 95.88 51 GLY B C 1
ATOM 2526 O O . GLY B 1 51 ? -15.102 -8.055 -5.82 1 95.88 51 GLY B O 1
ATOM 2527 N N . SER B 1 52 ? -14.289 -9.75 -6.988 1 97.31 52 SER B N 1
ATOM 2528 C CA . SER B 1 52 ? -14.602 -10.75 -5.973 1 97.31 52 SER B CA 1
ATOM 2529 C C . SER B 1 52 ? -13.328 -11.289 -5.32 1 97.31 52 SER B C 1
ATOM 2531 O O . SER B 1 52 ? -12.227 -11.117 -5.844 1 97.31 52 SER B O 1
ATOM 2533 N N . ALA B 1 53 ? -13.508 -11.859 -4.141 1 97.69 53 ALA B N 1
ATOM 2534 C CA . ALA B 1 53 ? -12.414 -12.523 -3.434 1 97.69 53 ALA B CA 1
ATOM 2535 C C . ALA B 1 53 ? -12.859 -13.859 -2.855 1 97.69 53 ALA B C 1
ATOM 2537 O O . ALA B 1 53 ? -14.055 -14.109 -2.703 1 97.69 53 ALA B O 1
ATOM 2538 N N . VAL B 1 54 ? -11.922 -14.727 -2.592 1 97.69 54 VAL B N 1
ATOM 2539 C CA . VAL B 1 54 ? -12.172 -15.992 -1.924 1 97.69 54 VAL B CA 1
ATOM 2540 C C . VAL B 1 54 ? -10.906 -16.469 -1.205 1 97.69 54 VAL B C 1
ATOM 2542 O O . VAL B 1 54 ? -9.797 -16.156 -1.633 1 97.69 54 VAL B O 1
ATOM 2545 N N . ILE B 1 55 ? -11.07 -17.062 -0.083 1 96.69 55 ILE B N 1
ATOM 2546 C CA . ILE B 1 55 ? -10.008 -17.797 0.582 1 96.69 55 ILE B CA 1
ATOM 2547 C C . ILE B 1 55 ? -10.281 -19.297 0.478 1 96.69 55 ILE B C 1
ATOM 2549 O O . ILE B 1 55 ? -11.336 -19.781 0.904 1 96.69 55 ILE B O 1
ATOM 2553 N N . LEU B 1 56 ? -9.336 -20 -0.101 1 97.12 56 LEU B N 1
ATOM 2554 C CA . LEU B 1 56 ? -9.523 -21.422 -0.352 1 97.12 56 LEU B CA 1
ATOM 2555 C C . LEU B 1 56 ? -8.82 -22.266 0.714 1 97.12 56 LEU B C 1
ATOM 2557 O O . LEU B 1 56 ? -7.68 -21.984 1.077 1 97.12 56 LEU B O 1
ATOM 2561 N N . ASP B 1 57 ? -9.523 -23.312 1.104 1 93.56 57 ASP B N 1
ATOM 2562 C CA . ASP B 1 57 ? -9 -24.297 2.057 1 93.56 57 ASP B CA 1
ATOM 2563 C C . ASP B 1 57 ? -7.891 -25.141 1.433 1 93.56 57 ASP B C 1
ATOM 2565 O O . ASP B 1 57 ? -7.926 -25.438 0.237 1 93.56 57 ASP B O 1
ATOM 2569 N N . PRO B 1 58 ? -6.934 -25.578 2.32 1 94.94 58 PRO B N 1
ATOM 2570 C CA . PRO B 1 58 ? -5.789 -26.328 1.809 1 94.94 58 PRO B CA 1
ATOM 2571 C C . PRO B 1 58 ? -6.207 -27.578 1.041 1 94.94 58 PRO B C 1
ATOM 2573 O O . PRO B 1 58 ? -5.551 -27.969 0.071 1 94.94 58 PRO B O 1
ATOM 2576 N N . LYS B 1 59 ? -7.32 -28.125 1.316 1 95.88 59 LYS B N 1
ATOM 2577 C CA . LYS B 1 59 ? -7.641 -29.438 0.76 1 95.88 59 LYS B CA 1
ATOM 2578 C C . LYS B 1 59 ? -8.836 -29.359 -0.183 1 95.88 59 LYS B C 1
ATOM 2580 O O . LYS B 1 59 ? -9.25 -30.375 -0.76 1 95.88 59 LYS B O 1
ATOM 2585 N N . VAL B 1 60 ? -9.438 -28.219 -0.355 1 97 60 VAL B N 1
ATOM 2586 C CA . VAL B 1 60 ? -10.609 -28.109 -1.212 1 97 60 VAL B CA 1
ATOM 2587 C C . VAL B 1 60 ? -10.203 -28.266 -2.676 1 97 60 VAL B C 1
ATOM 2589 O O . VAL B 1 60 ? -9.211 -27.688 -3.113 1 97 60 VAL B O 1
ATOM 2592 N N . SER B 1 61 ? -10.914 -29.141 -3.375 1 97.81 61 SER B N 1
ATOM 2593 C CA . SER B 1 61 ? -10.703 -29.234 -4.816 1 97.81 61 SER B CA 1
ATOM 2594 C C . SER B 1 61 ? -11.227 -27.984 -5.531 1 97.81 61 SER B C 1
ATOM 2596 O O . SER B 1 61 ? -12.32 -27.5 -5.23 1 97.81 61 SER B O 1
ATOM 2598 N N . TYR B 1 62 ? -10.445 -27.469 -6.434 1 98.12 62 TYR B N 1
ATOM 2599 C CA . TYR B 1 62 ? -10.961 -26.328 -7.18 1 98.12 62 TYR B CA 1
ATOM 2600 C C . TYR B 1 62 ? -10.289 -26.234 -8.547 1 98.12 62 TYR B C 1
ATOM 2602 O O . TYR B 1 62 ? -9.203 -26.766 -8.758 1 98.12 62 TYR B O 1
ATOM 2610 N N . SER B 1 63 ? -10.953 -25.609 -9.469 1 97.94 63 SER B N 1
ATOM 2611 C CA . SER B 1 63 ? -10.445 -25.203 -10.773 1 97.94 63 SER B CA 1
ATOM 2612 C C . SER B 1 63 ? -11.086 -23.891 -11.227 1 97.94 63 SER B C 1
ATOM 2614 O O . SER B 1 63 ? -12.188 -23.547 -10.797 1 97.94 63 SER B O 1
ATOM 2616 N N . TYR B 1 64 ? -10.375 -23.141 -11.977 1 97.88 64 TYR B N 1
ATOM 2617 C CA . TYR B 1 64 ? -10.953 -21.906 -12.477 1 97.88 64 TYR B CA 1
ATOM 2618 C C . TYR B 1 64 ? -10.273 -21.469 -13.773 1 97.88 64 TYR B C 1
ATOM 2620 O O . TYR B 1 64 ? -9.148 -21.875 -14.055 1 97.88 64 TYR B O 1
ATOM 2628 N N . SER B 1 65 ? -10.938 -20.734 -14.508 1 96.69 65 SER B N 1
ATOM 2629 C CA . SER B 1 65 ? -10.516 -20.125 -15.766 1 96.69 65 SER B CA 1
ATOM 2630 C C . SER B 1 65 ? -11.414 -18.953 -16.141 1 96.69 65 SER B C 1
ATOM 2632 O O . SER B 1 65 ? -12.375 -18.641 -15.43 1 96.69 65 SER B O 1
ATOM 2634 N N . ASN B 1 66 ? -11.023 -18.203 -17.156 1 95.69 66 ASN B N 1
ATOM 2635 C CA . ASN B 1 66 ? -11.867 -17.172 -17.734 1 95.69 66 ASN B CA 1
ATOM 2636 C C . ASN B 1 66 ? -12.195 -17.484 -19.203 1 95.69 66 ASN B C 1
ATOM 2638 O O . ASN B 1 66 ? -11.406 -17.172 -20.094 1 95.69 66 ASN B O 1
ATOM 2642 N N . PRO B 1 67 ? -13.359 -18.047 -19.453 1 91.12 67 PRO B N 1
ATOM 2643 C CA . PRO B 1 67 ? -13.727 -18.406 -20.828 1 91.12 67 PRO B CA 1
ATOM 2644 C C . PRO B 1 67 ? -13.922 -17.172 -21.719 1 91.12 67 PRO B C 1
ATOM 2646 O O . PRO B 1 67 ? -13.945 -17.297 -22.953 1 91.12 67 PRO B O 1
ATOM 2649 N N . LYS B 1 68 ? -14.078 -16.031 -21.141 1 89.19 68 LYS B N 1
ATOM 2650 C CA . LYS B 1 68 ? -14.406 -14.82 -21.906 1 89.19 68 LYS B CA 1
ATOM 2651 C C . LYS B 1 68 ? -13.141 -14.047 -22.266 1 89.19 68 LYS B C 1
ATOM 2653 O O . LYS B 1 68 ? -13.211 -13.008 -22.922 1 89.19 68 LYS B O 1
ATOM 2658 N N . GLY B 1 69 ? -12.016 -14.508 -21.812 1 90.38 69 GLY B N 1
ATOM 2659 C CA . GLY B 1 69 ? -10.789 -13.781 -22.125 1 90.38 69 GLY B CA 1
ATOM 2660 C C . GLY B 1 69 ? -9.656 -14.102 -21.156 1 90.38 69 GLY B C 1
ATOM 2661 O O . GLY B 1 69 ? -9.547 -15.227 -20.672 1 90.38 69 GLY B O 1
ATOM 2662 N N . GLN B 1 70 ? -8.789 -13.156 -21.016 1 92.12 70 GLN B N 1
ATOM 2663 C CA . GLN B 1 70 ? -7.648 -13.344 -20.141 1 92.12 70 GLN B CA 1
ATOM 2664 C C . GLN B 1 70 ? -8.086 -13.359 -18.672 1 92.12 70 GLN B C 1
ATOM 2666 O O . GLN B 1 70 ? -8.953 -12.594 -18.266 1 92.12 70 GLN B O 1
ATOM 2671 N N . TYR B 1 71 ? -7.555 -14.234 -18 1 94.94 71 TYR B N 1
ATOM 2672 C CA . TYR B 1 71 ? -7.758 -14.297 -16.547 1 94.94 71 TYR B CA 1
ATOM 2673 C C . TYR B 1 71 ? -6.746 -13.422 -15.82 1 94.94 71 TYR B C 1
ATOM 2675 O O . TYR B 1 71 ? -5.543 -13.508 -16.078 1 94.94 71 TYR B O 1
ATOM 2683 N N . ILE B 1 72 ? -7.191 -12.477 -14.938 1 96 72 ILE B N 1
ATOM 2684 C CA . ILE B 1 72 ? -6.344 -11.555 -14.188 1 96 72 ILE B CA 1
ATOM 2685 C C . ILE B 1 72 ? -6.684 -11.633 -12.703 1 96 72 ILE B C 1
ATOM 2687 O O . ILE B 1 72 ? -7.855 -11.562 -12.32 1 96 72 ILE B O 1
ATOM 2691 N N . ASP B 1 73 ? -5.676 -11.844 -11.883 1 96.56 73 ASP B N 1
ATOM 2692 C CA . ASP B 1 73 ? -5.949 -11.914 -10.453 1 96.56 73 ASP B CA 1
ATOM 2693 C C . ASP B 1 73 ? -4.711 -11.547 -9.633 1 96.56 73 ASP B C 1
ATOM 2695 O O . ASP B 1 73 ? -3.654 -11.25 -10.203 1 96.56 73 ASP B O 1
ATOM 2699 N N . ASP B 1 74 ? -4.848 -11.32 -8.352 1 97.25 74 ASP B N 1
ATOM 2700 C CA . ASP B 1 74 ? -3.842 -11.375 -7.293 1 97.25 74 ASP B CA 1
ATOM 2701 C C . ASP B 1 74 ? -4.02 -12.625 -6.434 1 97.25 74 ASP B C 1
ATOM 2703 O O . ASP B 1 74 ? -5.148 -13.031 -6.145 1 97.25 74 ASP B O 1
ATOM 2707 N N . TRP B 1 75 ? -2.953 -13.25 -6.055 1 97.69 75 TRP B N 1
ATOM 2708 C CA . TRP B 1 75 ? -3.096 -14.469 -5.262 1 97.69 75 TRP B CA 1
ATOM 2709 C C . TRP B 1 75 ? -1.982 -14.578 -4.227 1 97.69 75 TRP B C 1
ATOM 2711 O O . TRP B 1 75 ? -0.881 -14.062 -4.434 1 97.69 75 TRP B O 1
ATOM 2721 N N . LEU B 1 76 ? -2.232 -15.133 -3.148 1 97.81 76 LEU B N 1
ATOM 2722 C CA . LEU B 1 76 ? -1.284 -15.344 -2.057 1 97.81 76 LEU B CA 1
ATOM 2723 C C . LEU B 1 76 ? -1.439 -16.734 -1.456 1 97.81 76 LEU B C 1
ATOM 2725 O O . LEU B 1 76 ? -2.537 -17.125 -1.054 1 97.81 76 LEU B O 1
ATOM 2729 N N . HIS B 1 77 ? -0.392 -17.547 -1.434 1 97.19 77 HIS B N 1
ATOM 2730 C CA . HIS B 1 77 ? -0.336 -18.859 -0.803 1 97.19 77 HIS B CA 1
ATOM 2731 C C . HIS B 1 77 ? 0.298 -18.781 0.582 1 97.19 77 HIS B C 1
ATOM 2733 O O . HIS B 1 77 ? 1.416 -18.281 0.729 1 97.19 77 HIS B O 1
ATOM 2739 N N . PHE B 1 78 ? -0.407 -19.219 1.516 1 96.62 78 PHE B N 1
ATOM 2740 C CA . PHE B 1 78 ? 0.067 -19 2.877 1 96.62 78 PHE B CA 1
ATOM 2741 C C . PHE B 1 78 ? -0.465 -20.078 3.816 1 96.62 78 PHE B C 1
ATOM 2743 O O . PHE B 1 78 ? -1.313 -20.891 3.428 1 96.62 78 PHE B O 1
ATOM 2750 N N . SER B 1 79 ? 0.088 -20.188 4.969 1 94.31 79 SER B N 1
ATOM 2751 C CA . SER B 1 79 ? -0.373 -20.984 6.102 1 94.31 79 SER B CA 1
ATOM 2752 C C . SER B 1 79 ? -0.372 -20.172 7.391 1 94.31 79 SER B C 1
ATOM 2754 O O . SER B 1 79 ? 0.031 -19 7.391 1 94.31 79 SER B O 1
ATOM 2756 N N . PHE B 1 80 ? -0.981 -20.609 8.359 1 89.5 80 PHE B N 1
ATOM 2757 C CA . PHE B 1 80 ? -0.897 -19.953 9.664 1 89.5 80 PHE B CA 1
ATOM 2758 C C . PHE B 1 80 ? -0.953 -20.984 10.789 1 89.5 80 PHE B C 1
ATOM 2760 O O . PHE B 1 80 ? -1.458 -22.094 10.602 1 89.5 80 PHE B O 1
ATOM 2767 N N . GLU B 1 81 ? -0.287 -20.625 11.82 1 84 81 GLU B N 1
ATOM 2768 C CA . GLU B 1 81 ? -0.304 -21.422 13.039 1 84 81 GLU B CA 1
ATOM 2769 C C . GLU B 1 81 ? -0.959 -20.672 14.188 1 84 81 GLU B C 1
ATOM 2771 O O . GLU B 1 81 ? -0.819 -19.453 14.289 1 84 81 GLU B O 1
ATOM 2776 N N . GLY B 1 82 ? -1.62 -21.453 15.148 1 75.31 82 GLY B N 1
ATOM 2777 C CA . GLY B 1 82 ? -2.24 -20.875 16.328 1 75.31 82 GLY B CA 1
ATOM 2778 C C . GLY B 1 82 ? -3.639 -20.344 16.078 1 75.31 82 GLY B C 1
ATOM 2779 O O . GLY B 1 82 ? -4.266 -20.703 15.07 1 75.31 82 GLY B O 1
ATOM 2780 N N . ASP B 1 83 ? -4.262 -19.734 17.188 1 61.53 83 ASP B N 1
ATOM 2781 C CA . ASP B 1 83 ? -5.602 -19.156 17.094 1 61.53 83 ASP B CA 1
ATOM 2782 C C . ASP B 1 83 ? -5.621 -17.969 16.156 1 61.53 83 ASP B C 1
ATOM 2784 O O . ASP B 1 83 ? -4.828 -17.031 16.297 1 61.53 83 ASP B O 1
ATOM 2788 N N . ASN B 1 84 ? -5.91 -18.25 14.875 1 61.22 84 ASN B N 1
ATOM 2789 C CA . ASN B 1 84 ? -5.809 -17.094 13.977 1 61.22 84 ASN B CA 1
ATOM 2790 C C . ASN B 1 84 ? -7.184 -16.578 13.57 1 61.22 84 ASN B C 1
ATOM 2792 O O . ASN B 1 84 ? -8.195 -17.266 13.781 1 61.22 84 ASN B O 1
ATOM 2796 N N . ILE B 1 85 ? -7.121 -15.297 13.312 1 60.5 85 ILE B N 1
ATOM 2797 C CA . ILE B 1 85 ? -8.281 -14.469 12.992 1 60.5 85 ILE B CA 1
ATOM 2798 C C . ILE B 1 85 ? -9.133 -15.164 11.93 1 60.5 85 ILE B C 1
ATOM 2800 O O . ILE B 1 85 ? -10.359 -15.086 11.961 1 60.5 85 ILE B O 1
ATOM 2804 N N . ILE B 1 86 ? -8.43 -15.969 11.07 1 58.84 86 ILE B N 1
ATOM 2805 C CA . ILE B 1 86 ? -9.195 -16.578 9.992 1 58.84 86 ILE B CA 1
ATOM 2806 C C . ILE B 1 86 ? -10.211 -17.562 10.562 1 58.84 86 ILE B C 1
ATOM 2808 O O . ILE B 1 86 ? -11.383 -17.531 10.195 1 58.84 86 ILE B O 1
ATOM 2812 N N . LEU B 1 87 ? -9.695 -18.266 11.445 1 58.81 87 LEU B N 1
ATOM 2813 C CA . LEU B 1 87 ? -10.57 -19.281 12.008 1 58.81 87 LEU B CA 1
ATOM 2814 C C . LEU B 1 87 ? -11.492 -18.703 13.062 1 58.81 87 LEU B C 1
ATOM 2816 O O . LEU B 1 87 ? -12.656 -19.094 13.172 1 58.81 87 LEU B O 1
ATOM 2820 N N . SER B 1 88 ? -10.938 -17.719 13.648 1 63.16 88 SER B N 1
ATOM 2821 C CA . SER B 1 88 ? -11.719 -17.188 14.766 1 63.16 88 SER B CA 1
ATOM 2822 C C . SER B 1 88 ? -12.711 -16.125 14.297 1 63.16 88 SER B C 1
ATOM 2824 O O . SER B 1 88 ? -13.719 -15.883 14.961 1 63.16 88 SER B O 1
ATOM 2826 N N . ARG B 1 89 ? -12.477 -15.336 13.141 1 63.12 89 ARG B N 1
ATOM 2827 C CA . ARG B 1 89 ? -13.234 -14.117 12.867 1 63.12 89 ARG B CA 1
ATOM 2828 C C . ARG B 1 89 ? -14.312 -14.359 11.82 1 63.12 89 ARG B C 1
ATOM 2830 O O . ARG B 1 89 ? -14.945 -13.414 11.344 1 63.12 89 ARG B O 1
ATOM 2837 N N . LYS B 1 90 ? -14.562 -15.617 11.508 1 70.12 90 LYS B N 1
ATOM 2838 C CA . LYS B 1 90 ? -15.789 -15.914 10.773 1 70.12 90 LYS B CA 1
ATOM 2839 C C . LYS B 1 90 ? -15.609 -15.625 9.281 1 70.12 90 LYS B C 1
ATOM 2841 O O . LYS B 1 90 ? -16.594 -15.367 8.57 1 70.12 90 LYS B O 1
ATOM 2846 N N . LEU B 1 91 ? -14.484 -15.32 8.789 1 79.62 91 LEU B N 1
ATOM 2847 C CA . LEU B 1 91 ? -14.359 -15.227 7.336 1 79.62 91 LEU B CA 1
ATOM 2848 C C . LEU B 1 91 ? -14.555 -16.594 6.688 1 79.62 91 LEU B C 1
ATOM 2850 O O . LEU B 1 91 ? -13.773 -17.516 6.934 1 79.62 91 LEU B O 1
ATOM 2854 N N . PRO B 1 92 ? -15.656 -16.734 5.965 1 87.75 92 PRO B N 1
ATOM 2855 C CA . PRO B 1 92 ? -15.922 -18.062 5.398 1 87.75 92 PRO B CA 1
ATOM 2856 C C . PRO B 1 92 ? -14.891 -18.469 4.348 1 87.75 92 PRO B C 1
ATOM 2858 O O . PRO B 1 92 ? -14.469 -17.641 3.539 1 87.75 92 PRO B O 1
ATOM 2861 N N . LEU B 1 93 ? -14.523 -19.719 4.426 1 92.88 93 LEU B N 1
ATOM 2862 C CA . LEU B 1 93 ? -13.641 -20.312 3.436 1 92.88 93 LEU B CA 1
ATOM 2863 C C . LEU B 1 93 ? -14.43 -20.859 2.248 1 92.88 93 LEU B C 1
ATOM 2865 O O . LEU B 1 93 ? -15.594 -21.234 2.395 1 92.88 93 LEU B O 1
ATOM 2869 N N . ASN B 1 94 ? -13.859 -20.781 1.035 1 96.25 94 ASN B N 1
ATOM 2870 C CA . ASN B 1 94 ? -14.406 -21.375 -0.185 1 96.25 94 ASN B CA 1
ATOM 2871 C C . ASN B 1 94 ? -15.695 -20.672 -0.612 1 96.25 94 ASN B C 1
ATOM 2873 O O . ASN B 1 94 ? -16.547 -21.281 -1.268 1 96.25 94 ASN B O 1
ATOM 2877 N N . THR B 1 95 ? -15.844 -19.484 -0.157 1 95.06 95 THR B N 1
ATOM 2878 C CA . THR B 1 95 ? -17.016 -18.672 -0.475 1 95.06 95 THR B CA 1
ATOM 2879 C C . THR B 1 95 ? -16.609 -17.344 -1.08 1 95.06 95 THR B C 1
ATOM 2881 O O . THR B 1 95 ? -15.781 -16.609 -0.511 1 95.06 95 THR B O 1
ATOM 2884 N N . PHE B 1 96 ? -17.234 -17.047 -2.188 1 97.12 96 PHE B N 1
ATOM 2885 C CA . PHE B 1 96 ? -16.922 -15.797 -2.857 1 97.12 96 PHE B CA 1
ATOM 2886 C C . PHE B 1 96 ? -17.656 -14.633 -2.209 1 97.12 96 PHE B C 1
ATOM 2888 O O . PHE B 1 96 ? -18.797 -14.781 -1.765 1 97.12 96 PHE B O 1
ATOM 2895 N N . PHE B 1 97 ? -17.047 -13.5 -2.156 1 95.62 97 PHE B N 1
ATOM 2896 C CA . PHE B 1 97 ? -17.688 -12.266 -1.711 1 95.62 97 PHE B CA 1
ATOM 2897 C C . PHE B 1 97 ? -17.156 -11.07 -2.494 1 95.62 97 PHE B C 1
ATOM 2899 O O . PHE B 1 97 ? -16.094 -11.141 -3.102 1 95.62 97 PHE B O 1
ATOM 2906 N N . SER B 1 98 ? -17.891 -10.047 -2.514 1 95.25 98 SER B N 1
ATOM 2907 C CA . SER B 1 98 ? -17.562 -8.875 -3.322 1 95.25 98 SER B CA 1
ATOM 2908 C C . SER B 1 98 ? -16.656 -7.914 -2.574 1 95.25 98 SER B C 1
ATOM 2910 O O . SER B 1 98 ? -16.781 -7.734 -1.361 1 95.25 98 SER B O 1
ATOM 2912 N N . LEU B 1 99 ? -15.766 -7.312 -3.336 1 95.31 99 LEU B N 1
ATOM 2913 C CA . LEU B 1 99 ? -14.914 -6.23 -2.854 1 95.31 99 LEU B CA 1
ATOM 2914 C C . LEU B 1 99 ? -15.375 -4.891 -3.42 1 95.31 99 LEU B C 1
ATOM 2916 O O . LEU B 1 99 ? -15.594 -4.766 -4.625 1 95.31 99 LEU B O 1
ATOM 2920 N N . SER B 1 100 ? -15.531 -3.955 -2.555 1 92.19 100 SER B N 1
ATOM 2921 C CA . SER B 1 100 ? -15.828 -2.609 -3.037 1 92.19 100 SER B CA 1
ATOM 2922 C C . SER B 1 100 ? -14.617 -1.986 -3.723 1 92.19 100 SER B C 1
ATOM 2924 O O . SER B 1 100 ? -14.766 -1.143 -4.609 1 92.19 100 SER B O 1
ATOM 2926 N N . ASP B 1 101 ? -13.492 -2.305 -3.279 1 94.56 101 ASP B N 1
ATOM 2927 C CA . ASP B 1 101 ? -12.219 -1.842 -3.83 1 94.56 101 ASP B CA 1
ATOM 2928 C C . ASP B 1 101 ? -11.164 -2.945 -3.777 1 94.56 101 ASP B C 1
ATOM 2930 O O . ASP B 1 101 ? -10.539 -3.166 -2.736 1 94.56 101 ASP B O 1
ATOM 2934 N N . ILE B 1 102 ? -10.797 -3.461 -4.906 1 96.19 102 ILE B N 1
ATOM 2935 C CA . ILE B 1 102 ? -9.867 -4.578 -4.957 1 96.19 102 ILE B CA 1
ATOM 2936 C C . ILE B 1 102 ? -8.445 -4.082 -4.676 1 96.19 102 ILE B C 1
ATOM 2938 O O . ILE B 1 102 ? -7.578 -4.863 -4.277 1 96.19 102 ILE B O 1
ATOM 2942 N N . GLU B 1 103 ? -8.195 -2.773 -4.863 1 95.44 103 GLU B N 1
ATOM 2943 C CA . GLU B 1 103 ? -6.852 -2.238 -4.668 1 95.44 103 GLU B CA 1
ATOM 2944 C C . GLU B 1 103 ? -6.488 -2.18 -3.188 1 95.44 103 GLU B C 1
ATOM 2946 O O . GLU B 1 103 ? -5.309 -2.225 -2.83 1 95.44 103 GLU B O 1
ATOM 2951 N N . ASP B 1 104 ? -7.543 -2.129 -2.354 1 94.81 104 ASP B N 1
ATOM 2952 C CA . ASP B 1 104 ? -7.293 -2.096 -0.915 1 94.81 104 ASP B CA 1
ATOM 2953 C C . ASP B 1 104 ? -6.559 -3.354 -0.457 1 94.81 104 ASP B C 1
ATOM 2955 O O . ASP B 1 104 ? -5.391 -3.291 -0.073 1 94.81 104 ASP B O 1
ATOM 2959 N N . PRO B 1 105 ? -7.102 -4.527 -0.611 1 97.5 105 PRO B N 1
ATOM 2960 C CA . PRO B 1 105 ? -6.359 -5.727 -0.219 1 97.5 105 PRO B CA 1
ATOM 2961 C C . PRO B 1 105 ? -5.176 -6.016 -1.14 1 97.5 105 PRO B C 1
ATOM 2963 O O . PRO B 1 105 ? -4.172 -6.574 -0.699 1 97.5 105 PRO B O 1
ATOM 2966 N N . ALA B 1 106 ? -5.223 -5.613 -2.379 1 97.25 106 ALA B N 1
ATOM 2967 C CA . ALA B 1 106 ? -4.141 -5.883 -3.322 1 97.25 106 ALA B CA 1
ATOM 2968 C C . ALA B 1 106 ? -2.867 -5.141 -2.924 1 97.25 106 ALA B C 1
ATOM 2970 O O . ALA B 1 106 ? -1.76 -5.656 -3.096 1 97.25 106 ALA B O 1
ATOM 2971 N N . THR B 1 107 ? -3.035 -3.959 -2.455 1 97.19 107 THR B N 1
ATOM 2972 C CA . THR B 1 107 ? -1.891 -3.174 -2.004 1 97.19 107 THR B CA 1
ATOM 2973 C C . THR B 1 107 ? -1.178 -3.873 -0.849 1 97.19 107 THR B C 1
ATOM 2975 O O . THR B 1 107 ? 0.053 -3.93 -0.817 1 97.19 107 THR B O 1
ATOM 2978 N N . LEU B 1 108 ? -1.919 -4.383 0.105 1 98.19 108 LEU B N 1
ATOM 2979 C CA . LEU B 1 108 ? -1.35 -5.125 1.226 1 98.19 108 LEU B CA 1
ATOM 2980 C C . LEU B 1 108 ? -0.657 -6.395 0.741 1 98.19 108 LEU B C 1
ATOM 2982 O O . LEU B 1 108 ? 0.439 -6.723 1.202 1 98.19 108 LEU B O 1
ATOM 2986 N N . LEU B 1 109 ? -1.274 -7.031 -0.185 1 97.94 109 LEU B N 1
ATOM 2987 C CA . LEU B 1 109 ? -0.685 -8.227 -0.775 1 97.94 109 LEU B CA 1
ATOM 2988 C C . LEU B 1 109 ? 0.659 -7.906 -1.423 1 97.94 109 LEU B C 1
ATOM 2990 O O . LEU B 1 109 ? 1.638 -8.633 -1.221 1 97.94 109 LEU B O 1
ATOM 2994 N N . ARG B 1 110 ? 0.748 -6.852 -2.133 1 96.62 110 ARG B N 1
ATOM 2995 C CA . ARG B 1 110 ? 1.988 -6.438 -2.781 1 96.62 110 ARG B CA 1
ATOM 2996 C C . ARG B 1 110 ? 3.072 -6.137 -1.751 1 96.62 110 ARG B C 1
ATOM 2998 O O . ARG B 1 110 ? 4.246 -6.449 -1.968 1 96.62 110 ARG B O 1
ATOM 3005 N N . GLN B 1 111 ? 2.676 -5.531 -0.679 1 97.31 111 GLN B N 1
ATOM 3006 C CA . GLN B 1 111 ? 3.637 -5.246 0.382 1 97.31 111 GLN B CA 1
ATOM 3007 C C . GLN B 1 111 ? 4.168 -6.535 1.005 1 97.31 111 GLN B C 1
ATOM 3009 O O . GLN B 1 111 ? 5.34 -6.613 1.378 1 97.31 111 GLN B O 1
ATOM 3014 N N . ILE B 1 112 ? 3.318 -7.461 1.166 1 98.12 112 ILE B N 1
ATOM 3015 C CA . ILE B 1 112 ? 3.725 -8.758 1.692 1 98.12 112 ILE B CA 1
ATOM 3016 C C . ILE B 1 112 ? 4.762 -9.391 0.766 1 98.12 112 ILE B C 1
ATOM 3018 O O . ILE B 1 112 ? 5.793 -9.883 1.226 1 98.12 112 ILE B O 1
ATOM 3022 N N . LEU B 1 113 ? 4.496 -9.328 -0.535 1 97.06 113 LEU B N 1
ATOM 3023 C CA . LEU B 1 113 ? 5.422 -9.891 -1.512 1 97.06 113 LEU B CA 1
ATOM 3024 C C . LEU B 1 113 ? 6.75 -9.141 -1.495 1 97.06 113 LEU B C 1
ATOM 3026 O O . LEU B 1 113 ? 7.812 -9.742 -1.663 1 97.06 113 LEU B O 1
ATOM 3030 N N . PHE B 1 114 ? 6.695 -7.883 -1.3 1 96.69 114 PHE B N 1
ATOM 3031 C CA . PHE B 1 114 ? 7.906 -7.082 -1.173 1 96.69 114 PHE B CA 1
ATOM 3032 C C . PHE B 1 114 ? 8.742 -7.543 0.017 1 96.69 114 PHE B C 1
ATOM 3034 O O . PHE B 1 114 ? 9.953 -7.719 -0.099 1 96.69 114 PHE B O 1
ATOM 3041 N N . GLU B 1 115 ? 8.07 -7.738 1.153 1 97.44 115 GLU B N 1
ATOM 3042 C CA . GLU B 1 115 ? 8.766 -8.227 2.342 1 97.44 115 GLU B CA 1
ATOM 3043 C C . GLU B 1 115 ? 9.438 -9.57 2.078 1 97.44 115 GLU B C 1
ATOM 3045 O O . GLU B 1 115 ? 10.586 -9.781 2.471 1 97.44 115 GLU B O 1
ATOM 3050 N N . LEU B 1 116 ? 8.719 -10.414 1.472 1 95.5 116 LEU B N 1
ATOM 3051 C CA . LEU B 1 116 ? 9.219 -11.75 1.175 1 95.5 116 LEU B CA 1
ATOM 3052 C C . LEU B 1 116 ? 10.484 -11.68 0.326 1 95.5 116 LEU B C 1
ATOM 3054 O O . LEU B 1 116 ? 11.391 -12.508 0.478 1 95.5 116 LEU B O 1
ATOM 3058 N N . SER B 1 117 ? 10.594 -10.672 -0.471 1 94.06 117 SER B N 1
ATOM 3059 C CA . SER B 1 117 ? 11.633 -10.633 -1.488 1 94.06 117 SER B CA 1
ATOM 3060 C C . SER B 1 117 ? 12.828 -9.797 -1.025 1 94.06 117 SER B C 1
ATOM 3062 O O . SER B 1 117 ? 13.961 -10.055 -1.419 1 94.06 117 SER B O 1
ATOM 3064 N N . TYR B 1 118 ? 12.555 -8.781 -0.138 1 93.38 118 TYR B N 1
ATOM 3065 C CA . TYR B 1 118 ? 13.609 -7.777 -0.048 1 93.38 118 TYR B CA 1
ATOM 3066 C C . TYR B 1 118 ? 13.992 -7.52 1.403 1 93.38 118 TYR B C 1
ATOM 3068 O O . TYR B 1 118 ? 15 -6.863 1.678 1 93.38 118 TYR B O 1
ATOM 3076 N N . THR B 1 119 ? 13.203 -7.98 2.33 1 94.88 119 THR B N 1
ATOM 3077 C CA . THR B 1 119 ? 13.594 -7.82 3.727 1 94.88 119 THR B CA 1
ATOM 3078 C C . THR B 1 119 ? 14.602 -8.898 4.133 1 94.88 119 THR B C 1
ATOM 3080 O O . THR B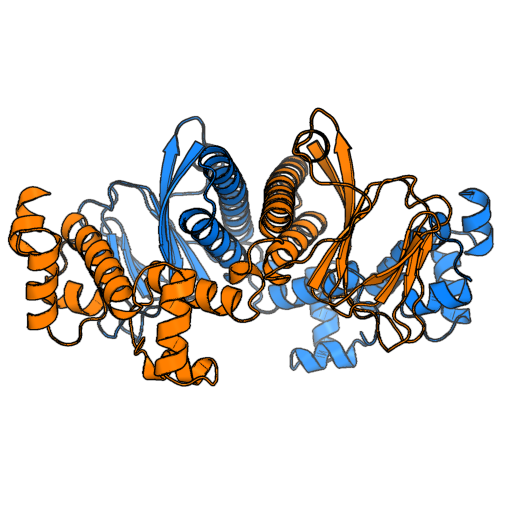 1 119 ? 14.266 -10.086 4.16 1 94.88 119 THR B O 1
ATOM 3083 N N . LYS B 1 120 ? 15.781 -8.531 4.465 1 91.31 120 LYS B N 1
ATOM 3084 C CA . LYS B 1 120 ? 16.875 -9.469 4.688 1 91.31 120 LYS B CA 1
ATOM 3085 C C . LYS B 1 120 ? 16.844 -10.023 6.109 1 91.31 120 LYS B C 1
ATOM 3087 O O . LYS B 1 120 ? 17.094 -11.211 6.32 1 91.31 120 LYS B O 1
ATOM 3092 N N . ASP B 1 121 ? 16.562 -9.164 7.113 1 93.88 121 ASP B N 1
ATOM 3093 C CA . ASP B 1 121 ? 16.469 -9.625 8.492 1 93.88 121 ASP B CA 1
ATOM 3094 C C . ASP B 1 121 ? 15.266 -10.562 8.672 1 93.88 121 ASP B C 1
ATOM 3096 O O . ASP B 1 121 ? 14.117 -10.133 8.555 1 93.88 121 ASP B O 1
ATOM 3100 N N . GLU B 1 122 ? 15.562 -11.805 8.984 1 95.44 122 GLU B N 1
ATOM 3101 C CA . GLU B 1 122 ? 14.531 -12.836 9.016 1 95.44 122 GLU B CA 1
ATOM 3102 C C . GLU B 1 122 ? 13.461 -12.516 10.055 1 95.44 122 GLU B C 1
ATOM 3104 O O . GLU B 1 122 ? 12.273 -12.727 9.805 1 95.44 122 GLU B O 1
ATOM 3109 N N . GLU B 1 123 ? 13.867 -12.125 11.211 1 94.5 123 GLU B N 1
ATOM 3110 C CA . GLU B 1 123 ? 12.914 -11.82 12.273 1 94.5 123 GLU B CA 1
ATOM 3111 C C . GLU B 1 123 ? 12.031 -10.633 11.898 1 94.5 123 GLU B C 1
ATOM 3113 O O . GLU B 1 123 ? 10.812 -10.672 12.094 1 94.5 123 GLU B O 1
ATOM 3118 N N . VAL B 1 124 ? 12.594 -9.602 11.32 1 94.69 124 VAL B N 1
ATOM 3119 C CA . VAL B 1 124 ? 11.852 -8.422 10.875 1 94.69 124 VAL B CA 1
ATOM 3120 C C . VAL B 1 124 ? 10.898 -8.812 9.75 1 94.69 124 VAL B C 1
ATOM 3122 O O . VAL B 1 124 ? 9.742 -8.383 9.734 1 94.69 124 VAL B O 1
ATOM 3125 N N . GLN B 1 125 ? 11.43 -9.609 8.867 1 96.88 125 GLN B N 1
ATOM 3126 C CA . GLN B 1 125 ? 10.609 -10.086 7.762 1 96.88 125 GLN B CA 1
ATOM 3127 C C . GLN B 1 125 ? 9.359 -10.805 8.273 1 96.88 125 GLN B C 1
ATOM 3129 O O . GLN B 1 125 ? 8.242 -10.484 7.859 1 96.88 125 GLN B O 1
ATOM 3134 N N . LYS B 1 126 ? 9.586 -11.766 9.164 1 96.12 126 LYS B N 1
ATOM 3135 C CA . LYS B 1 126 ? 8.477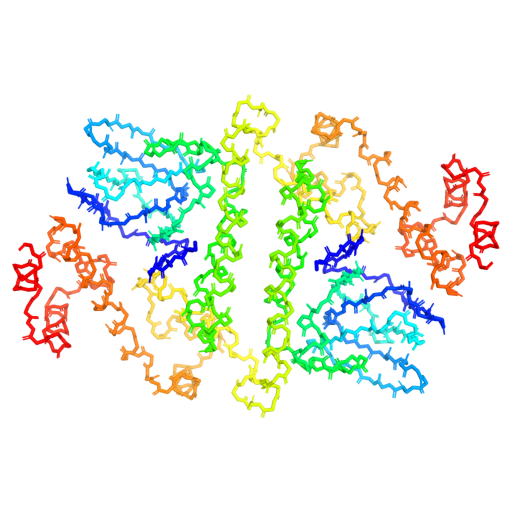 -12.547 9.711 1 96.12 126 LYS B CA 1
ATOM 3136 C C . LYS B 1 126 ? 7.477 -11.648 10.438 1 96.12 126 LYS B C 1
ATOM 3138 O O . LYS B 1 126 ? 6.266 -11.797 10.258 1 96.12 126 LYS B O 1
ATOM 3143 N N . ASP B 1 127 ? 7.973 -10.75 11.203 1 95.06 127 ASP B N 1
ATOM 3144 C CA . ASP B 1 127 ? 7.109 -9.828 11.945 1 95.06 127 ASP B CA 1
ATOM 3145 C C . ASP B 1 127 ? 6.316 -8.938 11 1 95.06 127 ASP B C 1
ATOM 3147 O O . ASP B 1 127 ? 5.113 -8.734 11.188 1 95.06 127 ASP B O 1
ATOM 3151 N N . ASN B 1 128 ? 6.996 -8.352 10.008 1 97.5 128 ASN B N 1
ATOM 3152 C CA . ASN B 1 128 ? 6.328 -7.5 9.031 1 97.5 128 ASN B CA 1
ATOM 3153 C C . ASN B 1 128 ? 5.242 -8.258 8.273 1 97.5 128 ASN B C 1
ATOM 3155 O O . ASN B 1 128 ? 4.133 -7.758 8.102 1 97.5 128 ASN B O 1
ATOM 3159 N N . ILE B 1 129 ? 5.59 -9.43 7.855 1 97.69 129 ILE B N 1
ATOM 3160 C CA . ILE B 1 129 ? 4.633 -10.234 7.105 1 97.69 129 ILE B CA 1
ATOM 3161 C C . ILE B 1 129 ? 3.434 -10.57 7.992 1 97.69 129 ILE B C 1
ATOM 3163 O O . ILE B 1 129 ? 2.285 -10.469 7.555 1 97.69 129 ILE B O 1
ATOM 3167 N N . ASN B 1 130 ? 3.676 -10.93 9.211 1 95.5 130 ASN B N 1
ATOM 3168 C CA . ASN B 1 130 ? 2.582 -11.219 10.133 1 95.5 130 ASN B CA 1
ATOM 3169 C C . ASN B 1 130 ? 1.672 -10.008 10.32 1 95.5 130 ASN B C 1
ATOM 3171 O O . ASN B 1 130 ? 0.447 -10.141 10.32 1 95.5 130 ASN B O 1
ATOM 3175 N N . CYS B 1 131 ? 2.238 -8.867 10.508 1 95.94 131 CYS B N 1
ATOM 3176 C CA . CYS B 1 131 ? 1.492 -7.621 10.656 1 95.94 131 CYS B CA 1
ATOM 3177 C C . CYS B 1 131 ? 0.647 -7.344 9.414 1 95.94 131 CYS B C 1
ATOM 3179 O O . CYS B 1 131 ? -0.559 -7.109 9.523 1 95.94 131 CYS B O 1
ATOM 3181 N N . LEU B 1 132 ? 1.238 -7.414 8.273 1 97.94 132 LEU B N 1
ATOM 3182 C CA . LEU B 1 132 ? 0.555 -7.105 7.023 1 97.94 132 LEU B CA 1
ATOM 3183 C C . LEU B 1 132 ? -0.545 -8.125 6.742 1 97.94 132 LEU B C 1
ATOM 3185 O O . LEU B 1 132 ? -1.629 -7.762 6.277 1 97.94 132 LEU B O 1
ATOM 3189 N N . MET B 1 133 ? -0.283 -9.367 7.07 1 96.38 133 MET B N 1
ATOM 3190 C CA . MET B 1 133 ? -1.297 -10.406 6.906 1 96.38 133 MET B CA 1
ATOM 3191 C C . MET B 1 133 ? -2.492 -10.141 7.816 1 96.38 133 MET B C 1
ATOM 3193 O O . MET B 1 133 ? -3.641 -10.312 7.406 1 96.38 133 MET B O 1
ATOM 3197 N N . ASN B 1 134 ? -2.229 -9.773 8.992 1 93.81 134 ASN B N 1
ATOM 3198 C CA . ASN B 1 134 ? -3.324 -9.453 9.906 1 93.81 134 ASN B CA 1
ATOM 3199 C C . ASN B 1 134 ? -4.207 -8.336 9.352 1 93.81 134 ASN B C 1
ATOM 3201 O O . ASN B 1 134 ? -5.434 -8.445 9.375 1 93.81 134 ASN B O 1
ATOM 3205 N N . VAL B 1 135 ? -3.621 -7.316 8.867 1 96.69 135 VAL B N 1
ATOM 3206 C CA . VAL B 1 135 ? -4.367 -6.191 8.312 1 96.69 135 VAL B CA 1
ATOM 3207 C C . VAL B 1 135 ? -5.137 -6.645 7.074 1 96.69 135 VAL B C 1
ATOM 3209 O O . VAL B 1 135 ? -6.305 -6.297 6.902 1 96.69 135 VAL B O 1
ATOM 3212 N N . LEU B 1 136 ? -4.477 -7.398 6.203 1 96.88 136 LEU B N 1
ATOM 3213 C CA . LEU B 1 136 ? -5.105 -7.918 4.996 1 96.88 136 LEU B CA 1
ATOM 3214 C C . LEU B 1 136 ? -6.355 -8.727 5.336 1 96.88 136 LEU B C 1
ATOM 3216 O O . LEU B 1 136 ? -7.422 -8.492 4.766 1 96.88 136 LEU B O 1
ATOM 3220 N N . ILE B 1 137 ? -6.223 -9.625 6.32 1 94.81 137 ILE B N 1
ATOM 3221 C CA . ILE B 1 137 ? -7.332 -10.492 6.699 1 94.81 137 ILE B CA 1
ATOM 3222 C C . ILE B 1 137 ? -8.453 -9.656 7.309 1 94.81 137 ILE B C 1
ATOM 3224 O O . ILE B 1 137 ? -9.633 -9.891 7.035 1 94.81 137 ILE B O 1
ATOM 3228 N N . ASN B 1 138 ? -8.141 -8.688 8.102 1 94 138 ASN B N 1
ATOM 3229 C CA . ASN B 1 138 ? -9.141 -7.797 8.664 1 94 138 ASN B CA 1
ATOM 3230 C C . ASN B 1 138 ? -9.906 -7.043 7.578 1 94 138 ASN B C 1
ATOM 3232 O O . ASN B 1 138 ? -11.117 -6.863 7.672 1 94 138 ASN B O 1
ATOM 3236 N N . HIS B 1 139 ? -9.219 -6.598 6.562 1 95.25 139 HIS B N 1
ATOM 3237 C CA . HIS B 1 139 ? -9.859 -5.883 5.469 1 95.25 139 HIS B CA 1
ATOM 3238 C C . HIS B 1 139 ? -10.781 -6.801 4.672 1 95.25 139 HIS B C 1
ATOM 3240 O O . HIS B 1 139 ? -11.867 -6.395 4.266 1 95.25 139 HIS B O 1
ATOM 3246 N N . LEU B 1 140 ? -10.336 -7.992 4.469 1 95.38 140 LEU B N 1
ATOM 3247 C CA . LEU B 1 140 ? -11.18 -8.953 3.775 1 95.38 140 LEU B CA 1
ATOM 3248 C C . LEU B 1 140 ? -12.43 -9.273 4.594 1 95.38 140 LEU B C 1
ATOM 3250 O O . LEU B 1 140 ? -13.531 -9.367 4.047 1 95.38 140 LEU B O 1
ATOM 3254 N N . LEU B 1 141 ? -12.211 -9.461 5.883 1 93.19 141 LEU B N 1
ATOM 3255 C CA . LEU B 1 141 ? -13.344 -9.711 6.766 1 93.19 141 LEU B CA 1
ATOM 3256 C C . LEU B 1 141 ? -14.328 -8.547 6.73 1 93.19 141 LEU B C 1
ATOM 3258 O O . LEU B 1 141 ? -15.539 -8.758 6.672 1 93.19 141 LEU B O 1
ATOM 3262 N N . SER B 1 142 ? -13.828 -7.328 6.777 1 92.12 142 SER B N 1
ATOM 3263 C CA . SER B 1 142 ? -14.672 -6.141 6.707 1 92.12 142 SER B CA 1
ATOM 3264 C C . SER B 1 142 ? -15.461 -6.102 5.406 1 92.12 142 SER B C 1
ATOM 3266 O O . SER B 1 142 ? -16.656 -5.805 5.41 1 92.12 142 SER B O 1
ATOM 3268 N N . ALA B 1 143 ? -14.828 -6.371 4.316 1 92.94 143 ALA B N 1
ATOM 3269 C CA . ALA B 1 143 ? -15.492 -6.406 3.018 1 92.94 143 ALA B CA 1
ATOM 3270 C C . ALA B 1 143 ? -16.609 -7.441 3.006 1 92.94 143 ALA B C 1
ATOM 3272 O O . ALA B 1 143 ? -17.703 -7.176 2.498 1 92.94 143 ALA B O 1
ATOM 3273 N N . TYR B 1 144 ? -16.328 -8.609 3.582 1 93.38 144 TYR B N 1
ATOM 3274 C CA . TYR B 1 144 ? -17.312 -9.68 3.645 1 93.38 144 TYR B CA 1
ATOM 3275 C C . TYR B 1 144 ? -18.547 -9.234 4.441 1 93.38 144 TYR B C 1
ATOM 3277 O O . TYR B 1 144 ? -19.672 -9.469 4.023 1 93.38 144 TYR B O 1
ATOM 3285 N N . LYS B 1 145 ? -18.266 -8.633 5.527 1 90.88 145 LYS B N 1
ATOM 3286 C CA . LYS B 1 145 ? -19.359 -8.211 6.406 1 90.88 145 LYS B CA 1
ATOM 3287 C C . LYS B 1 145 ? -20.188 -7.098 5.766 1 90.88 145 LYS B C 1
ATOM 3289 O O . LYS B 1 145 ? -21.391 -7.004 5.996 1 90.88 145 LYS B O 1
ATOM 3294 N N . MET B 1 146 ? -19.609 -6.309 4.906 1 90.12 146 MET B N 1
ATOM 3295 C CA . MET B 1 146 ? -20.266 -5.125 4.355 1 90.12 146 MET B CA 1
ATOM 3296 C C . MET B 1 146 ? -20.891 -5.426 2.998 1 90.12 146 MET B C 1
ATOM 3298 O O . MET B 1 146 ? -21.531 -4.562 2.4 1 90.12 146 MET B O 1
ATOM 3302 N N . GLN B 1 147 ? -20.688 -6.57 2.471 1 86.62 147 GLN B N 1
ATOM 3303 C CA . GLN B 1 147 ? -21.109 -6.887 1.109 1 86.62 147 GLN B CA 1
ATOM 3304 C C . GLN B 1 147 ? -22.609 -6.703 0.939 1 86.62 147 GLN B C 1
ATOM 3306 O O . GLN B 1 147 ? -23.094 -6.492 -0.175 1 86.62 147 GLN B O 1
ATOM 3311 N N . GLY B 1 148 ? -23.391 -6.699 1.961 1 84.94 148 GLY B N 1
ATOM 3312 C CA . GLY B 1 148 ? -24.828 -6.504 1.882 1 84.94 148 GLY B CA 1
ATOM 3313 C C . GLY B 1 148 ? -25.234 -5.043 1.944 1 84.94 148 GLY B C 1
ATOM 3314 O O . GLY B 1 148 ? -26.406 -4.707 1.725 1 84.94 148 GLY B O 1
ATOM 3315 N N . ASP B 1 149 ? -24.328 -4.156 2.18 1 88.75 149 ASP B N 1
ATOM 3316 C CA . ASP B 1 149 ? -24.578 -2.723 2.248 1 88.75 149 ASP B CA 1
ATOM 3317 C C . ASP B 1 149 ? -24.547 -2.09 0.859 1 88.75 149 ASP B C 1
ATOM 3319 O O . ASP B 1 149 ? -23.5 -2.074 0.206 1 88.75 149 ASP B O 1
ATOM 3323 N N . GLU B 1 150 ? -25.656 -1.53 0.46 1 89.06 150 GLU B N 1
ATOM 3324 C CA . GLU B 1 150 ? -25.797 -0.971 -0.879 1 89.06 150 GLU B CA 1
ATOM 3325 C C . GLU B 1 150 ? -24.828 0.172 -1.116 1 89.06 150 GLU B C 1
ATOM 3327 O O . GLU B 1 150 ? -24.344 0.361 -2.234 1 89.06 150 GLU B O 1
ATOM 3332 N N . ARG B 1 151 ? -24.578 0.966 -0.151 1 89.19 151 ARG B N 1
ATOM 3333 C CA . ARG B 1 151 ? -23.609 2.055 -0.274 1 89.19 151 ARG B CA 1
ATOM 3334 C C . ARG B 1 151 ? -22.234 1.529 -0.688 1 89.19 151 ARG B C 1
ATOM 3336 O O . ARG B 1 151 ? -21.609 2.07 -1.601 1 89.19 151 ARG B O 1
ATOM 3343 N N . TYR B 1 152 ? -21.938 0.449 -0.067 1 87.44 152 TYR B N 1
ATOM 3344 C CA . TYR B 1 152 ? -20.609 -0.122 -0.279 1 87.44 152 TYR B CA 1
ATOM 3345 C C . TYR B 1 152 ? -20.516 -0.81 -1.636 1 87.44 152 TYR B C 1
ATOM 3347 O O . TYR B 1 152 ? -19.422 -1.001 -2.174 1 87.44 152 TYR B O 1
ATOM 3355 N N . GLN B 1 153 ? -21.641 -1.123 -2.188 1 87.94 153 GLN B N 1
ATOM 3356 C CA . GLN B 1 153 ? -21.656 -1.821 -3.469 1 87.94 153 GLN B CA 1
ATOM 3357 C C . GLN B 1 153 ? -21.625 -0.836 -4.633 1 87.94 153 GLN B C 1
ATOM 3359 O O . GLN B 1 153 ? -21.391 -1.231 -5.781 1 87.94 153 GLN B O 1
ATOM 3364 N N . ASN B 1 154 ? -21.828 0.407 -4.293 1 92.62 154 ASN B N 1
ATOM 3365 C CA . ASN B 1 154 ? -21.75 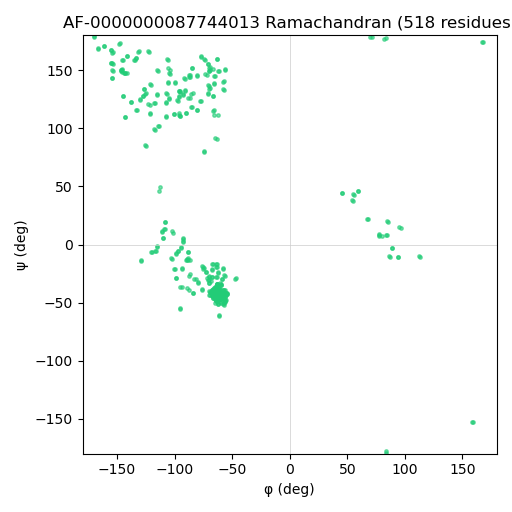1.434 -5.324 1 92.62 154 ASN B CA 1
ATOM 3366 C C . ASN B 1 154 ? -20.328 1.578 -5.867 1 92.62 154 ASN B C 1
ATOM 3368 O O . ASN B 1 154 ? -19.375 1.748 -5.098 1 92.62 154 ASN B O 1
ATOM 3372 N N . PRO B 1 155 ? -20.203 1.509 -7.152 1 90.31 155 PRO B N 1
ATOM 3373 C CA . PRO B 1 155 ? -18.859 1.536 -7.75 1 90.31 155 PRO B CA 1
ATOM 3374 C C . PRO B 1 155 ? -18.125 2.85 -7.492 1 90.31 155 PRO B C 1
ATOM 3376 O O . PRO B 1 155 ? -16.891 2.902 -7.582 1 90.31 155 PRO B O 1
ATOM 3379 N N . TYR B 1 156 ? -18.844 3.854 -7.113 1 94.69 156 TYR B N 1
ATOM 3380 C CA . TYR B 1 156 ? -18.219 5.156 -6.891 1 94.69 156 TYR B CA 1
ATOM 3381 C C . TYR B 1 156 ? -17.734 5.281 -5.453 1 94.69 156 TYR B C 1
ATOM 3383 O O . TYR B 1 156 ? -16.938 6.172 -5.141 1 94.69 156 TYR B O 1
ATOM 3391 N N . TYR B 1 157 ? -18.141 4.438 -4.637 1 94.88 157 TYR B N 1
ATOM 3392 C CA . TYR B 1 157 ? -17.891 4.582 -3.209 1 94.88 157 TYR B CA 1
ATOM 3393 C C . TYR B 1 157 ? -16.391 4.645 -2.926 1 94.88 157 TYR B C 1
ATOM 3395 O O . TYR B 1 157 ? -15.914 5.559 -2.242 1 94.88 157 TYR B O 1
ATOM 3403 N N . PRO B 1 158 ? -15.594 3.764 -3.549 1 94.31 158 PRO B N 1
ATOM 3404 C CA . PRO B 1 158 ? -14.156 3.852 -3.27 1 94.31 158 PRO B CA 1
ATOM 3405 C C . PRO B 1 158 ? -13.547 5.172 -3.732 1 94.31 158 PRO B C 1
ATOM 3407 O O . PRO B 1 158 ? -12.609 5.676 -3.109 1 94.31 158 PRO B O 1
ATOM 3410 N N . HIS B 1 159 ? -14.023 5.688 -4.762 1 94.88 159 HIS B N 1
ATOM 3411 C CA . HIS B 1 159 ? -13.523 6.965 -5.262 1 94.88 159 HIS B CA 1
ATOM 3412 C C . HIS B 1 159 ? -13.844 8.094 -4.289 1 94.88 159 HIS B C 1
ATOM 3414 O O . HIS B 1 159 ? -13.016 8.969 -4.055 1 94.88 159 HIS B O 1
ATOM 3420 N N . PHE B 1 160 ? -15.047 8.039 -3.775 1 96 160 PHE B N 1
ATOM 3421 C CA . PHE B 1 160 ? -15.445 9.047 -2.797 1 96 160 PHE B CA 1
ATOM 3422 C C . PHE B 1 160 ? -14.617 8.922 -1.525 1 96 160 PHE B C 1
ATOM 3424 O O . PHE B 1 160 ? -14.219 9.93 -0.934 1 96 160 PHE B O 1
ATOM 3431 N N . GLN B 1 161 ? -14.344 7.691 -1.12 1 95.19 161 GLN B N 1
ATOM 3432 C CA . GLN B 1 161 ? -13.477 7.484 0.035 1 95.19 161 GLN B CA 1
ATOM 3433 C C . GLN B 1 161 ? -12.094 8.078 -0.201 1 95.19 161 GLN B C 1
ATOM 3435 O O . GLN B 1 161 ? -11.531 8.734 0.683 1 95.19 161 GLN B O 1
ATOM 3440 N N . ALA B 1 162 ? -11.602 7.828 -1.373 1 93.56 162 ALA B N 1
ATOM 3441 C CA . ALA B 1 162 ? -10.273 8.328 -1.714 1 93.56 162 ALA B CA 1
ATOM 3442 C C . ALA B 1 162 ? -10.234 9.852 -1.677 1 93.56 162 ALA B C 1
ATOM 3444 O O . ALA B 1 162 ? -9.281 10.438 -1.152 1 93.56 162 ALA B O 1
ATOM 3445 N N . ILE B 1 163 ? -11.195 10.477 -2.184 1 92.94 163 ILE B N 1
ATOM 3446 C CA . ILE B 1 163 ? -11.289 11.93 -2.207 1 92.94 163 ILE B CA 1
ATOM 3447 C C . ILE B 1 163 ? -11.383 12.461 -0.778 1 92.94 163 ILE B C 1
ATOM 3449 O O . ILE B 1 163 ? -10.656 13.383 -0.403 1 92.94 163 ILE B O 1
ATOM 3453 N N . ARG B 1 164 ? -12.234 11.875 -0.049 1 94.44 164 ARG B N 1
ATOM 3454 C CA . ARG B 1 164 ? -12.43 12.32 1.327 1 94.44 164 ARG B CA 1
ATOM 3455 C C . ARG B 1 164 ? -11.156 12.125 2.148 1 94.44 164 ARG B C 1
ATOM 3457 O O . ARG B 1 164 ? -10.789 12.984 2.947 1 94.44 164 ARG B O 1
ATOM 3464 N N . LEU B 1 165 ? -10.531 11.047 1.888 1 93.56 165 LEU B N 1
ATOM 3465 C CA . LEU B 1 165 ? -9.273 10.773 2.586 1 93.56 165 LEU B CA 1
ATOM 3466 C C . LEU B 1 165 ? -8.211 11.797 2.213 1 93.56 165 LEU B C 1
ATOM 3468 O O . LEU B 1 165 ? -7.438 12.234 3.068 1 93.56 165 LEU B O 1
ATOM 3472 N N . SER B 1 166 ? -8.195 12.102 1.005 1 90.56 166 SER B N 1
ATOM 3473 C CA . SER B 1 166 ? -7.23 13.102 0.562 1 90.56 166 SER B CA 1
ATOM 3474 C C . SER B 1 166 ? -7.473 14.445 1.252 1 90.56 166 SER B C 1
ATOM 3476 O O . SER B 1 166 ? -6.523 15.133 1.621 1 90.56 166 SER B O 1
ATOM 3478 N N . MET B 1 167 ? -8.695 14.781 1.446 1 91 167 MET B N 1
ATOM 3479 C CA . MET B 1 167 ? -9.047 16.016 2.139 1 91 167 MET B CA 1
ATOM 3480 C C . MET B 1 167 ? -8.695 15.93 3.619 1 91 167 MET B C 1
ATOM 3482 O O . MET B 1 167 ? -8.094 16.844 4.172 1 91 167 MET B O 1
ATOM 3486 N N . LEU B 1 168 ? -9.016 14.82 4.145 1 88.56 168 LEU B N 1
ATOM 3487 C CA . LEU B 1 168 ? -8.727 14.586 5.555 1 88.56 168 LEU B CA 1
ATOM 3488 C C . LEU B 1 168 ? -7.223 14.633 5.816 1 88.56 168 LEU B C 1
ATOM 3490 O O . LEU B 1 168 ? -6.789 15.055 6.895 1 88.56 168 LEU B O 1
ATOM 3494 N N . SER B 1 169 ? -6.516 14.359 4.75 1 84.38 169 SER B N 1
ATOM 3495 C CA . SER B 1 169 ? -5.062 14.273 4.871 1 84.38 169 SER B CA 1
ATOM 3496 C C . SER B 1 169 ? -4.406 15.617 4.566 1 84.38 169 SER B C 1
ATOM 3498 O O . SER B 1 169 ? -3.18 15.703 4.461 1 84.38 169 SER B O 1
ATOM 3500 N N . GLY B 1 170 ? -5.207 16.578 4.363 1 79.44 170 GLY B N 1
ATOM 3501 C CA . GLY B 1 170 ? -4.66 17.922 4.309 1 79.44 170 GLY B CA 1
ATOM 3502 C C . GLY B 1 170 ? -4.766 18.562 2.932 1 79.44 170 GLY B C 1
ATOM 3503 O O . GLY B 1 170 ? -4.434 19.734 2.754 1 79.44 170 GLY B O 1
ATOM 3504 N N . ARG B 1 171 ? -5.117 17.766 2.002 1 80.62 171 ARG B N 1
ATOM 3505 C CA . ARG B 1 171 ? -5.277 18.344 0.674 1 80.62 171 ARG B CA 1
ATOM 3506 C C . ARG B 1 171 ? -6.562 19.156 0.584 1 80.62 171 ARG B C 1
ATOM 3508 O O . ARG B 1 171 ? -7.547 18.719 -0.007 1 80.62 171 A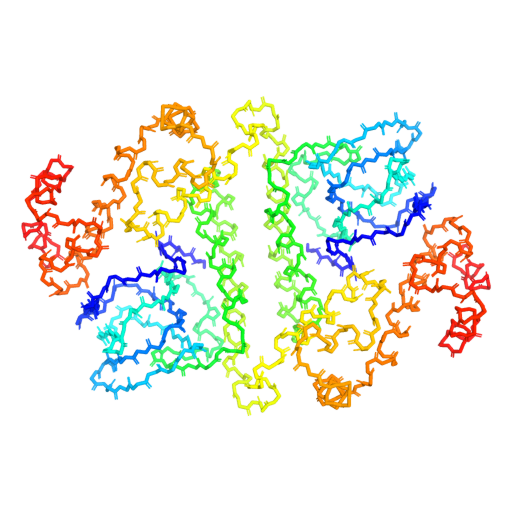RG B O 1
ATOM 3515 N N . LEU B 1 172 ? -6.449 20.297 1.065 1 82 172 LEU B N 1
ATOM 3516 C CA . LEU B 1 172 ? -7.652 21.109 1.234 1 82 172 LEU B CA 1
ATOM 3517 C C . LEU B 1 172 ? -7.68 22.266 0.234 1 82 172 LEU B C 1
ATOM 3519 O O . LEU B 1 172 ? -8.516 23.156 0.339 1 82 172 LEU B O 1
ATOM 3523 N N . TYR B 1 173 ? -6.738 22.125 -0.781 1 78.44 173 TYR B N 1
ATOM 3524 C CA . TYR B 1 173 ? -6.723 23.172 -1.792 1 78.44 173 TYR B CA 1
ATOM 3525 C C . TYR B 1 173 ? -7.355 22.703 -3.092 1 78.44 173 TYR B C 1
ATOM 3527 O O . TYR B 1 173 ? -7.309 21.5 -3.406 1 78.44 173 TYR B O 1
ATOM 3535 N N . ASP B 1 174 ? -7.98 23.578 -3.801 1 75.12 174 ASP B N 1
ATOM 3536 C CA . ASP B 1 174 ? -8.555 23.328 -5.117 1 75.12 174 ASP B CA 1
ATOM 3537 C C . ASP B 1 174 ? -9.523 22.141 -5.074 1 75.12 174 ASP B C 1
ATOM 3539 O O . ASP B 1 174 ? -9.469 21.25 -5.922 1 75.12 174 ASP B O 1
ATOM 3543 N N . ILE B 1 175 ? -10.297 22.141 -4.082 1 83.06 175 ILE B N 1
ATOM 3544 C CA . ILE B 1 175 ? -11.234 21.031 -3.934 1 83.06 175 ILE B CA 1
ATOM 3545 C C . ILE B 1 175 ? -12.664 21.531 -4.09 1 83.06 175 ILE B C 1
ATOM 3547 O O . ILE B 1 175 ? -13.547 21.172 -3.305 1 83.06 175 ILE B O 1
ATOM 3551 N N . SER B 1 176 ? -12.836 22.344 -5.125 1 87.75 176 SER B N 1
ATOM 3552 C CA . SER B 1 176 ? -14.219 22.734 -5.391 1 87.75 176 SER B CA 1
ATOM 3553 C C . SER B 1 176 ? -15.062 21.547 -5.832 1 87.75 176 SER B C 1
ATOM 3555 O O . SER B 1 176 ? -14.555 20.625 -6.465 1 87.75 176 SER B O 1
ATOM 3557 N N . MET B 1 177 ? -16.344 21.641 -5.523 1 90.94 177 MET B N 1
ATOM 3558 C CA . MET B 1 177 ? -17.266 20.578 -5.867 1 90.94 177 MET B CA 1
ATOM 3559 C C . MET B 1 177 ? -17.281 20.312 -7.371 1 90.94 177 MET B C 1
ATOM 3561 O O . MET B 1 177 ? -17.328 19.156 -7.809 1 90.94 177 MET B O 1
ATOM 3565 N N . GLN B 1 178 ? -17.203 21.375 -8.086 1 92.62 178 GLN B N 1
ATOM 3566 C CA . GLN B 1 178 ? -17.203 21.266 -9.539 1 92.62 178 GLN B CA 1
ATOM 3567 C C . GLN B 1 178 ? -15.984 20.484 -10.031 1 92.62 178 GLN B C 1
ATOM 3569 O O . GLN B 1 178 ? -16.109 19.562 -10.836 1 92.62 178 GLN B O 1
ATOM 3574 N N . LYS B 1 179 ? -14.867 20.828 -9.547 1 91.75 179 LYS B N 1
ATOM 3575 C CA . LYS B 1 179 ? -13.625 20.188 -9.977 1 91.75 179 LYS B CA 1
ATOM 3576 C C . LYS B 1 179 ? -13.609 18.703 -9.602 1 91.75 179 LYS B C 1
ATOM 3578 O O . LYS B 1 179 ? -13.211 17.859 -10.406 1 91.75 179 LYS B O 1
ATOM 3583 N N . VAL B 1 180 ? -14.031 18.406 -8.422 1 92.81 180 VAL B N 1
ATOM 3584 C CA . VAL B 1 180 ? -14.039 17.031 -7.941 1 92.81 180 VAL B CA 1
ATOM 3585 C C . VAL B 1 180 ? -15.047 16.219 -8.734 1 92.81 180 VAL B C 1
ATOM 3587 O O . VAL B 1 180 ? -14.75 15.086 -9.148 1 92.81 180 VAL B O 1
ATOM 3590 N N . ALA B 1 181 ? -16.203 16.75 -8.961 1 95.25 181 ALA B N 1
ATOM 3591 C CA . ALA B 1 181 ? -17.219 16.078 -9.75 1 95.25 181 ALA B CA 1
ATOM 3592 C C . ALA B 1 181 ? -16.734 15.797 -11.172 1 95.25 181 ALA B C 1
ATOM 3594 O O . ALA B 1 181 ? -16.906 14.695 -11.695 1 95.25 181 ALA B O 1
ATOM 3595 N N . ASP B 1 182 ? -16.047 16.766 -11.773 1 93.81 182 ASP B N 1
ATOM 3596 C CA . ASP B 1 182 ? -15.516 16.625 -13.125 1 93.81 182 ASP B CA 1
ATOM 3597 C C . ASP B 1 182 ? -14.492 15.492 -13.203 1 93.81 182 ASP B C 1
ATOM 3599 O O . ASP B 1 182 ? -14.445 14.758 -14.188 1 93.81 182 ASP B O 1
ATOM 3603 N N . SER B 1 183 ? -13.734 15.438 -12.172 1 90.12 183 SER B N 1
ATOM 3604 C CA . SER B 1 183 ? -12.703 14.406 -12.148 1 90.12 183 SER B CA 1
ATOM 3605 C C . SER B 1 183 ? -13.32 13.008 -12.156 1 90.12 183 SER B C 1
ATOM 3607 O O . SER B 1 183 ? -12.648 12.031 -12.5 1 90.12 183 SER B O 1
ATOM 3609 N N . MET B 1 184 ? -14.57 12.898 -11.789 1 93.25 184 MET B N 1
ATOM 3610 C CA . MET B 1 184 ? -15.266 11.617 -11.758 1 93.25 184 MET B CA 1
ATOM 3611 C C . MET B 1 184 ? -16.312 11.539 -12.859 1 93.25 184 MET B C 1
ATOM 3613 O O . MET B 1 184 ? -17.141 10.625 -12.875 1 93.25 184 MET B O 1
ATOM 3617 N N . SER B 1 185 ? -16.328 12.547 -13.688 1 95 185 SER B N 1
ATOM 3618 C CA . SER B 1 185 ? -17.219 12.617 -14.828 1 95 185 SER B CA 1
ATOM 3619 C C . SER B 1 185 ? -18.688 12.555 -14.383 1 95 185 SER B C 1
ATOM 3621 O O . SER B 1 185 ? -19.484 11.82 -14.961 1 95 185 SER B O 1
ATOM 3623 N N . MET B 1 186 ? -19.016 13.328 -13.367 1 95.88 186 MET B N 1
ATOM 3624 C CA . MET B 1 186 ? -20.406 13.383 -12.898 1 95.88 186 MET B CA 1
ATOM 3625 C C . MET B 1 186 ? -20.844 14.82 -12.68 1 95.88 186 MET B C 1
ATOM 3627 O O . MET B 1 186 ? -20.016 15.727 -12.586 1 95.88 186 MET B O 1
ATOM 3631 N N . SER B 1 187 ? -22.141 15.039 -12.641 1 96.56 187 SER B N 1
ATOM 3632 C CA . SER B 1 187 ? -22.688 16.359 -12.336 1 96.56 187 SER B CA 1
ATOM 3633 C C . SER B 1 187 ? -22.484 16.719 -10.867 1 96.56 187 SER B C 1
ATOM 3635 O O . SER B 1 187 ? -22.359 15.828 -10.016 1 96.56 187 SER B O 1
ATOM 3637 N N . VAL B 1 188 ? -22.469 17.969 -10.633 1 96.94 188 VAL B N 1
ATOM 3638 C CA . VAL B 1 188 ? -22.297 18.453 -9.266 1 96.94 188 VAL B CA 1
ATOM 3639 C C . VAL B 1 188 ? -23.469 17.984 -8.406 1 96.94 188 VAL B C 1
ATOM 3641 O O . VAL B 1 188 ? -23.281 17.609 -7.25 1 96.94 188 VAL B O 1
ATOM 3644 N N . SER B 1 189 ? -24.656 18 -8.977 1 97.19 189 SER B N 1
ATOM 3645 C CA . SER B 1 189 ? -25.844 17.578 -8.25 1 97.19 189 SER B CA 1
ATOM 3646 C C . SER B 1 189 ? -25.75 16.109 -7.84 1 97.19 189 SER B C 1
ATOM 3648 O O . SER B 1 189 ? -26.031 15.758 -6.695 1 97.19 189 SER B O 1
ATOM 3650 N N . TYR B 1 190 ? -25.359 15.328 -8.75 1 97.5 190 TYR B N 1
ATOM 3651 C CA . TYR B 1 190 ? -25.234 13.898 -8.477 1 97.5 190 TYR B CA 1
ATOM 3652 C C . TYR B 1 190 ? -24.109 13.633 -7.484 1 97.5 190 TYR B C 1
ATOM 3654 O O . TYR B 1 190 ? -24.25 12.805 -6.578 1 97.5 190 TYR B O 1
ATOM 3662 N N . PHE B 1 191 ? -23 14.336 -7.652 1 97.75 191 PHE B N 1
ATOM 3663 C CA . PHE B 1 191 ? -21.891 14.227 -6.719 1 97.75 191 PHE B CA 1
ATOM 3664 C C . PHE B 1 191 ? -22.344 14.539 -5.297 1 97.75 191 PHE B C 1
ATOM 3666 O O . PHE B 1 191 ? -22.062 13.781 -4.371 1 97.75 191 PHE B O 1
ATOM 3673 N N . GLN B 1 192 ? -23.031 15.594 -5.125 1 97.31 192 GLN B N 1
ATOM 3674 C CA . GLN B 1 192 ? -23.484 16.016 -3.809 1 97.31 192 GLN B CA 1
ATOM 3675 C C . GLN B 1 192 ? -24.438 14.984 -3.203 1 97.31 192 GLN B C 1
ATOM 3677 O O . GLN B 1 192 ? -24.359 14.688 -2.008 1 97.31 192 GLN B O 1
ATOM 3682 N N . HIS B 1 193 ? -25.266 14.508 -4.004 1 97.81 193 HIS B N 1
ATOM 3683 C CA . HIS B 1 193 ? -26.219 13.508 -3.555 1 97.81 193 HIS B CA 1
ATOM 3684 C C . HIS B 1 193 ? -25.516 12.25 -3.045 1 97.81 193 HIS B C 1
ATOM 3686 O O . HIS B 1 193 ? -25.797 11.781 -1.94 1 97.81 193 HIS B O 1
ATOM 3692 N N . LEU B 1 194 ? -24.578 11.742 -3.748 1 97.56 194 LEU B N 1
ATOM 3693 C CA . LEU B 1 194 ? -23.844 10.531 -3.383 1 97.56 194 LEU B CA 1
ATOM 3694 C C . LEU B 1 194 ? -23 10.758 -2.133 1 97.56 194 LEU B C 1
ATOM 3696 O O . LEU B 1 194 ? -22.922 9.891 -1.265 1 97.56 194 LEU B O 1
ATOM 3700 N N . TYR B 1 195 ? -22.375 11.922 -2.145 1 97.75 195 TYR B N 1
ATOM 3701 C CA . TYR B 1 195 ? -21.531 12.211 -0.986 1 97.75 195 TYR B CA 1
ATOM 3702 C C . TYR B 1 195 ? -22.344 12.156 0.302 1 97.75 195 TYR B C 1
ATOM 3704 O O . TYR B 1 195 ? -21.922 11.539 1.282 1 97.75 195 TYR B O 1
ATOM 3712 N N . LYS B 1 196 ? -23.469 12.766 0.302 1 97.69 196 LYS B N 1
ATOM 3713 C CA . LYS B 1 196 ? -24.344 12.758 1.473 1 97.69 196 LYS B CA 1
ATOM 3714 C C . LYS B 1 196 ? -24.844 11.359 1.778 1 97.69 196 LYS B C 1
ATOM 3716 O O . LYS B 1 196 ? -24.938 10.961 2.943 1 97.69 196 LYS B O 1
ATOM 3721 N N . GLU B 1 197 ? -25.188 10.68 0.785 1 96.94 197 GLU B N 1
ATOM 3722 C CA . GLU B 1 197 ? -25.641 9.305 0.959 1 96.94 197 GLU B CA 1
ATOM 3723 C C . GLU B 1 197 ? -24.547 8.445 1.599 1 96.94 197 GLU B C 1
ATOM 3725 O O . GLU B 1 197 ? -24.828 7.652 2.502 1 96.94 197 GLU B O 1
ATOM 3730 N N . PHE B 1 198 ? -23.344 8.633 1.162 1 96.19 198 PHE B N 1
ATOM 3731 C CA . PHE B 1 198 ? -22.234 7.785 1.583 1 96.19 198 PHE B CA 1
ATOM 3732 C C . PHE B 1 198 ? -21.781 8.148 2.992 1 96.19 198 PHE B C 1
ATOM 3734 O O . PHE B 1 198 ? -21.453 7.262 3.791 1 96.19 198 PHE B O 1
ATOM 3741 N N . PHE B 1 199 ? -21.781 9.453 3.27 1 96 199 PHE B N 1
ATOM 3742 C CA . PHE B 1 199 ? -21.062 9.859 4.469 1 96 199 PHE B CA 1
ATOM 3743 C C . PHE B 1 199 ? -22 10.539 5.461 1 96 199 PHE B C 1
ATOM 3745 O O . PHE B 1 199 ? -21.594 10.859 6.582 1 96 199 PHE B O 1
ATOM 3752 N N . GLY B 1 200 ? -23.25 10.805 5.105 1 96.69 200 GLY B N 1
ATOM 3753 C CA . GLY B 1 200 ? -24.266 11.336 6 1 96.69 200 GLY B CA 1
ATOM 3754 C C . GLY B 1 200 ? -24.109 12.828 6.254 1 96.69 200 GLY B C 1
ATOM 3755 O O . GLY B 1 200 ? -24.797 13.383 7.117 1 96.69 200 GLY B O 1
ATOM 3756 N N . ILE B 1 201 ? -23.266 13.461 5.555 1 97.31 201 ILE B N 1
ATOM 3757 C CA . ILE B 1 201 ? -23 14.898 5.656 1 97.31 201 ILE B CA 1
ATOM 3758 C C . ILE B 1 201 ? -22.719 15.469 4.27 1 97.31 201 ILE B C 1
ATOM 3760 O O . ILE B 1 201 ? -22.219 14.766 3.387 1 97.31 201 ILE B O 1
ATOM 3764 N N . SER B 1 202 ? -23.094 16.703 4.039 1 97.06 202 SER B N 1
ATOM 3765 C CA . SER B 1 202 ? -22.828 17.312 2.736 1 97.06 202 SER B CA 1
ATOM 3766 C C . SER B 1 202 ? -21.344 17.562 2.533 1 97.06 202 SER B C 1
ATOM 3768 O O . SER B 1 202 ? -20.609 17.766 3.5 1 97.06 202 SER B O 1
ATOM 3770 N N . TYR B 1 203 ? -20.938 17.562 1.256 1 96.25 203 TYR B N 1
ATOM 3771 C CA . TYR B 1 203 ? -19.547 17.781 0.893 1 96.25 203 TYR B CA 1
ATOM 3772 C C . TYR B 1 203 ? -19.031 19.109 1.463 1 96.25 203 TYR B C 1
ATOM 3774 O O . TYR B 1 203 ? -17.969 19.141 2.088 1 96.25 203 TYR B O 1
ATOM 3782 N N . GLN B 1 204 ? -19.797 20.172 1.347 1 94.31 204 GLN B N 1
ATOM 3783 C CA . GLN B 1 204 ? -19.391 21.516 1.786 1 94.31 204 GLN B CA 1
ATOM 3784 C C . GLN B 1 204 ? -19.203 21.547 3.299 1 94.31 204 GLN B C 1
ATOM 3786 O O . GLN B 1 204 ? -18.203 22.094 3.785 1 94.31 204 GLN B O 1
ATOM 3791 N N . LYS B 1 205 ? -20.125 21.016 3.984 1 96.06 205 LYS B N 1
ATOM 3792 C CA . LYS B 1 205 ? -20.016 21 5.441 1 96.06 205 LYS B CA 1
ATOM 3793 C C . LYS B 1 205 ? -18.828 20.172 5.898 1 96.06 205 LYS B C 1
ATOM 3795 O O . LYS B 1 205 ? -18.141 20.547 6.855 1 96.06 205 LYS B O 1
ATOM 3800 N N . ASP B 1 206 ? -18.641 19.047 5.207 1 96.12 206 ASP B N 1
ATOM 3801 C CA . ASP B 1 206 ? -17.516 18.188 5.551 1 96.12 206 ASP B CA 1
ATOM 3802 C C . ASP B 1 206 ? -16.188 18.906 5.355 1 96.12 206 ASP B C 1
ATOM 3804 O O . ASP B 1 206 ? -15.312 18.859 6.223 1 96.12 206 ASP B O 1
ATOM 3808 N N . VAL B 1 207 ? -16.062 19.578 4.262 1 94.94 207 VAL B N 1
ATOM 3809 C CA . VAL B 1 207 ? -14.859 20.344 3.945 1 94.94 207 VAL B CA 1
ATOM 3810 C C . VAL B 1 207 ? -14.609 21.391 5.031 1 94.94 207 VAL B C 1
ATOM 3812 O O . VAL B 1 207 ? -13.484 21.531 5.527 1 94.94 207 VAL B O 1
ATOM 3815 N N . ILE B 1 208 ? -15.609 22.094 5.406 1 95.06 208 ILE B N 1
ATOM 3816 C CA . ILE B 1 208 ? -15.484 23.141 6.414 1 95.06 208 ILE B CA 1
ATOM 3817 C C . ILE B 1 208 ? -15.008 22.531 7.734 1 95.06 208 ILE B C 1
ATOM 3819 O O . ILE B 1 208 ? -14.109 23.062 8.375 1 95.06 208 ILE B O 1
ATOM 3823 N N . GLN B 1 209 ? -15.602 21.453 8.086 1 95.62 209 GLN B N 1
ATOM 3824 C CA . GLN B 1 209 ? -15.219 20.797 9.328 1 95.62 209 GLN B CA 1
ATOM 3825 C C . GLN B 1 209 ? -13.758 20.359 9.297 1 95.62 209 GLN B C 1
ATOM 3827 O O . GLN B 1 209 ? -13.031 20.531 10.281 1 95.62 209 GLN B O 1
ATOM 3832 N N . MET B 1 210 ? -13.344 19.797 8.203 1 95.06 210 MET B N 1
ATOM 3833 C CA . MET B 1 210 ? -11.961 19.344 8.055 1 95.06 210 MET B CA 1
ATOM 3834 C C . MET B 1 210 ? -10.992 20.516 8.102 1 95.06 210 MET B C 1
ATOM 3836 O O . MET B 1 210 ? -9.93 20.422 8.719 1 95.06 210 MET B O 1
ATOM 3840 N N . ARG B 1 211 ? -11.375 21.578 7.445 1 94.94 211 ARG B N 1
ATOM 3841 C CA . ARG B 1 211 ? -10.539 22.781 7.449 1 94.94 211 ARG B CA 1
ATOM 3842 C C . ARG B 1 211 ? -10.367 23.328 8.859 1 94.94 211 ARG B C 1
ATOM 3844 O O . ARG B 1 211 ? -9.258 23.656 9.273 1 94.94 211 ARG B O 1
ATOM 3851 N N . ILE B 1 212 ? -11.43 23.375 9.555 1 96.19 212 ILE B N 1
ATOM 3852 C CA . ILE B 1 212 ? -11.406 23.969 10.883 1 96.19 212 ILE B CA 1
ATOM 3853 C C . ILE B 1 212 ? -10.633 23.062 11.836 1 96.19 212 ILE B C 1
ATOM 3855 O O . ILE B 1 212 ? -9.875 23.547 12.68 1 96.19 212 ILE B O 1
ATOM 3859 N N . GLU B 1 213 ? -10.836 21.797 11.703 1 95.38 213 GLU B N 1
ATOM 3860 C CA . GLU B 1 213 ? -10.078 20.875 12.547 1 95.38 213 GLU B CA 1
ATOM 3861 C C . GLU B 1 213 ? -8.578 21.016 12.305 1 95.38 213 GLU B C 1
ATOM 3863 O O . GLU B 1 213 ? -7.789 20.984 13.25 1 95.38 213 GLU B O 1
ATOM 3868 N N . TYR B 1 214 ? -8.242 21.078 11.102 1 93.5 214 TYR B N 1
ATOM 3869 C CA . TYR B 1 214 ? -6.84 21.297 10.758 1 93.5 214 TYR B CA 1
ATOM 3870 C C . TYR B 1 214 ? -6.332 22.609 11.312 1 93.5 214 TYR B C 1
ATOM 3872 O O . TYR B 1 214 ? -5.23 22.688 11.859 1 93.5 214 TYR B O 1
ATOM 3880 N N . ALA B 1 215 ? -7.105 23.609 11.18 1 95.12 215 ALA B N 1
ATOM 3881 C CA . ALA B 1 215 ? -6.754 24.938 11.695 1 95.12 215 ALA B CA 1
ATOM 3882 C C . ALA B 1 215 ? -6.539 24.891 13.203 1 95.12 215 ALA B C 1
ATOM 3884 O O . ALA B 1 215 ? -5.586 25.484 13.719 1 95.12 215 ALA B O 1
ATOM 3885 N N . LYS B 1 216 ? -7.414 24.25 13.875 1 95.69 216 LYS B N 1
ATOM 3886 C CA . LYS B 1 216 ? -7.285 24.125 15.32 1 95.69 216 LYS B CA 1
ATOM 3887 C C . LYS B 1 216 ? -5.926 23.547 15.703 1 95.69 216 LYS B C 1
ATOM 3889 O O . LYS B 1 216 ? -5.277 24.031 16.625 1 95.69 216 LYS B O 1
ATOM 3894 N N . ARG B 1 217 ? -5.504 22.625 15.039 1 93.19 217 ARG B N 1
ATOM 3895 C CA . ARG B 1 217 ? -4.23 21.969 15.32 1 93.19 217 ARG B CA 1
ATOM 3896 C C . ARG B 1 217 ? -3.062 22.922 15.078 1 93.19 217 ARG B C 1
ATOM 3898 O O . ARG B 1 217 ? -2.129 22.984 15.883 1 93.19 217 ARG B O 1
ATOM 3905 N N . LEU B 1 218 ? -3.141 23.578 13.961 1 93.62 218 LEU B N 1
ATOM 3906 C CA . LEU B 1 218 ? -2.062 24.5 13.609 1 93.62 218 LEU B CA 1
ATOM 3907 C C . LEU B 1 218 ? -1.995 25.656 14.586 1 93.62 218 LEU B C 1
ATOM 3909 O O . LEU B 1 218 ? -0.906 26.062 15.008 1 93.62 218 LEU B O 1
ATOM 3913 N N . VAL B 1 219 ? -3.152 26.188 14.922 1 95.19 219 VAL B N 1
ATOM 3914 C CA . VAL B 1 219 ? -3.227 27.312 15.836 1 95.19 219 VAL B CA 1
ATOM 3915 C C . VAL B 1 219 ? -2.627 26.938 17.188 1 95.19 219 VAL B C 1
ATOM 3917 O O . VAL B 1 219 ? -1.952 27.734 17.828 1 95.19 219 VAL B O 1
ATOM 3920 N N . LYS B 1 220 ? -2.803 25.719 17.531 1 93.06 220 LYS B N 1
ATOM 3921 C CA . LYS B 1 220 ? -2.367 25.234 18.828 1 93.06 220 LYS B CA 1
ATOM 3922 C C . LYS B 1 220 ? -0.866 24.953 18.844 1 93.06 220 LYS B C 1
ATOM 3924 O O . LYS B 1 220 ? -0.195 25.188 19.844 1 93.06 220 LYS B O 1
ATOM 3929 N N . SER B 1 221 ? -0.329 24.547 17.75 1 91.88 221 SER B N 1
ATOM 3930 C CA . SER B 1 221 ? 0.992 23.922 17.812 1 91.88 221 SER B CA 1
ATOM 3931 C C . SER B 1 221 ? 2.023 24.734 17.047 1 91.88 221 SER B C 1
ATOM 3933 O O . SER B 1 221 ? 3.209 24.406 17.031 1 91.88 221 SER B O 1
ATOM 3935 N N . THR B 1 222 ? 1.61 25.766 16.375 1 94.25 222 THR B N 1
ATOM 3936 C CA . THR B 1 222 ? 2.549 26.547 15.586 1 94.25 222 THR B CA 1
ATOM 3937 C C . THR B 1 222 ? 2.529 28.016 16.016 1 94.25 222 THR B C 1
ATOM 3939 O O . THR B 1 222 ? 1.649 28.438 16.781 1 94.25 222 THR B O 1
ATOM 3942 N N . ASP B 1 223 ? 3.506 28.766 15.586 1 93.31 223 ASP B N 1
ATOM 3943 C CA . ASP B 1 223 ? 3.51 30.219 15.781 1 93.31 223 ASP B CA 1
ATOM 3944 C C . ASP B 1 223 ? 3.266 30.953 14.461 1 93.31 223 ASP B C 1
ATOM 3946 O O . ASP B 1 223 ? 3.596 32.125 14.328 1 93.31 223 ASP B O 1
ATOM 3950 N N . ASN B 1 224 ? 2.719 30.234 13.539 1 93.75 224 ASN B N 1
ATOM 3951 C CA . ASN B 1 224 ? 2.383 30.859 12.258 1 93.75 224 ASN B CA 1
ATOM 3952 C C . ASN B 1 224 ? 1.354 31.969 12.438 1 93.75 224 ASN B C 1
ATOM 3954 O O . ASN B 1 224 ? 0.493 31.891 13.312 1 93.75 224 ASN B O 1
ATOM 3958 N N . LYS B 1 225 ? 1.465 32.938 11.562 1 94.44 225 LYS B N 1
ATOM 3959 C CA . LYS B 1 225 ? 0.437 33.969 11.547 1 94.44 225 LYS B CA 1
ATOM 3960 C C . LYS B 1 225 ? -0.917 33.406 11.141 1 94.44 225 LYS B C 1
ATOM 3962 O O . LYS B 1 225 ? -0.985 32.5 10.32 1 94.44 225 LYS B O 1
ATOM 3967 N N . LEU B 1 226 ? -1.921 33.938 11.727 1 94.12 226 LEU B N 1
ATOM 3968 C CA . LEU B 1 226 ? -3.266 33.406 11.508 1 94.12 226 LEU B CA 1
ATOM 3969 C C . LEU B 1 226 ? -3.643 33.469 10.031 1 94.12 226 LEU B C 1
ATOM 3971 O O . LEU B 1 226 ? -4.344 32.594 9.516 1 94.12 226 LEU B O 1
ATOM 3975 N N . GLU B 1 227 ? -3.156 34.531 9.398 1 91.44 227 GLU B N 1
ATOM 3976 C CA . GLU B 1 227 ? -3.406 34.688 7.965 1 91.44 227 GLU B CA 1
ATOM 3977 C C . GLU B 1 227 ? -2.775 33.531 7.188 1 91.44 227 GLU B C 1
ATOM 3979 O O . GLU B 1 227 ? -3.367 33 6.234 1 91.44 227 GLU B O 1
ATOM 3984 N N . HIS B 1 228 ? -1.634 33.156 7.598 1 92.12 228 HIS B N 1
ATOM 3985 C CA . HIS B 1 228 ? -0.943 32.062 6.969 1 92.12 228 HIS B CA 1
ATOM 3986 C C . HIS B 1 228 ? -1.661 30.734 7.25 1 92.12 228 HIS B C 1
ATOM 3988 O O . HIS B 1 228 ? -1.781 29.891 6.359 1 92.12 228 HIS B O 1
ATOM 3994 N N . ILE B 1 229 ? -2.107 30.578 8.445 1 94.12 229 ILE B N 1
ATOM 3995 C CA . ILE B 1 229 ? -2.84 29.375 8.828 1 94.12 229 ILE B CA 1
ATOM 3996 C C . ILE B 1 229 ? -4.094 29.25 7.969 1 94.12 229 ILE B C 1
ATOM 3998 O O . ILE B 1 229 ? -4.43 28.156 7.512 1 94.12 229 ILE B O 1
ATOM 4002 N N . ALA B 1 230 ? -4.793 30.375 7.738 1 93.38 230 ALA B N 1
ATOM 4003 C CA . ALA B 1 230 ? -5.977 30.344 6.883 1 93.38 230 ALA B CA 1
ATOM 4004 C C . ALA B 1 230 ? -5.648 29.781 5.508 1 93.38 230 ALA B C 1
ATOM 4006 O O . ALA B 1 230 ? -6.371 28.922 4.996 1 93.38 230 ALA B O 1
ATOM 4007 N N . SER B 1 231 ? -4.566 30.188 4.992 1 89.38 231 SER B N 1
ATOM 4008 C CA . SER B 1 231 ? -4.133 29.719 3.674 1 89.38 231 SER B CA 1
ATOM 4009 C C . SER B 1 231 ? -3.789 28.234 3.689 1 89.38 231 SER B C 1
ATOM 4011 O O . SER B 1 231 ? -4.141 27.5 2.766 1 89.38 231 SER B O 1
ATOM 4013 N N . LEU B 1 232 ? -3.16 27.812 4.742 1 89.19 232 LEU B N 1
ATOM 4014 C CA . LEU B 1 232 ? -2.781 26.406 4.902 1 89.19 232 LEU B CA 1
ATOM 4015 C C . LEU B 1 232 ? -4.016 25.516 4.953 1 89.19 232 LEU B C 1
ATOM 4017 O O . LEU B 1 232 ? -3.973 24.359 4.516 1 89.19 232 LEU B O 1
ATOM 4021 N N . CYS B 1 233 ? -5.027 26.094 5.398 1 92.69 233 CYS B N 1
ATOM 4022 C CA . CYS B 1 233 ? -6.258 25.328 5.574 1 92.69 233 CYS B CA 1
ATOM 4023 C C . CYS B 1 233 ? -7.145 25.438 4.336 1 92.69 233 CYS B C 1
ATOM 4025 O O . CYS B 1 233 ? -8.258 24.922 4.32 1 92.69 233 CYS B O 1
ATOM 4027 N N . GLY B 1 234 ? -6.699 26.125 3.324 1 90.19 234 GLY B N 1
ATOM 4028 C CA . GLY B 1 234 ? -7.383 26.125 2.043 1 90.19 234 GLY B CA 1
ATOM 4029 C C . GLY B 1 234 ? -8.312 27.312 1.876 1 90.19 234 GLY B C 1
ATOM 4030 O O . GLY B 1 234 ? -9.156 27.328 0.977 1 90.19 234 GLY B O 1
ATOM 4031 N N . TYR B 1 235 ? -8.18 28.328 2.729 1 92.06 235 TYR B N 1
ATOM 4032 C CA . TYR B 1 235 ? -9.008 29.516 2.588 1 92.06 235 TYR B CA 1
ATOM 4033 C C . TYR B 1 235 ? -8.32 30.562 1.712 1 92.06 235 TYR B C 1
ATOM 4035 O O . TYR B 1 235 ? -7.125 30.812 1.869 1 92.06 235 TYR B O 1
ATOM 4043 N N . THR B 1 236 ? -9.109 31.062 0.789 1 86.69 236 THR B N 1
ATOM 4044 C CA . THR B 1 236 ? -8.617 32.156 -0.027 1 86.69 236 THR B CA 1
ATOM 4045 C C . THR B 1 236 ? -9.016 33.5 0.575 1 86.69 236 THR B C 1
ATOM 4047 O O . THR B 1 236 ? -8.445 34.531 0.231 1 86.69 236 THR B O 1
ATOM 4050 N N . ASN B 1 237 ? -9.992 33.469 1.395 1 89.38 237 ASN B N 1
ATOM 4051 C CA . ASN B 1 237 ? -10.516 34.656 2.068 1 89.38 237 ASN B CA 1
ATOM 4052 C C . ASN B 1 237 ? -10.484 34.5 3.586 1 89.38 237 ASN B C 1
ATOM 4054 O O . ASN B 1 237 ? -11.203 33.656 4.141 1 89.38 237 ASN B O 1
ATOM 4058 N N . GLU B 1 238 ? -9.797 35.375 4.266 1 92.88 238 GLU B N 1
ATOM 4059 C CA . GLU B 1 238 ? -9.594 35.25 5.707 1 92.88 238 GLU B CA 1
ATOM 4060 C C . GLU B 1 238 ? -10.898 35.5 6.465 1 92.88 238 GLU B C 1
ATOM 4062 O O . GLU B 1 238 ? -11.109 34.938 7.547 1 92.88 238 GLU B O 1
ATOM 4067 N N . ILE B 1 239 ? -11.695 36.312 5.914 1 94.56 239 ILE B N 1
ATOM 4068 C CA . ILE B 1 239 ? -12.961 36.625 6.562 1 94.56 239 ILE B CA 1
ATOM 4069 C C . ILE B 1 239 ? -13.781 35.344 6.723 1 94.56 239 ILE B C 1
ATOM 4071 O O . ILE B 1 239 ? -14.352 35.094 7.789 1 94.56 239 ILE B O 1
ATOM 4075 N N . HIS B 1 240 ? -13.812 34.531 5.652 1 94.88 240 HIS B N 1
ATOM 4076 C CA . HIS B 1 240 ? -14.531 33.281 5.707 1 94.88 240 HIS B CA 1
ATOM 4077 C C . HIS B 1 240 ? -13.922 32.344 6.742 1 94.88 240 HIS B C 1
ATOM 4079 O O . HIS B 1 240 ? -14.648 31.625 7.441 1 94.88 240 HIS B O 1
ATOM 4085 N N . PHE B 1 241 ? -12.609 32.375 6.855 1 96.56 241 PHE B N 1
ATOM 4086 C CA . PHE B 1 241 ? -11.891 31.547 7.828 1 96.56 241 PHE B CA 1
ATOM 4087 C C . PHE B 1 241 ? -12.297 31.922 9.25 1 96.56 241 PHE B C 1
ATOM 4089 O O . PHE B 1 241 ? -12.711 31.047 10.031 1 96.56 241 PHE B O 1
ATOM 4096 N N . TYR B 1 242 ? -12.227 33.188 9.523 1 96.75 242 TYR B N 1
ATOM 4097 C CA . TYR B 1 242 ? -12.523 33.656 10.875 1 96.75 242 TYR B CA 1
ATOM 4098 C C . TYR B 1 242 ? -13.969 33.344 11.25 1 96.75 242 TYR B C 1
ATOM 4100 O O . TYR B 1 242 ? -14.242 32.875 12.352 1 96.75 242 TYR B O 1
ATOM 4108 N N . ARG B 1 243 ? -14.844 33.531 10.359 1 97.19 243 ARG B N 1
ATOM 4109 C CA . ARG B 1 243 ? -16.266 33.312 10.609 1 97.19 243 ARG B CA 1
ATOM 4110 C C . ARG B 1 243 ? -16.547 31.844 10.883 1 97.19 243 ARG B C 1
ATOM 4112 O O . ARG B 1 243 ? -17.234 31.516 11.852 1 97.19 243 ARG B O 1
ATOM 4119 N N . GLN B 1 244 ? -16.062 31 10.023 1 96.94 244 GLN B N 1
ATOM 4120 C CA . GLN B 1 244 ? -16.328 29.562 10.156 1 96.94 244 GLN B CA 1
ATOM 4121 C C . GLN B 1 244 ? -15.641 29 11.398 1 96.94 244 GLN B C 1
ATOM 4123 O O . GLN B 1 244 ? -16.203 28.141 12.078 1 96.94 244 GLN B O 1
ATOM 4128 N N . PHE B 1 245 ? -14.438 29.469 11.664 1 98.06 245 PHE B N 1
ATOM 4129 C CA . PHE B 1 245 ? -13.727 29.031 12.859 1 98.06 245 PHE B CA 1
ATOM 4130 C C . PHE B 1 245 ? -14.523 29.359 14.117 1 98.06 245 PHE B C 1
ATOM 4132 O O . PHE B 1 245 ? -14.727 28.5 14.977 1 98.06 245 PHE B O 1
ATOM 4139 N N . LYS B 1 246 ? -15.008 30.547 14.141 1 97.5 246 LYS B N 1
ATOM 4140 C CA . LYS B 1 246 ? -15.781 31 15.297 1 97.5 246 LYS B CA 1
ATOM 4141 C C . LYS B 1 246 ? -17.109 30.234 15.398 1 97.5 246 LYS B C 1
ATOM 4143 O O . LYS B 1 246 ? -17.516 29.844 16.5 1 97.5 246 LYS B O 1
ATOM 4148 N N . LYS B 1 247 ? -17.734 30.078 14.336 1 97.31 247 LYS B N 1
ATOM 4149 C CA . LYS B 1 247 ? -19.016 29.375 14.312 1 97.31 247 LYS B CA 1
ATOM 4150 C C . LYS B 1 247 ? -18.875 27.969 14.875 1 97.31 247 LYS B C 1
ATOM 4152 O O . LYS B 1 247 ? -19.75 27.5 15.625 1 97.31 247 LYS B O 1
ATOM 4157 N N . ILE B 1 248 ? -17.812 27.312 14.57 1 96.44 248 ILE B N 1
ATOM 4158 C CA . ILE B 1 248 ? -17.641 25.891 14.914 1 96.44 248 ILE B CA 1
ATOM 4159 C C . ILE B 1 248 ? -17.047 25.766 16.312 1 96.44 248 ILE B C 1
ATOM 4161 O O . ILE B 1 248 ? -17.453 24.891 17.078 1 96.44 248 ILE B O 1
ATOM 4165 N N . THR B 1 249 ? -16.109 26.625 16.703 1 96.19 249 THR B N 1
ATOM 4166 C CA . THR B 1 249 ? -15.383 26.438 17.953 1 96.19 249 THR B CA 1
ATOM 4167 C C . THR B 1 249 ? -15.961 27.312 19.062 1 96.19 249 THR B C 1
ATOM 4169 O O . THR B 1 249 ? -15.688 27.109 20.234 1 96.19 249 THR B O 1
ATOM 4172 N N . GLY B 1 250 ? -16.672 28.359 18.656 1 96.12 250 GLY B N 1
ATOM 4173 C CA . GLY B 1 250 ? -17.234 29.312 19.625 1 96.12 250 GLY B CA 1
ATOM 4174 C C . GLY B 1 250 ? -16.281 30.438 19.953 1 96.12 250 GLY B C 1
ATOM 4175 O O . GLY B 1 250 ? -16.641 31.359 20.688 1 96.12 250 GLY B O 1
ATOM 4176 N N . MET B 1 251 ? -15.086 30.359 19.375 1 95.94 251 MET B N 1
ATOM 4177 C CA . MET B 1 251 ? -14.102 31.406 19.641 1 95.94 251 MET B CA 1
ATOM 4178 C C . MET B 1 251 ? -13.312 31.734 18.375 1 95.94 251 MET B C 1
ATOM 4180 O O . MET B 1 251 ? -13.328 30.969 17.406 1 95.94 251 MET B O 1
ATOM 4184 N N . THR B 1 252 ? -12.672 32.875 18.375 1 96.06 252 THR B N 1
ATOM 4185 C CA . THR B 1 252 ? -11.789 33.25 17.266 1 96.06 252 THR B CA 1
ATOM 4186 C C . THR B 1 252 ? -10.492 32.438 17.328 1 96.06 252 THR B C 1
ATOM 4188 O O . THR B 1 252 ? -10.133 31.906 18.375 1 96.06 252 THR B O 1
ATOM 4191 N N . PRO B 1 253 ? -9.812 32.344 16.172 1 95.88 253 PRO B N 1
ATOM 4192 C CA . PRO B 1 253 ? -8.516 31.672 16.188 1 95.88 253 PRO B CA 1
ATOM 4193 C C . PRO B 1 253 ? -7.543 32.25 17.203 1 95.88 253 PRO B C 1
ATOM 4195 O O . PRO B 1 253 ? -6.801 31.516 17.859 1 95.88 253 PRO B O 1
ATOM 4198 N N . GLY B 1 254 ? -7.504 33.562 17.281 1 94.94 254 GLY B N 1
ATOM 4199 C CA . GLY B 1 254 ? -6.652 34.219 18.25 1 94.94 254 GLY B CA 1
ATOM 4200 C C . GLY B 1 254 ? -6.953 33.781 19.688 1 94.94 254 GLY B C 1
ATOM 4201 O O . GLY B 1 254 ? -6.039 33.5 20.453 1 94.94 254 GLY B O 1
ATOM 4202 N N . GLN B 1 255 ? -8.203 33.812 20.078 1 95.75 255 GLN B N 1
ATOM 4203 C CA . GLN B 1 255 ? -8.633 33.375 21.406 1 95.75 255 GLN B CA 1
ATOM 4204 C C . GLN B 1 255 ? -8.266 31.906 21.641 1 95.75 255 GLN B C 1
ATOM 4206 O O . GLN B 1 255 ? -7.828 31.547 22.734 1 95.75 255 GLN B O 1
ATOM 4211 N N . TYR B 1 256 ? -8.492 31.156 20.594 1 95.38 256 TYR B N 1
ATOM 4212 C CA . TYR B 1 256 ? -8.18 29.734 20.672 1 95.38 256 TYR B CA 1
ATOM 4213 C C . TYR B 1 256 ? -6.703 29.5 20.969 1 95.38 256 TYR B C 1
ATOM 4215 O O . TYR B 1 256 ? -6.352 28.641 21.781 1 95.38 256 TYR B O 1
ATOM 4223 N N . ARG B 1 257 ? -5.887 30.25 20.281 1 94.12 257 ARG B N 1
ATOM 4224 C CA . ARG B 1 257 ? -4.445 30.172 20.5 1 94.12 257 ARG B CA 1
ATOM 4225 C C . ARG B 1 257 ? -4.09 30.547 21.938 1 94.12 257 ARG B C 1
ATOM 4227 O O . ARG B 1 257 ? -3.264 29.891 22.578 1 94.12 257 ARG B O 1
ATOM 4234 N N . GLN B 1 258 ? -4.656 31.578 22.469 1 92 258 GLN B N 1
ATOM 4235 C CA . GLN B 1 258 ? -4.391 32.031 23.812 1 92 258 GLN B CA 1
ATOM 4236 C C . GLN B 1 258 ? -4.809 31 24.844 1 92 258 GLN B C 1
ATOM 4238 O O . GLN B 1 258 ? -4.152 30.844 25.891 1 92 258 GLN B O 1
ATOM 4243 N N . LEU B 1 259 ? -5.812 30.297 24.594 1 88 259 LEU B N 1
ATOM 4244 C CA . LEU B 1 259 ? -6.324 29.266 25.484 1 88 259 LEU B CA 1
ATOM 4245 C C . LEU B 1 259 ? -5.391 28.062 25.531 1 88 259 LEU B C 1
ATOM 4247 O O . LEU B 1 259 ? -5.297 27.375 26.547 1 88 259 LEU B O 1
ATOM 4251 N N . ASN B 1 260 ? -4.723 27.812 24.469 1 81.19 260 ASN B N 1
ATOM 4252 C CA . ASN B 1 260 ? -3.928 26.594 24.359 1 81.19 260 ASN B CA 1
ATOM 4253 C C . ASN B 1 260 ? -2.441 26.875 24.578 1 81.19 260 ASN B C 1
ATOM 4255 O O . ASN B 1 260 ? -1.624 25.953 24.547 1 81.19 260 ASN B O 1
ATOM 4259 N N . ASN B 1 261 ? -2.027 28.094 24.578 1 73.81 261 ASN B N 1
ATOM 4260 C CA . ASN B 1 261 ? -0.66 28.469 24.938 1 73.81 261 ASN B CA 1
ATOM 4261 C C . ASN B 1 261 ? -0.485 28.578 26.453 1 73.81 261 ASN B C 1
ATOM 4263 O O . ASN B 1 261 ? -1.379 29.047 27.156 1 73.81 261 ASN B O 1
#

Nearest PDB structures (foldseek):
  6swi-assembly1_A  TM=9.184E-01  e=1.762E-06  Geobacillus stearothermophilus
  3lsg-assembly1_A  TM=9.259E-01  e=3.828E-06  Fusobacterium nucleatum subsp. nucleatum
  3w6v-assembly1_A  TM=9.205E-01  e=2.977E-05  Streptomyces griseus
  3oio-assembly1_A  TM=7.754E-01  e=3.717E-05  Chromobacterium violaceum
  3rns-assembly1_A  TM=6.842E-01  e=1.062E-02  Leptotrichia buccalis C-1013-b

Solvent-accessible surface area (backbone atoms only — not comparable to full-atom values): 27247 Å² total; per-residue (Å²): 89,58,46,77,77,53,46,28,60,78,23,73,43,56,79,82,48,69,49,39,18,77,66,13,70,73,36,33,34,41,38,40,31,59,54,26,30,41,34,29,52,70,81,46,73,46,79,42,61,52,33,25,34,35,36,37,50,26,63,48,25,34,32,38,34,21,94,90,42,57,33,29,31,28,37,41,34,31,49,70,45,79,96,36,64,59,75,70,65,66,52,64,64,73,41,78,39,51,41,60,50,60,64,61,54,45,51,42,51,49,52,40,53,46,35,74,73,66,47,77,55,62,68,58,28,49,51,39,41,32,32,43,48,52,42,37,51,51,51,52,40,51,33,54,73,39,55,82,38,67,65,50,64,36,80,57,41,52,57,51,52,52,52,52,48,43,38,66,18,53,46,41,58,90,68,46,62,60,58,56,18,53,76,67,72,45,52,53,68,58,43,46,50,49,41,24,70,71,68,74,44,47,59,69,60,49,51,51,52,49,28,43,55,51,38,55,52,46,48,54,39,34,76,61,52,67,72,55,47,32,45,66,38,40,41,91,47,64,66,60,44,48,51,52,37,22,72,74,70,72,40,44,66,70,56,51,26,60,72,61,101,89,58,45,76,76,52,47,28,62,78,24,74,43,56,80,82,48,68,49,40,16,78,64,12,70,74,34,32,35,40,40,40,31,60,54,24,30,41,35,30,54,70,82,48,72,45,79,44,60,52,33,25,34,34,36,38,50,27,62,47,26,35,32,39,34,21,94,90,44,58,31,29,32,29,37,40,34,30,47,70,46,78,96,37,63,59,77,69,66,67,52,65,66,73,40,78,40,52,41,59,49,58,63,61,54,47,53,42,51,49,50,41,53,46,36,74,73,66,46,78,55,61,69,58,27,50,52,39,40,32,31,43,47,52,42,36,52,51,51,51,42,50,32,54,73,41,56,81,39,67,64,51,64,36,81,57,40,51,56,52,50,51,52,50,47,40,38,66,17,54,43,42,59,91,69,48,63,62,59,55,18,52,76,68,72,45,51,52,68,58,44,45,50,49,40,24,70,71,69,75,44,48,59,68,60,48,50,52,52,47,30,42,55,52,39,53,51,46,48,55,39,34,74,61,53,67,72,55,48,33,45,67,37,42,40,91,45,62,67,60,43,49,50,53,37,21,70,75,70,73,39,43,66,70,57,50,27,60,71,61,100

InterPro domains:
  IPR009057 Homedomain-like superfamily [SSF46689] (210-258)
  IPR018060 AraC-like, DNA binding HTH domain [PF12833] (181-258)
  IPR018060 AraC-like, DNA binding HTH domain [PS01124] (161-259)
  IPR018060 AraC-like, DNA binding HTH domain [SM00342] (174-257)
  IPR020449 Transcription regulator HTH, AraC- type, HTH domain [PR00032] (226-241)
  IPR0204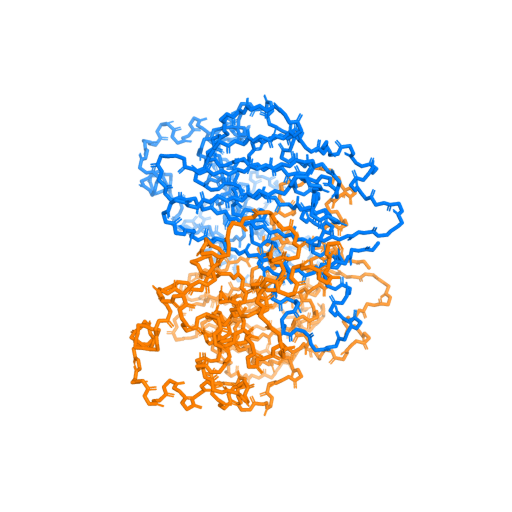49 Transcription regulator HTH, AraC- type, HTH domain [PR00032] (241-257)
  IPR037923 Transcription regulator HTH-like [SSF51215] (13-140)

Foldseek 3Di:
DKFWDDKDAFDWDDPPDKDWDQQAQQFKKKKQWAQWWWKQWQNDIDTGHHQKIAIAHRGITMMIDHPPTITTIIMITMHDDDDDCCVVVPPDHPDMAGHLDSVVLRVLSVVLNVLVPPVDPPVVSVVSNVVSVNVSVVNSSVRRVCRPPPLSNDNCNVVLVVLLVCLLVQPLAPPDLCVSCVVVPHDSVVSQVSNCVNPVDGPVVSLLVSLLVQLLVCLQPHPDDSVVSCVSSHHPDVVVVQVSNCVVVVDGSVVSSVVRD/DKFWDDKDAFDWDDPPDKDWDQQAQQFKKKKQWAQWWWKQWQNDIDTGHHQKIAIAHRGITMMIDHPPTITTIIMITMHDDDDDCCVVVPPDHPDMAGHLDSVVLRVLSVVLNVLVPPVDPPVVSVVSNVVSVNVSVVNSSVRRVCRPPPLSNDNCNVVLVVLLVCLLVQPLAPPDLCVSCVVVPHDSVVSQVSNCVNPVDGPVVSSLVSLLVQLLVCLQPHPDDSVVSCVSSHDPDVVVVQVSNCVVVVDGSVVSSVVRD

Radius of gyration: 25.34 Å; Cα contacts (8 Å, |Δi|>4): 928; chains: 2; bounding box: 52×75×53 Å

Sequence (522 aa):
MYEVFYGGSNKVHPEGFMMSRPKGAGHYVILLIRSGGEYNIDGNIQMVPPGSAVILDPKVSYSYSNPKGQYIDDWLHFSFEGDNIILSRKLPLNTFFSLSDIEDPATLLRQILFELSYTKDEEVQKDNINCLMNVLINHLLSAYKMQGDERYQNPYYPHFQAIRLSMLSGRLYDISMQKVADSMSMSVSYFQHLYKEFFGISYQKDVIQMRIEYAKRLVKSTDNKLEHIASLCGYTNEIHFYRQFKKITGMTPGQYRQLNNMYEVFYGGSNKVHPEGFMMSRPKGAGHYVILLIRSGGEYNIDGNIQMVPPGSAVILDPKVSYSYSNPKGQYIDDWLHFSFEGDNIILSRKLPLNTFFSLSDIEDPATLLRQILFELSYTKDEEVQKDNINCLMNVLINHLLSAYKMQGDERYQNPYYPHFQAIRLSMLSGRLYDISMQKVADSMSMSVSYFQHLYKEFFGISYQKDVIQMRIEYAKRLVKSTDNKLEHIASLCGYTNEIHFYRQFKKITGMTPGQYRQLNN

pLDDT: mean 93.02, std 6.93, range [58.81, 98.56]

Organism: Butyrivibrio fibrisolvens (NCBI:txid831)

Secondary structure (DSSP, 8-state):
-EEEEEEEEEEEPPTT-EEEETT--SSEEEEEESS-EEEEETTEEEEE-SSEEEEE-TT--EEEE-TTS--EEEEEEEEE-SS-HHHHTT--TT--EE-S-THHHHHHHHHHHHHHHH---HHHHHHHHHHHHHHHHHHHHHHHHHTT-HHHHSTTHHHHHHHHHHHHTT--SS--HHHHHHHTT--HHHHHHHHHHHHSS-HHHHHHHHHHHHHHHHHHH----HHHHHHHTT-S-HHHHHHHHHHHHSS-HHHHHHHH-/-EEEEEEEEEEEPPTT-EEEETT--SSEEEEEESS-EEEEETTEEEEE-SSEEEEE-TT--EEEE-TTS--EEEEEEEEE-SS-HHHHTT--TT--EE-S-THHHHHHHHHHHHHHHH---HHHHHHHHHHHHHHHHHHHHHHHHHTT-HHHHSTTHHHHHHHHHHHHTT--SS--HHHHHHHTT--HHHHHHHHHHHHSS-HHHHHHHHHHHHHHHHHHH----HHHHHHHTT-S-HHHHHHHHHHHHSS-HHHHHHHH-